Protein AF-A0A0A2VBX6-F1 (afdb_monomer_lite)

Structure (mmCIF, N/CA/C/O backbone):
data_AF-A0A0A2VBX6-F1
#
_entry.id   AF-A0A0A2VBX6-F1
#
loop_
_atom_site.group_PDB
_atom_site.id
_atom_site.type_symbol
_atom_site.label_atom_id
_atom_site.label_alt_id
_atom_site.label_comp_id
_atom_site.label_asym_id
_atom_site.label_entity_id
_atom_site.label_seq_id
_atom_site.pdbx_PDB_ins_code
_atom_site.Cartn_x
_atom_site.Cartn_y
_atom_site.Cartn_z
_atom_site.occupancy
_atom_site.B_iso_or_equiv
_atom_site.auth_seq_id
_atom_site.auth_comp_id
_atom_site.auth_asym_id
_atom_site.auth_atom_id
_atom_site.pdbx_PDB_model_num
ATOM 1 N N . MET A 1 1 ? 95.222 69.960 -65.213 1.00 36.56 1 MET A N 1
ATOM 2 C CA . MET A 1 1 ? 95.159 71.390 -65.579 1.00 36.56 1 MET A CA 1
ATOM 3 C C . MET A 1 1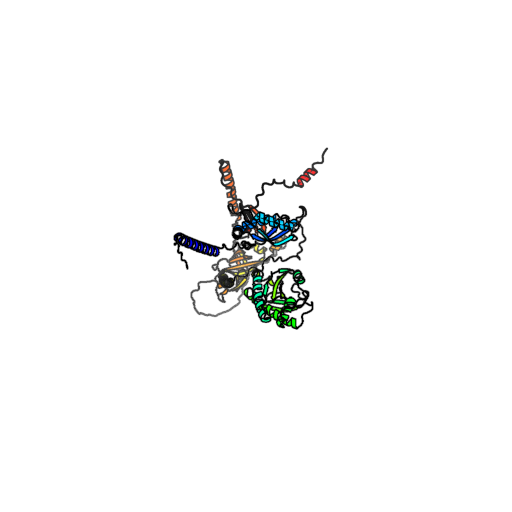 ? 93.753 71.886 -65.294 1.00 36.56 1 MET A C 1
ATOM 5 O O . MET A 1 1 ? 92.819 71.138 -65.545 1.00 36.56 1 MET A O 1
ATOM 9 N N . THR A 1 2 ? 93.686 73.096 -64.735 1.00 38.47 2 THR A N 1
ATOM 10 C CA . THR A 1 2 ? 92.521 73.951 -64.429 1.00 38.47 2 THR A CA 1
ATOM 11 C C . THR A 1 2 ? 91.563 73.517 -63.317 1.00 38.47 2 THR A C 1
ATOM 13 O O . THR A 1 2 ? 90.565 72.836 -63.533 1.00 38.47 2 THR A O 1
ATOM 16 N N . ASP A 1 3 ? 91.903 74.015 -62.125 1.00 34.31 3 ASP A N 1
ATOM 17 C CA . ASP A 1 3 ? 91.024 74.710 -61.177 1.00 34.31 3 ASP A CA 1
ATOM 18 C C . ASP A 1 3 ? 89.678 75.196 -61.732 1.00 34.31 3 ASP A C 1
ATOM 20 O O . ASP A 1 3 ? 89.619 75.847 -62.775 1.00 34.31 3 ASP A O 1
ATOM 24 N N . THR A 1 4 ? 88.623 75.051 -60.927 1.00 39.81 4 THR A N 1
ATOM 25 C CA . THR A 1 4 ? 87.960 76.229 -60.335 1.00 39.81 4 THR A CA 1
ATOM 26 C C . THR A 1 4 ? 87.017 75.821 -59.205 1.00 39.81 4 THR A C 1
ATOM 28 O O . THR A 1 4 ? 86.004 75.149 -59.390 1.00 39.81 4 THR A O 1
ATOM 31 N N . ALA A 1 5 ? 87.366 76.268 -58.002 1.00 40.53 5 ALA A N 1
ATOM 32 C CA . ALA A 1 5 ? 86.498 76.315 -56.841 1.00 40.53 5 ALA A CA 1
ATOM 33 C C . ALA A 1 5 ? 85.525 77.497 -56.958 1.00 40.53 5 ALA A C 1
ATOM 35 O O . ALA A 1 5 ? 85.975 78.623 -57.142 1.00 40.53 5 ALA A O 1
ATOM 36 N N . ILE A 1 6 ? 84.220 77.273 -56.751 1.00 41.22 6 ILE A N 1
ATOM 37 C CA . ILE A 1 6 ? 83.260 78.329 -56.382 1.00 41.22 6 ILE A CA 1
ATOM 38 C C . ILE A 1 6 ? 82.313 77.808 -55.284 1.00 41.22 6 ILE A C 1
ATOM 40 O O . ILE A 1 6 ? 81.374 77.049 -55.501 1.00 41.22 6 ILE A O 1
ATOM 44 N N . THR A 1 7 ? 82.686 78.186 -54.062 1.00 37.09 7 THR A N 1
ATOM 45 C CA . THR A 1 7 ? 81.867 78.681 -52.942 1.00 37.09 7 THR A CA 1
ATOM 46 C C . THR A 1 7 ? 80.501 78.048 -52.610 1.00 37.09 7 THR A C 1
ATOM 48 O O . THR A 1 7 ? 79.431 78.340 -53.135 1.00 37.09 7 THR A O 1
ATOM 51 N N . LYS A 1 8 ? 80.570 77.291 -51.513 1.00 47.84 8 LYS A N 1
ATOM 52 C CA . LYS A 1 8 ? 79.593 77.078 -50.433 1.00 47.84 8 LYS A CA 1
ATOM 53 C C . LYS A 1 8 ? 78.546 78.204 -50.270 1.00 47.84 8 LYS A C 1
ATOM 55 O O . LYS A 1 8 ? 78.811 79.229 -49.648 1.00 47.84 8 LYS A O 1
ATOM 60 N N . GLY A 1 9 ? 77.316 77.938 -50.713 1.00 41.00 9 GLY A N 1
ATOM 61 C CA . GLY A 1 9 ? 76.113 78.719 -50.405 1.00 41.00 9 GLY A CA 1
ATOM 62 C C . GLY A 1 9 ? 75.233 78.017 -49.367 1.00 41.00 9 GLY A C 1
ATOM 63 O O . GLY A 1 9 ? 74.693 76.936 -49.593 1.00 41.00 9 GLY A O 1
ATOM 64 N N . ARG A 1 10 ? 75.108 78.640 -48.198 1.00 54.03 10 ARG A N 1
ATOM 65 C CA . ARG A 1 10 ? 74.406 78.204 -46.983 1.00 54.03 10 ARG A CA 1
ATOM 66 C C . ARG A 1 10 ? 72.918 77.880 -47.222 1.00 54.03 10 ARG A C 1
ATOM 68 O O . ARG A 1 10 ? 72.060 78.703 -46.939 1.00 54.03 10 ARG A O 1
ATOM 75 N N . LYS A 1 11 ? 72.596 76.658 -47.663 1.00 49.12 11 LYS A N 1
ATOM 76 C CA . LYS A 1 11 ? 71.231 76.092 -47.555 1.00 49.12 11 LYS A CA 1
ATOM 77 C C . LYS A 1 11 ? 71.104 74.952 -46.540 1.00 49.12 11 LYS A C 1
ATOM 79 O O . LYS A 1 11 ? 69.993 74.570 -46.221 1.00 49.12 11 LYS A O 1
ATOM 84 N N . ARG A 1 12 ? 72.186 74.454 -45.926 1.00 51.78 12 ARG A N 1
ATOM 85 C CA . ARG A 1 12 ? 72.110 73.327 -44.963 1.00 51.78 12 ARG A CA 1
ATOM 86 C C . ARG A 1 12 ? 71.502 73.669 -43.587 1.00 51.78 12 ARG A C 1
ATOM 88 O O . ARG A 1 12 ? 71.189 72.752 -42.844 1.00 51.78 12 ARG A O 1
ATOM 95 N N . ALA A 1 13 ? 71.265 74.945 -43.267 1.00 57.31 13 ALA A N 1
ATOM 96 C CA . ALA A 1 13 ? 70.672 75.353 -41.983 1.00 57.31 13 ALA A CA 1
ATOM 97 C C . ALA A 1 13 ? 69.133 75.251 -41.930 1.00 57.31 13 ALA A C 1
ATOM 99 O O . ALA A 1 13 ? 68.568 75.296 -40.846 1.00 57.31 13 ALA A O 1
ATOM 100 N N . ILE A 1 14 ? 68.461 75.082 -43.077 1.00 59.62 14 ILE A N 1
ATOM 101 C CA . ILE A 1 14 ? 67.011 74.819 -43.130 1.00 59.62 14 ILE A CA 1
ATOM 102 C C . ILE A 1 14 ? 66.753 73.314 -43.298 1.00 59.62 14 ILE A C 1
ATOM 104 O O . ILE A 1 14 ? 65.796 72.781 -42.750 1.00 59.62 14 ILE A O 1
ATOM 108 N N . TRP A 1 15 ? 67.654 72.588 -43.966 1.00 56.50 15 TRP A N 1
ATOM 109 C CA . TRP A 1 15 ? 67.498 71.144 -44.156 1.00 56.50 15 TRP A CA 1
ATOM 110 C C . TRP A 1 15 ? 67.698 70.333 -42.878 1.00 56.50 15 TRP A C 1
ATOM 112 O O . TRP A 1 15 ? 67.055 69.309 -42.753 1.00 56.50 15 TRP A O 1
ATOM 122 N N . VAL A 1 16 ? 68.515 70.763 -41.912 1.00 66.69 16 VAL A N 1
ATOM 123 C CA . VAL A 1 16 ? 68.658 70.032 -40.637 1.00 66.69 16 VAL A CA 1
ATOM 124 C C . VAL A 1 16 ? 67.393 70.111 -39.772 1.00 66.69 16 VAL A C 1
ATOM 126 O O . VAL A 1 16 ? 66.918 69.049 -39.383 1.00 66.69 16 VAL A O 1
ATOM 129 N N . PRO A 1 17 ? 66.771 71.282 -39.514 1.00 66.44 17 PRO A N 1
ATOM 130 C CA . PRO A 1 17 ? 65.492 71.310 -38.813 1.00 66.44 17 PRO A CA 1
ATOM 131 C C . PRO A 1 17 ? 64.378 70.674 -39.644 1.00 66.44 17 PRO A C 1
ATOM 133 O O . PRO A 1 17 ? 63.572 69.968 -39.067 1.00 66.44 17 PRO A O 1
ATOM 136 N N . ILE A 1 18 ? 64.357 70.810 -40.978 1.00 73.06 18 ILE A N 1
ATOM 137 C CA . ILE A 1 18 ? 63.377 70.104 -41.824 1.00 73.06 18 ILE A CA 1
ATOM 138 C C . ILE A 1 18 ? 63.573 68.587 -41.767 1.00 73.06 18 ILE A C 1
ATOM 140 O O . ILE A 1 18 ? 62.592 67.866 -41.694 1.00 73.06 18 ILE A O 1
ATOM 144 N N . LEU A 1 19 ? 64.804 68.078 -41.756 1.00 72.25 19 LEU A N 1
ATOM 145 C CA . LEU A 1 19 ? 65.080 66.643 -41.698 1.00 72.25 19 LEU A CA 1
ATOM 146 C C . LEU A 1 19 ? 64.826 66.095 -40.291 1.00 72.25 19 LEU A C 1
ATOM 148 O O . LEU A 1 19 ? 64.317 64.991 -40.186 1.00 72.25 19 LEU A O 1
ATOM 152 N N . VAL A 1 20 ? 65.053 66.888 -39.236 1.00 75.69 20 VAL A N 1
ATOM 153 C CA . VAL A 1 20 ? 64.621 66.586 -37.858 1.00 75.69 20 VAL A CA 1
ATOM 154 C C . VAL A 1 20 ? 63.097 66.626 -37.720 1.00 75.69 20 VAL A C 1
ATOM 156 O O . VAL A 1 20 ? 62.537 65.814 -36.999 1.00 75.69 20 VAL A O 1
ATOM 159 N N . LEU A 1 21 ? 62.405 67.519 -38.429 1.00 75.38 21 LEU A N 1
ATOM 160 C CA . LEU A 1 21 ? 60.942 67.613 -38.438 1.00 75.38 21 LEU A CA 1
ATOM 161 C C . LEU A 1 21 ? 60.325 66.502 -39.300 1.00 75.38 21 LEU A C 1
ATOM 163 O O . LEU A 1 21 ? 59.281 65.978 -38.944 1.00 75.38 21 LEU A O 1
ATOM 167 N N . ILE A 1 22 ? 61.005 66.064 -40.364 1.00 76.69 22 ILE A N 1
ATOM 168 C CA . ILE A 1 22 ? 60.645 64.888 -41.166 1.00 76.69 22 ILE A CA 1
ATOM 169 C C . ILE A 1 22 ? 60.934 63.599 -40.392 1.00 76.69 22 ILE A C 1
ATOM 171 O O . ILE A 1 22 ? 60.120 62.689 -40.461 1.00 76.69 22 ILE A O 1
ATOM 175 N N . THR A 1 23 ? 62.019 63.500 -39.617 1.00 73.31 23 THR A N 1
ATOM 176 C CA . THR A 1 23 ? 62.264 62.330 -38.757 1.00 73.31 23 THR A CA 1
ATOM 177 C C . THR A 1 23 ? 61.371 62.329 -37.521 1.00 73.31 23 THR A C 1
ATOM 179 O O . THR A 1 23 ? 60.907 61.264 -37.141 1.00 73.31 23 THR A O 1
ATOM 182 N N . LEU A 1 24 ? 61.018 63.483 -36.943 1.00 75.50 24 LEU A N 1
ATOM 183 C CA . LEU A 1 24 ? 59.970 63.585 -35.918 1.00 75.50 24 LEU A CA 1
ATOM 184 C C . LEU A 1 24 ? 58.591 63.269 -36.491 1.00 75.50 24 LEU A C 1
ATOM 186 O O . LEU A 1 24 ? 57.828 62.576 -35.834 1.00 75.50 24 LEU A O 1
ATOM 190 N N . ALA A 1 25 ? 58.277 63.698 -37.714 1.00 73.69 25 ALA A N 1
ATOM 191 C CA . ALA A 1 25 ? 57.046 63.321 -38.399 1.00 73.69 25 ALA A CA 1
ATOM 192 C C . ALA A 1 25 ? 57.046 61.834 -38.778 1.00 73.69 25 ALA A C 1
ATOM 194 O O . ALA A 1 25 ? 56.003 61.199 -38.683 1.00 73.69 25 ALA A O 1
ATOM 195 N N . ALA A 1 26 ? 58.193 61.246 -39.131 1.00 73.44 26 ALA A N 1
ATOM 196 C CA . ALA A 1 26 ? 58.349 59.817 -39.404 1.00 73.44 26 ALA A CA 1
ATOM 197 C C . ALA A 1 26 ? 58.255 58.974 -38.121 1.00 73.44 26 ALA A C 1
ATOM 199 O O . ALA A 1 26 ? 57.607 57.937 -38.120 1.00 73.44 26 ALA A O 1
ATOM 200 N N . CYS A 1 27 ? 58.816 59.436 -37.001 1.00 73.19 27 CYS A N 1
ATOM 201 C CA . CYS A 1 27 ? 58.682 58.791 -35.692 1.00 73.19 27 CYS A CA 1
ATOM 202 C C . CYS A 1 27 ? 57.290 59.005 -35.083 1.00 73.19 27 CYS A C 1
ATOM 204 O O . CYS A 1 27 ? 56.778 58.109 -34.422 1.00 73.19 27 CYS A O 1
ATOM 206 N N . ALA A 1 28 ? 56.639 60.143 -35.335 1.00 70.94 28 ALA A N 1
ATOM 207 C CA . ALA A 1 28 ? 55.257 60.396 -34.939 1.00 70.94 28 ALA A CA 1
ATOM 208 C C . ALA A 1 28 ? 54.272 59.609 -35.808 1.00 70.94 28 ALA A C 1
ATOM 210 O O . ALA A 1 28 ? 53.286 59.120 -35.281 1.00 70.94 28 ALA A O 1
ATOM 211 N N . THR A 1 29 ? 54.538 59.412 -37.103 1.00 69.62 29 THR A N 1
ATOM 212 C CA . THR A 1 29 ? 53.727 58.534 -37.966 1.00 69.62 29 THR A CA 1
ATOM 213 C C . THR A 1 29 ? 53.999 57.061 -37.692 1.00 69.62 29 THR A C 1
ATOM 215 O O . THR A 1 29 ? 53.044 56.297 -37.661 1.00 69.62 29 THR A O 1
ATOM 218 N N . ALA A 1 30 ? 55.235 56.656 -37.384 1.00 71.19 30 ALA A N 1
ATOM 219 C CA . ALA A 1 30 ? 55.550 55.303 -36.926 1.00 71.19 30 ALA A CA 1
ATOM 220 C C . ALA A 1 30 ? 54.943 55.024 -35.540 1.00 71.19 30 ALA A C 1
ATOM 222 O O . ALA A 1 30 ? 54.295 53.998 -35.361 1.00 71.19 30 ALA A O 1
ATOM 223 N N . GLY A 1 31 ? 55.048 55.960 -34.593 1.00 71.44 31 GLY A N 1
ATOM 224 C CA . GLY A 1 31 ? 54.448 55.881 -33.259 1.00 71.44 31 GLY A CA 1
ATOM 225 C C . GLY A 1 31 ? 52.921 55.946 -33.281 1.00 71.44 31 GLY A C 1
ATOM 226 O O . GLY A 1 31 ? 52.276 55.148 -32.612 1.00 71.44 31 GLY A O 1
ATOM 227 N N . TYR A 1 32 ? 52.327 56.806 -34.115 1.00 72.31 32 TYR A N 1
ATOM 228 C CA . TYR A 1 32 ? 50.883 56.837 -34.367 1.00 72.31 32 TYR A CA 1
ATOM 229 C C . TYR A 1 32 ? 50.425 55.578 -35.100 1.00 72.31 32 TYR A C 1
ATOM 231 O O . TYR A 1 32 ? 49.365 55.062 -34.782 1.00 72.31 32 TYR A O 1
ATOM 239 N N . SER A 1 33 ? 51.219 55.025 -36.023 1.00 69.62 33 SER A N 1
ATOM 240 C CA . SER A 1 33 ? 50.897 53.757 -36.683 1.00 69.62 33 SER A CA 1
ATOM 241 C C . SER A 1 33 ? 50.992 52.575 -35.724 1.00 69.62 33 SER A C 1
ATOM 243 O O . SER A 1 33 ? 50.101 51.746 -35.759 1.00 69.62 33 SER A O 1
ATOM 245 N N . TYR A 1 34 ? 51.974 52.532 -34.816 1.00 71.56 34 TYR A N 1
ATOM 246 C CA . TYR A 1 34 ? 52.143 51.479 -33.810 1.00 71.56 34 TYR A CA 1
ATOM 247 C C . TYR A 1 34 ? 51.090 51.578 -32.699 1.00 71.56 34 TYR A C 1
ATOM 249 O O . TYR A 1 34 ? 50.498 50.573 -32.316 1.00 71.56 34 TYR A O 1
ATOM 257 N N . TRP A 1 35 ? 50.770 52.793 -32.250 1.00 70.56 35 TRP A N 1
ATOM 258 C CA . TRP A 1 35 ? 49.667 53.060 -31.326 1.00 70.56 35 TRP A CA 1
ATOM 259 C C . TRP A 1 35 ? 48.306 52.770 -31.969 1.00 70.56 35 TRP A C 1
ATOM 261 O O . TRP A 1 35 ? 47.448 52.192 -31.319 1.00 70.56 35 TRP A O 1
ATOM 271 N N . ARG A 1 36 ? 48.124 53.057 -33.267 1.00 68.44 36 ARG A N 1
ATOM 272 C CA . ARG A 1 36 ? 46.939 52.668 -34.054 1.00 68.44 36 ARG A CA 1
ATOM 273 C C . ARG A 1 36 ? 46.925 51.179 -34.421 1.00 68.44 36 ARG A C 1
ATOM 275 O O . ARG A 1 36 ? 45.859 50.648 -34.698 1.00 68.44 36 ARG A O 1
ATOM 282 N N . MET A 1 37 ? 48.067 50.491 -34.397 1.00 64.62 37 MET A N 1
ATOM 283 C CA . MET A 1 37 ? 48.141 49.034 -34.554 1.00 64.62 37 MET A CA 1
ATOM 284 C C . MET A 1 37 ? 47.802 48.330 -33.236 1.00 64.62 37 MET A C 1
ATOM 286 O O . MET A 1 37 ? 47.086 47.338 -33.263 1.00 64.62 37 MET A O 1
ATOM 290 N N . GLN A 1 38 ? 48.218 48.881 -32.088 1.00 58.94 38 GLN A N 1
ATOM 291 C CA . GLN A 1 38 ? 47.767 48.444 -30.756 1.00 58.94 38 GLN A CA 1
ATOM 292 C C . GLN A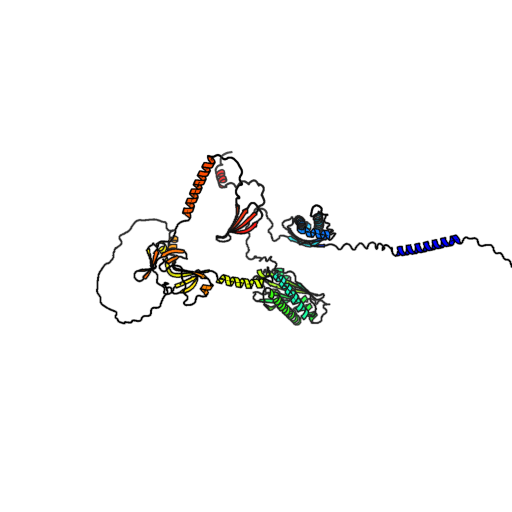 1 38 ? 46.329 48.881 -30.438 1.00 58.94 38 GLN A C 1
ATOM 294 O O . GLN A 1 38 ? 45.649 48.222 -29.660 1.00 58.94 38 GLN A O 1
ATOM 299 N N . GLN A 1 39 ? 45.850 49.948 -31.080 1.00 53.47 39 GLN A N 1
ATOM 300 C CA . GLN A 1 39 ? 44.446 50.345 -31.150 1.00 53.47 39 GLN A CA 1
ATOM 301 C C . GLN A 1 39 ? 43.864 50.025 -32.520 1.00 53.47 39 GLN A C 1
ATOM 303 O O . GLN A 1 39 ? 43.137 50.831 -33.109 1.00 53.47 39 GLN A O 1
ATOM 308 N N . THR A 1 40 ? 44.114 48.808 -33.012 1.00 45.81 40 THR A N 1
ATOM 309 C CA . THR A 1 40 ? 43.004 48.208 -33.733 1.00 45.81 40 THR A CA 1
ATOM 310 C C . THR A 1 40 ? 41.877 48.183 -32.700 1.00 45.81 40 THR A C 1
ATOM 312 O O . THR A 1 40 ? 42.043 47.541 -31.657 1.00 45.81 40 THR A O 1
ATOM 315 N N . PRO A 1 41 ? 40.725 48.853 -32.922 1.00 43.38 41 PRO A N 1
ATOM 316 C CA . PRO A 1 41 ? 39.521 48.244 -32.401 1.00 43.38 41 PRO A CA 1
ATOM 317 C C . PRO A 1 41 ? 39.651 46.803 -32.872 1.00 43.38 41 PRO A C 1
ATOM 319 O O . PRO A 1 41 ? 40.002 46.583 -34.043 1.00 43.38 41 PRO A O 1
ATOM 322 N N . ALA A 1 42 ? 39.459 45.831 -31.975 1.00 35.88 42 ALA A N 1
ATOM 323 C CA . ALA A 1 42 ? 39.074 44.514 -32.441 1.00 35.88 42 ALA A CA 1
ATOM 324 C C . ALA A 1 42 ? 38.171 44.799 -33.631 1.00 35.88 42 ALA A C 1
ATOM 326 O O . ALA A 1 42 ? 37.257 45.633 -33.501 1.00 35.88 42 ALA A O 1
ATOM 327 N N . THR A 1 43 ? 38.496 44.240 -34.805 1.00 38.72 43 THR A N 1
ATOM 328 C CA . THR A 1 43 ? 37.522 44.149 -35.881 1.00 38.72 43 THR A CA 1
ATOM 329 C C . THR A 1 43 ? 36.206 43.970 -35.146 1.00 38.72 43 THR A C 1
ATOM 331 O O . THR A 1 43 ? 36.152 43.184 -34.184 1.00 38.72 43 THR A O 1
ATOM 334 N N . ALA A 1 44 ? 35.158 44.698 -35.506 1.00 41.00 44 ALA A N 1
ATOM 335 C CA . ALA A 1 44 ? 33.892 44.033 -35.354 1.00 41.00 44 ALA A CA 1
ATOM 336 C C . ALA A 1 44 ? 34.085 42.732 -36.170 1.00 41.00 44 ALA A C 1
ATOM 338 O O . ALA A 1 44 ? 33.793 42.699 -37.356 1.00 41.00 44 ALA A O 1
ATOM 339 N N . GLN A 1 45 ? 34.659 41.664 -35.558 1.00 40.69 45 GLN A N 1
ATOM 340 C CA . GLN A 1 45 ? 34.044 40.360 -35.459 1.00 40.69 45 GLN A CA 1
ATOM 341 C C . GLN A 1 45 ? 32.608 40.770 -35.503 1.00 40.69 45 GLN A C 1
ATOM 343 O O . GLN A 1 45 ? 32.201 41.445 -34.559 1.00 40.69 45 GLN A O 1
ATOM 348 N N . ALA A 1 46 ? 31.991 40.669 -36.682 1.00 43.59 46 ALA A N 1
ATOM 349 C CA . ALA A 1 46 ? 30.628 41.104 -36.890 1.00 43.59 46 ALA A CA 1
ATOM 350 C C . ALA A 1 46 ? 29.905 40.503 -35.707 1.00 43.59 46 ALA A C 1
ATOM 352 O O . ALA A 1 46 ? 29.870 39.277 -35.713 1.00 43.59 46 ALA A O 1
ATOM 353 N N . LYS A 1 47 ? 29.624 41.320 -34.660 1.00 42.66 47 LYS A N 1
ATOM 354 C CA . LYS A 1 47 ? 29.679 40.889 -33.242 1.00 42.66 47 LYS A CA 1
ATOM 355 C C . LYS A 1 47 ? 29.041 39.539 -33.248 1.00 42.66 47 LYS A C 1
ATOM 357 O O . LYS A 1 47 ? 27.855 39.569 -33.550 1.00 42.66 47 LYS A O 1
ATOM 362 N N . ALA A 1 48 ? 29.833 38.446 -33.186 1.00 48.62 48 ALA A N 1
ATOM 363 C CA . ALA A 1 48 ? 29.351 37.130 -33.634 1.00 48.62 48 ALA A CA 1
ATOM 364 C C . ALA A 1 48 ? 28.008 36.994 -32.948 1.00 48.62 48 ALA A C 1
ATOM 366 O O . ALA A 1 48 ? 28.070 37.097 -31.718 1.00 48.62 48 ALA A O 1
ATOM 367 N N . PRO A 1 49 ? 26.876 37.063 -33.700 1.00 51.88 49 PRO A N 1
ATOM 368 C CA . PRO A 1 49 ? 25.620 37.645 -33.213 1.00 51.88 49 PRO A CA 1
ATOM 369 C C . PRO A 1 49 ? 25.460 37.124 -31.816 1.00 51.88 49 PRO A C 1
ATOM 371 O O . PRO A 1 49 ? 25.453 35.894 -31.726 1.00 51.88 49 PRO A O 1
ATOM 374 N N . GLU A 1 50 ? 25.577 38.020 -30.803 1.00 53.53 50 GLU A N 1
ATOM 375 C CA . GLU A 1 50 ? 25.822 37.622 -29.401 1.00 53.53 50 GLU A CA 1
ATOM 376 C C . GLU A 1 50 ? 25.093 36.315 -29.200 1.00 53.53 50 GLU A C 1
ATOM 378 O O . GLU A 1 50 ? 23.888 36.341 -29.487 1.00 53.53 50 GLU A O 1
ATOM 383 N N . PRO A 1 51 ? 25.800 35.196 -28.900 1.00 56.25 51 PRO A N 1
ATOM 384 C CA . PRO A 1 51 ? 25.207 33.869 -28.989 1.00 56.25 51 PRO A CA 1
ATOM 385 C C . PRO A 1 51 ? 23.842 33.990 -28.338 1.00 56.25 51 PRO A C 1
ATOM 387 O O . PRO A 1 51 ? 23.809 34.462 -27.194 1.00 56.25 51 PRO A O 1
ATOM 390 N N . PRO A 1 52 ? 22.752 33.780 -29.112 1.00 61.69 52 PRO A N 1
ATOM 391 C CA . PRO A 1 52 ? 21.448 34.328 -28.775 1.00 61.69 52 PRO A CA 1
ATOM 392 C C . PRO A 1 52 ? 21.197 34.005 -27.312 1.00 61.69 52 PRO A C 1
ATOM 394 O O . PRO A 1 52 ? 21.417 32.842 -26.950 1.00 61.69 52 PRO A O 1
ATOM 397 N N . PRO A 1 53 ? 20.873 35.017 -26.476 1.00 65.38 53 PRO A N 1
ATOM 398 C CA . PRO A 1 53 ? 20.861 34.862 -25.030 1.00 65.38 53 PRO A CA 1
ATOM 399 C C . PRO A 1 53 ? 20.155 33.557 -24.703 1.00 65.38 53 PRO A C 1
ATOM 401 O O . PRO A 1 53 ? 19.078 33.290 -25.254 1.00 65.38 53 PRO A O 1
ATOM 404 N N . ALA A 1 54 ? 20.837 32.712 -23.920 1.00 67.81 54 ALA A N 1
ATOM 405 C CA . ALA A 1 54 ? 20.401 31.345 -23.689 1.00 67.81 54 ALA A CA 1
ATOM 406 C C . ALA A 1 54 ? 18.907 31.365 -23.336 1.00 67.81 54 ALA A C 1
ATOM 408 O O . ALA A 1 54 ? 18.496 32.174 -22.499 1.00 67.81 54 ALA A O 1
ATOM 409 N N . PRO A 1 55 ? 18.077 30.564 -24.025 1.00 76.25 55 PRO A N 1
ATOM 410 C CA . PRO A 1 55 ? 16.638 30.664 -23.878 1.00 76.25 55 PRO A CA 1
ATOM 411 C C . PRO A 1 55 ? 16.257 30.428 -22.418 1.00 76.25 55 PRO A C 1
ATOM 413 O O . PRO A 1 55 ? 16.539 29.372 -21.854 1.00 76.25 55 PRO A O 1
ATOM 416 N N . VAL A 1 56 ? 15.623 31.428 -21.809 1.00 89.88 56 VAL A N 1
ATOM 417 C CA . VAL A 1 56 ? 15.159 31.336 -20.428 1.00 89.88 56 VAL A CA 1
ATOM 418 C C . VAL A 1 56 ? 13.864 30.541 -20.432 1.00 89.88 56 VAL A C 1
ATOM 420 O O . VAL A 1 56 ? 12.858 30.993 -20.977 1.00 89.88 56 VAL A O 1
ATOM 423 N N . PHE A 1 57 ? 13.891 29.344 -19.853 1.00 92.50 57 PHE A N 1
ATOM 424 C CA . PHE A 1 57 ? 12.717 28.487 -19.744 1.00 92.50 57 PHE A CA 1
ATOM 425 C C . PHE A 1 57 ? 12.115 28.555 -18.345 1.00 92.50 57 PHE A C 1
ATOM 427 O O . PHE A 1 57 ? 12.817 28.477 -17.336 1.00 92.50 57 PHE A O 1
ATOM 434 N N . PHE A 1 58 ? 10.793 28.659 -18.296 1.00 95.06 58 PHE A N 1
ATOM 435 C CA . PHE A 1 58 ? 10.014 28.657 -17.070 1.00 95.06 58 PHE A CA 1
ATOM 436 C C . PHE A 1 58 ? 8.927 27.592 -17.158 1.00 95.06 58 PHE A C 1
ATOM 438 O O . PHE A 1 58 ? 7.924 27.770 -17.850 1.00 95.06 58 PHE A O 1
ATOM 445 N N . ALA A 1 59 ? 9.163 26.460 -16.499 1.00 92.94 59 ALA A N 1
ATOM 446 C CA . ALA A 1 59 ? 8.194 25.378 -16.420 1.00 92.94 59 ALA A CA 1
ATOM 447 C C . ALA A 1 59 ? 7.096 25.737 -15.414 1.00 92.94 59 ALA A C 1
ATOM 449 O O . ALA A 1 59 ? 7.393 26.135 -14.288 1.00 92.94 59 ALA A O 1
ATOM 450 N N . LEU A 1 60 ? 5.842 25.592 -15.831 1.00 92.69 60 LEU A N 1
ATOM 451 C CA . LEU A 1 60 ? 4.680 25.717 -14.961 1.00 92.69 60 LEU A CA 1
ATOM 452 C C . LEU A 1 60 ? 4.206 24.331 -14.525 1.00 92.69 60 LEU A C 1
ATOM 454 O O . LEU A 1 60 ? 4.348 23.351 -15.263 1.00 92.69 60 LEU A O 1
ATOM 458 N N . ASP A 1 61 ? 3.575 24.271 -13.355 1.00 88.12 61 ASP A N 1
ATOM 459 C CA . ASP A 1 61 ? 2.840 23.082 -12.934 1.00 88.12 61 ASP A CA 1
ATOM 460 C C . ASP A 1 61 ? 1.777 22.703 -13.970 1.00 88.12 61 ASP A C 1
ATOM 462 O O . ASP A 1 61 ? 1.204 23.552 -14.656 1.00 88.12 61 ASP A O 1
ATOM 466 N N . THR A 1 62 ? 1.472 21.410 -14.053 1.00 87.88 62 THR A N 1
ATOM 467 C CA . THR A 1 62 ? 0.419 20.922 -14.948 1.00 87.88 62 THR A CA 1
ATOM 468 C C . THR A 1 62 ? -0.955 21.385 -14.464 1.00 87.88 62 THR A C 1
ATOM 470 O O . THR A 1 62 ? -1.286 21.300 -13.280 1.00 87.88 62 THR A O 1
ATOM 473 N N . PHE A 1 63 ? -1.777 21.844 -15.400 1.00 91.38 63 PHE A N 1
ATOM 474 C CA . PHE A 1 63 ? -3.149 22.264 -15.166 1.00 91.38 63 PHE A CA 1
ATOM 475 C C . PHE A 1 63 ? -4.109 21.131 -15.522 1.00 91.38 63 PHE A C 1
ATOM 477 O O . PHE A 1 63 ? -3.918 20.434 -16.516 1.00 91.38 63 PHE A O 1
ATOM 484 N N . THR A 1 64 ? -5.155 20.969 -14.715 1.00 87.44 64 THR A N 1
ATOM 485 C CA . THR A 1 64 ? -6.317 20.126 -15.021 1.00 87.44 64 THR A CA 1
ATOM 486 C C . THR A 1 64 ? -7.537 21.030 -14.998 1.00 87.44 64 THR A C 1
ATOM 488 O O . THR A 1 64 ? -7.837 21.607 -13.952 1.00 87.44 64 THR A O 1
ATOM 491 N N . VAL A 1 65 ? -8.180 21.229 -16.148 1.00 88.31 65 VAL A N 1
ATOM 492 C CA . VAL A 1 65 ? -9.243 22.232 -16.306 1.00 88.31 65 VAL A CA 1
ATOM 493 C C . VAL A 1 65 ? -10.380 21.663 -17.141 1.00 88.31 65 VAL A C 1
ATOM 495 O O . VAL A 1 65 ? -10.135 21.030 -18.166 1.00 88.31 65 VAL A O 1
ATOM 498 N N . ASN A 1 66 ? -11.615 21.920 -16.717 1.00 86.00 66 ASN A N 1
ATOM 499 C CA . ASN A 1 66 ? -12.794 21.644 -17.532 1.00 86.00 66 ASN A CA 1
ATOM 500 C C . ASN A 1 66 ? -12.880 22.688 -18.645 1.00 86.00 66 ASN A C 1
ATOM 502 O O . ASN A 1 66 ? -12.774 23.890 -18.381 1.00 86.00 66 ASN A O 1
ATOM 506 N N . LEU A 1 67 ? -13.043 22.221 -19.876 1.00 85.81 67 LEU A N 1
ATOM 507 C CA . LEU A 1 67 ? -13.193 23.090 -21.035 1.00 85.81 67 LEU A CA 1
ATOM 508 C C . LEU A 1 67 ? -14.594 23.715 -21.076 1.00 85.81 67 LEU A C 1
ATOM 510 O O . LEU A 1 67 ? -15.473 23.348 -20.294 1.00 85.81 67 LEU A O 1
ATOM 514 N N . GLY A 1 68 ? -14.789 24.706 -21.952 1.00 72.38 68 GLY A N 1
ATOM 515 C CA . GLY A 1 68 ? -16.060 25.436 -22.048 1.00 72.38 68 GLY A CA 1
ATOM 516 C C . GLY A 1 68 ? -17.240 24.523 -22.410 1.00 72.38 68 GLY A C 1
ATOM 517 O O . GLY A 1 68 ? -18.381 24.797 -22.042 1.00 72.38 68 GLY A O 1
ATOM 518 N N . ASP A 1 69 ? -16.948 23.411 -23.082 1.00 66.44 69 ASP A N 1
ATOM 519 C CA . ASP A 1 69 ? -17.781 22.228 -23.207 1.00 66.44 69 ASP A CA 1
ATOM 520 C C . ASP A 1 69 ? -17.575 21.310 -21.985 1.00 66.44 69 ASP A C 1
ATOM 522 O O . ASP A 1 69 ? -16.570 20.611 -21.875 1.00 66.44 69 ASP A O 1
ATOM 526 N N . ALA A 1 70 ? -18.543 21.305 -21.059 1.00 59.56 70 ALA A N 1
ATOM 527 C CA . ALA A 1 70 ? -18.479 20.625 -19.751 1.00 59.56 70 ALA A CA 1
ATOM 528 C C . ALA A 1 70 ? -18.145 19.112 -19.791 1.00 59.56 70 ALA A C 1
ATOM 530 O O . ALA A 1 70 ? -17.837 18.511 -18.761 1.00 59.56 70 ALA A O 1
ATOM 531 N N . ASP A 1 71 ? -18.169 18.504 -20.975 1.00 68.25 71 ASP A N 1
ATOM 532 C CA . ASP A 1 71 ? -17.951 17.078 -21.206 1.00 68.25 71 ASP A CA 1
ATOM 533 C C . ASP A 1 71 ? -16.465 16.704 -21.389 1.00 68.25 71 ASP A C 1
ATOM 535 O O . ASP A 1 71 ? -16.151 15.523 -21.571 1.00 68.25 71 ASP A O 1
ATOM 539 N N . ARG A 1 72 ? -15.522 17.662 -21.378 1.00 79.69 72 ARG A N 1
ATOM 540 C CA . ARG A 1 72 ? -14.093 17.383 -21.616 1.00 79.69 72 ARG A CA 1
ATOM 541 C C . ARG A 1 72 ? -13.156 18.074 -20.627 1.00 79.69 72 ARG A C 1
ATOM 543 O O . ARG A 1 72 ? -13.291 19.253 -20.306 1.00 79.69 72 ARG A O 1
ATOM 550 N N . VAL A 1 73 ? -12.145 17.323 -20.189 1.00 87.19 73 VAL A N 1
ATOM 551 C CA . VAL A 1 73 ? -11.082 17.790 -19.290 1.00 87.19 73 VAL A CA 1
ATOM 552 C C . VAL A 1 73 ? -9.779 17.909 -20.064 1.00 87.19 73 VAL A C 1
ATOM 554 O O . VAL A 1 73 ? -9.335 16.963 -20.721 1.00 87.19 73 VAL A O 1
ATOM 557 N N . LEU A 1 74 ? -9.142 19.069 -19.949 1.00 90.19 74 LEU A N 1
ATOM 558 C CA . LEU A 1 74 ? -7.815 19.334 -20.478 1.00 90.19 74 LEU A CA 1
ATOM 559 C C . LEU A 1 74 ? -6.767 19.171 -19.376 1.00 90.19 74 LEU A C 1
ATOM 561 O O . LEU A 1 74 ? -6.760 19.915 -18.393 1.00 90.19 74 LEU A O 1
ATOM 565 N N . TYR A 1 75 ? -5.843 18.238 -19.588 1.00 89.00 75 TYR A N 1
ATOM 566 C CA . TYR A 1 75 ? -4.591 18.139 -18.847 1.00 89.00 75 TYR A CA 1
ATOM 567 C C . TYR A 1 75 ? -3.484 18.776 -19.679 1.00 89.00 75 TYR A C 1
ATOM 569 O O . TYR A 1 75 ? -3.124 18.259 -20.740 1.00 89.00 75 TYR A O 1
ATOM 577 N N . ILE A 1 76 ? -2.953 19.903 -19.212 1.00 93.25 76 ILE A N 1
ATOM 578 C CA . ILE A 1 76 ? -1.998 20.703 -19.974 1.00 93.25 76 ILE A CA 1
ATOM 579 C C . ILE A 1 76 ? -0.797 21.111 -19.120 1.00 93.25 76 ILE A C 1
ATOM 581 O O . ILE A 1 76 ? -0.933 21.758 -18.085 1.00 93.25 76 ILE A O 1
ATOM 585 N N . GLY A 1 77 ? 0.393 20.713 -19.561 1.00 92.00 77 GLY A N 1
ATOM 586 C CA . GLY A 1 77 ? 1.684 21.131 -19.024 1.00 92.00 77 GLY A CA 1
ATOM 587 C C . GLY A 1 77 ? 2.346 22.097 -19.998 1.00 92.00 77 GLY A C 1
ATOM 588 O O . GLY A 1 77 ? 2.372 21.836 -21.205 1.00 92.00 77 GLY A O 1
ATOM 589 N N . VAL A 1 78 ? 2.852 23.220 -19.488 1.00 94.75 78 VAL A N 1
ATOM 590 C CA . VAL A 1 78 ? 3.398 24.304 -20.311 1.00 94.75 78 VAL A CA 1
ATOM 591 C C . VAL A 1 78 ? 4.737 24.783 -19.760 1.00 94.75 78 VAL A C 1
ATOM 593 O O . VAL A 1 78 ? 4.860 25.077 -18.574 1.00 94.75 78 VAL A O 1
ATOM 596 N N . THR A 1 79 ? 5.714 24.944 -20.648 1.00 95.12 79 THR A N 1
ATOM 597 C CA . THR A 1 79 ? 6.973 25.639 -20.376 1.00 95.12 79 THR A CA 1
ATOM 598 C C . THR A 1 79 ? 7.034 26.912 -21.210 1.00 95.12 79 THR A C 1
ATOM 600 O O . THR A 1 79 ? 6.985 26.868 -22.438 1.00 95.12 79 THR A O 1
ATOM 603 N N . LEU A 1 80 ? 7.150 28.061 -20.549 1.00 96.50 80 LEU A N 1
ATOM 604 C CA . LEU A 1 80 ? 7.275 29.360 -21.204 1.00 96.50 80 LEU A CA 1
ATOM 605 C C . LEU A 1 80 ? 8.734 29.620 -21.573 1.00 96.50 80 LEU A C 1
ATOM 607 O O . LEU A 1 80 ? 9.629 29.438 -20.749 1.00 96.50 80 LEU A O 1
ATOM 611 N N . ARG A 1 81 ? 8.975 30.104 -22.789 1.00 94.19 81 ARG A N 1
ATOM 612 C CA . ARG A 1 81 ? 10.255 30.688 -23.188 1.00 94.19 81 ARG A CA 1
ATOM 613 C C . ARG A 1 81 ? 10.173 32.197 -23.007 1.00 94.19 81 ARG A C 1
ATOM 615 O O . ARG A 1 81 ? 9.359 32.859 -23.646 1.00 94.19 81 ARG A O 1
ATOM 622 N N . LEU A 1 82 ? 11.021 32.738 -22.150 1.00 94.00 82 LEU A N 1
ATOM 623 C CA . LEU A 1 82 ? 11.009 34.134 -21.733 1.00 94.00 82 LEU A CA 1
ATOM 624 C C . LEU A 1 82 ? 12.169 34.903 -22.366 1.00 94.00 82 LEU A C 1
ATOM 626 O O . LEU A 1 82 ? 13.156 34.318 -22.817 1.00 94.00 82 LEU A O 1
ATOM 630 N N . LYS A 1 83 ? 12.029 36.229 -22.421 1.00 88.50 83 LYS A N 1
ATOM 631 C CA . LYS A 1 83 ? 13.056 37.127 -22.966 1.00 88.50 83 LYS A CA 1
ATOM 632 C C . LYS A 1 83 ? 14.313 37.201 -22.092 1.00 88.50 83 LYS A C 1
ATOM 634 O O . LYS A 1 83 ? 15.415 37.280 -22.626 1.00 88.50 83 LYS A O 1
ATOM 639 N N . ASP A 1 84 ? 14.142 37.204 -20.773 1.00 89.06 84 ASP A N 1
ATOM 640 C CA . ASP A 1 84 ? 15.204 37.446 -19.796 1.00 89.06 84 ASP A CA 1
ATOM 641 C C . ASP A 1 84 ? 14.861 36.846 -18.421 1.00 89.06 84 ASP A C 1
ATOM 643 O O . ASP A 1 84 ? 13.700 36.560 -18.113 1.00 89.06 84 ASP A O 1
ATOM 647 N N . GLU A 1 85 ? 15.885 36.670 -17.582 1.00 88.56 85 GLU A N 1
ATOM 648 C CA . GLU A 1 85 ? 15.747 36.090 -16.238 1.00 88.56 85 GLU A CA 1
ATOM 649 C C . GLU A 1 85 ? 14.923 36.988 -15.297 1.00 88.56 85 GLU A C 1
ATOM 651 O O . GLU A 1 85 ? 14.223 36.487 -14.422 1.00 88.56 85 GLU A O 1
ATOM 656 N N . ALA A 1 86 ? 14.910 38.310 -15.512 1.00 89.75 86 ALA A N 1
ATOM 657 C CA . ALA A 1 86 ? 14.103 39.226 -14.702 1.00 89.75 86 ALA A CA 1
ATOM 658 C C . ALA A 1 86 ? 12.595 39.001 -14.919 1.00 89.75 86 ALA A C 1
ATOM 660 O O . ALA A 1 86 ? 11.801 39.083 -13.983 1.00 89.75 86 ALA A O 1
ATOM 661 N N . THR A 1 87 ? 12.189 38.674 -16.147 1.00 90.75 87 THR A N 1
ATOM 662 C CA . THR A 1 87 ? 10.818 38.269 -16.479 1.00 90.75 87 THR A CA 1
ATOM 663 C C . THR A 1 87 ? 10.462 36.936 -15.819 1.00 90.75 87 THR A C 1
ATOM 665 O O . THR A 1 87 ? 9.369 36.802 -15.269 1.00 90.75 87 THR A O 1
ATOM 668 N N . ARG A 1 88 ? 11.391 35.969 -15.800 1.00 92.94 88 ARG A N 1
ATOM 669 C CA . ARG A 1 88 ? 11.209 34.686 -15.099 1.00 92.94 88 ARG A CA 1
ATOM 670 C C . ARG A 1 88 ? 10.999 34.886 -13.605 1.00 92.94 88 ARG A C 1
ATOM 672 O O . ARG A 1 88 ? 10.063 34.324 -13.045 1.00 92.94 88 ARG A O 1
ATOM 679 N N . GLN A 1 89 ? 11.842 35.702 -12.980 1.00 90.94 89 GLN A N 1
ATOM 680 C CA . GLN A 1 89 ? 11.754 35.985 -11.556 1.00 90.94 89 GLN A CA 1
ATOM 681 C C . GLN A 1 89 ? 10.414 36.644 -11.201 1.00 90.94 89 GLN A C 1
ATOM 683 O O . GLN A 1 89 ? 9.741 36.181 -10.286 1.00 90.94 89 GLN A O 1
ATOM 688 N N . ARG A 1 90 ? 9.950 37.629 -11.987 1.00 91.38 90 ARG A N 1
ATOM 689 C CA . ARG A 1 90 ? 8.621 38.238 -11.782 1.00 91.38 90 ARG A CA 1
ATOM 690 C C . ARG A 1 90 ? 7.479 37.231 -11.919 1.00 91.38 90 ARG A C 1
ATOM 692 O O . ARG A 1 90 ? 6.583 37.215 -11.083 1.00 91.38 90 ARG A O 1
ATOM 699 N N . LEU A 1 91 ? 7.491 36.386 -12.952 1.00 92.25 91 LEU A N 1
ATOM 700 C CA . LEU A 1 91 ? 6.463 35.348 -13.108 1.00 92.25 91 LEU A CA 1
ATOM 701 C C . LEU A 1 91 ? 6.490 34.342 -11.947 1.00 92.25 91 LEU A C 1
ATOM 703 O O . LEU A 1 91 ? 5.431 33.876 -11.537 1.00 92.25 91 LEU A O 1
ATOM 707 N N . SER A 1 92 ? 7.676 34.049 -11.401 1.00 93.06 92 SER A N 1
ATOM 708 C CA . SER A 1 92 ? 7.857 33.194 -10.224 1.00 93.06 92 SER A CA 1
ATOM 709 C C . SER A 1 92 ? 7.306 33.826 -8.941 1.00 93.06 92 SER A C 1
ATOM 711 O O . SER A 1 92 ? 6.656 33.145 -8.153 1.00 93.06 92 SER A O 1
ATOM 713 N N . GLU A 1 93 ? 7.555 35.117 -8.718 1.00 92.56 93 GLU A N 1
ATOM 714 C CA . GLU A 1 93 ? 7.092 35.848 -7.528 1.00 92.56 93 GLU A CA 1
ATOM 715 C C . GLU A 1 93 ? 5.564 36.016 -7.511 1.00 92.56 93 GLU A C 1
ATOM 717 O O . GLU A 1 93 ? 4.940 35.956 -6.455 1.00 92.56 93 GLU A O 1
ATOM 722 N N . PHE A 1 94 ? 4.946 36.150 -8.687 1.00 92.94 94 PHE A N 1
ATOM 723 C CA . PHE A 1 94 ? 3.502 36.354 -8.854 1.00 92.94 94 PHE A CA 1
ATOM 724 C C . PHE A 1 94 ? 2.797 35.129 -9.462 1.00 92.94 94 PHE A C 1
ATOM 726 O O . PHE A 1 94 ? 1.791 35.248 -10.170 1.00 92.94 94 PHE A O 1
ATOM 733 N N . LEU A 1 95 ? 3.300 33.929 -9.156 1.00 93.94 95 LEU A N 1
ATOM 734 C CA . LEU A 1 95 ? 2.749 32.655 -9.629 1.00 93.94 95 LEU A CA 1
ATOM 735 C C . LEU A 1 95 ? 1.232 32.495 -9.423 1.00 93.94 95 LEU A C 1
ATOM 737 O O . LEU A 1 95 ? 0.580 32.025 -10.357 1.00 93.94 95 LEU A O 1
ATOM 741 N N . PRO A 1 96 ? 0.626 32.878 -8.277 1.00 93.06 96 PRO A N 1
ATOM 742 C CA . PRO A 1 96 ? -0.821 32.752 -8.090 1.00 93.06 96 PRO A CA 1
ATOM 743 C C . PRO A 1 96 ? -1.638 33.514 -9.141 1.00 93.06 96 PRO A C 1
ATOM 745 O O . PRO A 1 96 ? -2.645 33.007 -9.638 1.00 93.06 96 PRO A O 1
ATOM 748 N N . GLU A 1 97 ? -1.183 34.704 -9.536 1.00 92.38 97 GLU A N 1
ATOM 749 C CA . GLU A 1 97 ? -1.861 35.520 -10.541 1.00 92.38 97 GLU A CA 1
ATOM 750 C C . GLU A 1 97 ? -1.660 34.958 -11.951 1.00 92.38 97 GLU A C 1
ATOM 752 O O . GLU A 1 97 ? -2.622 34.821 -12.709 1.00 92.38 97 GLU A O 1
ATOM 757 N N . VAL A 1 98 ? -0.430 34.545 -12.277 1.00 94.12 98 VAL A N 1
ATOM 758 C CA . VAL A 1 98 ? -0.103 33.848 -13.532 1.00 94.12 98 VAL A CA 1
ATOM 759 C C . VAL A 1 98 ? -0.973 32.596 -13.688 1.00 94.12 98 VAL A C 1
ATOM 761 O O . VAL A 1 98 ? -1.585 32.387 -14.736 1.00 94.12 98 VAL A O 1
ATOM 764 N N . ARG A 1 99 ? -1.094 31.793 -12.623 1.00 94.00 99 ARG A N 1
ATOM 765 C CA . ARG A 1 99 ? -1.908 30.572 -12.594 1.00 94.00 99 ARG A CA 1
ATOM 766 C C . ARG A 1 99 ? -3.392 30.881 -12.787 1.00 94.00 99 ARG A C 1
ATOM 768 O O . ARG A 1 99 ? -4.041 30.203 -13.577 1.00 94.00 99 ARG A O 1
ATOM 775 N N . SER A 1 100 ? -3.918 31.910 -12.123 1.00 94.44 100 SER A N 1
ATOM 776 C CA . SER A 1 100 ? -5.318 32.337 -12.262 1.00 94.44 100 SER A CA 1
ATOM 777 C C . SER A 1 100 ? -5.654 32.778 -13.694 1.00 94.44 100 SER A C 1
ATOM 779 O O . SER A 1 100 ? -6.626 32.299 -14.282 1.00 94.44 100 SER A O 1
ATOM 781 N N . ARG A 1 101 ? -4.804 33.616 -14.309 1.00 95.44 101 ARG A N 1
ATOM 782 C CA . ARG A 1 101 ? -4.992 34.077 -15.695 1.00 95.44 101 ARG A CA 1
ATOM 783 C C . ARG A 1 101 ? -4.992 32.913 -16.694 1.00 95.44 101 ARG A C 1
ATOM 785 O O . ARG A 1 101 ? -5.837 32.875 -17.588 1.00 95.44 101 ARG A O 1
ATOM 792 N N . LEU A 1 102 ? -4.089 31.945 -16.523 1.00 95.69 102 LEU A N 1
ATOM 793 C CA . LEU A 1 102 ? -4.020 30.758 -17.382 1.00 95.69 102 LEU A CA 1
ATOM 794 C C . LEU A 1 102 ? -5.191 29.792 -17.164 1.00 95.69 102 LEU A C 1
ATOM 796 O O . LEU A 1 102 ? -5.741 29.293 -18.140 1.00 95.69 102 LEU A O 1
ATOM 800 N N . LEU A 1 103 ? -5.630 29.577 -15.920 1.00 93.75 103 LEU A N 1
ATOM 801 C CA . LEU A 1 103 ? -6.813 28.760 -15.617 1.00 93.75 103 LEU A CA 1
ATOM 802 C C . LEU A 1 103 ? -8.072 29.308 -16.299 1.00 93.75 103 LEU A C 1
ATOM 804 O O . LEU A 1 103 ? -8.810 28.553 -16.933 1.00 93.75 103 LEU A O 1
ATOM 808 N N . LEU A 1 104 ? -8.288 30.624 -16.221 1.00 93.12 104 LEU A N 1
ATOM 809 C CA . LEU A 1 104 ? -9.412 31.290 -16.883 1.00 93.12 104 LEU A CA 1
ATOM 810 C C . LEU A 1 104 ? -9.320 31.205 -18.410 1.00 93.12 104 LEU A C 1
ATOM 812 O O . LEU A 1 104 ? -10.345 31.045 -19.073 1.00 93.12 104 LEU A O 1
ATOM 816 N N . LEU A 1 105 ? -8.112 31.294 -18.974 1.00 95.12 105 LEU A N 1
ATOM 817 C CA . LEU A 1 105 ? -7.897 31.110 -20.407 1.00 95.12 105 LEU A CA 1
ATOM 818 C C . LEU A 1 105 ? -8.247 29.682 -20.845 1.00 95.12 105 LEU A C 1
ATOM 820 O O . LEU A 1 105 ? -8.970 29.518 -21.828 1.00 95.12 105 LEU A O 1
ATOM 824 N N . PHE A 1 106 ? -7.739 28.669 -20.135 1.00 94.38 106 PHE A N 1
ATOM 825 C CA . PHE A 1 106 ? -7.933 27.256 -20.473 1.00 94.38 106 PHE A CA 1
ATOM 826 C C . PHE A 1 106 ? -9.391 26.825 -20.341 1.00 94.38 106 PHE A C 1
ATOM 828 O O . PHE A 1 106 ? -9.897 26.142 -21.225 1.00 94.38 106 PHE A O 1
ATOM 835 N N . SER A 1 107 ? -10.091 27.297 -19.307 1.00 91.19 107 SER A N 1
ATOM 836 C CA . SER A 1 107 ? -11.507 26.977 -19.091 1.00 91.19 107 SER A CA 1
ATOM 837 C C . SER A 1 107 ? -12.429 27.514 -20.191 1.00 91.19 107 SER A C 1
ATOM 839 O O . SER A 1 107 ? -13.528 27.008 -20.379 1.00 91.19 107 SER A O 1
ATOM 841 N N . ARG A 1 108 ? -11.986 28.521 -20.954 1.00 90.94 108 ARG A N 1
ATOM 842 C CA . ARG A 1 108 ? -12.749 29.108 -22.067 1.00 90.94 108 ARG A CA 1
ATOM 843 C C . ARG A 1 108 ? -12.440 28.480 -23.428 1.00 90.94 108 ARG A C 1
ATOM 845 O O . ARG A 1 108 ? -12.988 28.938 -24.427 1.00 90.94 108 ARG A O 1
ATOM 852 N N . GLN A 1 109 ? -11.537 27.501 -23.496 1.00 92.12 109 GLN A N 1
ATOM 853 C CA . GLN A 1 109 ? -11.179 26.863 -24.763 1.00 92.12 109 GLN A CA 1
ATOM 854 C C . GLN A 1 109 ? -12.212 25.813 -25.180 1.00 92.12 109 GLN A C 1
ATOM 856 O O . GLN A 1 109 ? -12.865 25.207 -24.334 1.00 92.12 109 GLN A O 1
ATOM 861 N N . ASP A 1 110 ? -12.310 25.591 -26.492 1.00 89.12 110 ASP A N 1
ATOM 862 C CA . ASP A 1 110 ? -13.151 24.564 -27.109 1.00 89.12 110 ASP A CA 1
ATOM 863 C C . ASP A 1 110 ? -12.317 23.321 -27.444 1.00 89.12 110 ASP A C 1
ATOM 865 O O . ASP A 1 110 ? -11.280 23.409 -28.115 1.00 89.12 110 ASP A O 1
ATOM 869 N N . ALA A 1 111 ? -12.772 22.149 -27.003 1.00 88.06 111 ALA A N 1
ATOM 870 C CA . ALA A 1 111 ? -12.025 20.911 -27.180 1.00 88.06 111 ALA A CA 1
ATOM 871 C C . ALA A 1 111 ? -11.805 20.511 -28.647 1.00 88.06 111 ALA A C 1
ATOM 873 O O . ALA A 1 111 ? -10.758 19.950 -28.981 1.00 88.06 111 ALA A O 1
ATOM 874 N N . ASN A 1 112 ? -12.770 20.779 -29.531 1.00 87.12 112 ASN A N 1
ATOM 875 C CA . ASN A 1 112 ? -12.673 20.403 -30.943 1.00 87.12 112 ASN A CA 1
ATOM 876 C C . ASN A 1 112 ? -11.644 21.270 -31.667 1.00 87.12 112 ASN A C 1
ATOM 878 O O . ASN A 1 112 ? -10.895 20.775 -32.508 1.00 87.12 112 ASN A O 1
ATOM 882 N N . GLN A 1 113 ? -11.550 22.548 -31.297 1.00 89.12 113 GLN A N 1
ATOM 883 C CA . GLN A 1 113 ? -10.483 23.417 -31.778 1.00 89.12 113 GLN A CA 1
ATOM 884 C C . GLN A 1 113 ? -9.125 22.947 -31.250 1.00 89.12 113 GLN A C 1
ATOM 886 O O . GLN A 1 113 ? -8.198 22.774 -32.043 1.00 89.12 113 GLN A O 1
ATOM 891 N N . LEU A 1 114 ? -9.016 22.661 -29.949 1.00 90.38 114 LEU A N 1
ATOM 892 C CA . LEU A 1 114 ? -7.773 22.208 -29.310 1.00 90.38 114 LEU A CA 1
ATOM 893 C C . LEU A 1 114 ? -7.253 20.852 -29.814 1.00 90.38 114 LEU A C 1
ATOM 895 O O . LEU A 1 114 ? -6.055 20.581 -29.716 1.00 90.38 114 LEU A O 1
ATOM 899 N N . ALA A 1 115 ? -8.121 20.009 -30.375 1.00 87.19 115 ALA A N 1
ATOM 900 C CA . ALA A 1 115 ? -7.716 18.754 -31.005 1.00 87.19 115 ALA A CA 1
ATOM 901 C C . ALA A 1 115 ? -6.886 18.972 -32.286 1.00 87.19 115 ALA A C 1
ATOM 903 O O . ALA A 1 115 ? -6.092 18.109 -32.659 1.00 87.19 115 ALA A O 1
ATOM 904 N N . THR A 1 116 ? -7.033 20.127 -32.942 1.00 90.94 116 THR A N 1
ATOM 905 C CA . THR A 1 116 ? -6.316 20.465 -34.180 1.00 90.94 116 THR A CA 1
ATOM 906 C C . THR A 1 116 ? -4.999 21.186 -33.904 1.00 90.94 116 THR A C 1
ATOM 908 O O . THR A 1 116 ? -4.888 21.974 -32.963 1.00 90.94 116 THR A O 1
ATOM 911 N N . ASP A 1 117 ? -4.004 20.999 -34.773 1.00 89.38 117 ASP A N 1
ATOM 912 C CA . ASP A 1 117 ? -2.723 21.709 -34.656 1.00 89.38 117 ASP A CA 1
ATOM 913 C C . ASP A 1 117 ? -2.892 23.230 -34.780 1.00 89.38 117 ASP A C 1
ATOM 915 O O . ASP A 1 117 ? -2.252 23.992 -34.055 1.00 89.38 117 ASP A O 1
ATOM 919 N N . ALA A 1 118 ? -3.829 23.683 -35.621 1.00 92.25 118 ALA A N 1
ATOM 920 C CA . ALA A 1 118 ? -4.180 25.095 -35.745 1.00 92.25 118 ALA A CA 1
ATOM 921 C C . ALA A 1 118 ? -4.761 25.673 -34.441 1.00 92.25 118 ALA A C 1
ATOM 923 O O . ALA A 1 118 ? -4.453 26.806 -34.073 1.00 92.25 118 ALA A O 1
ATOM 924 N N . GLY A 1 119 ? -5.584 24.910 -33.715 1.00 91.44 119 GLY A N 1
ATOM 925 C CA . GLY A 1 119 ? -6.114 25.335 -32.418 1.00 91.44 119 GLY A CA 1
ATOM 926 C C . GLY A 1 119 ? -5.056 25.355 -31.318 1.00 91.44 119 GLY A C 1
ATOM 927 O O . GLY A 1 119 ? -5.028 26.294 -30.527 1.00 91.44 119 GLY A O 1
ATOM 928 N N . LYS A 1 120 ? -4.121 24.397 -31.315 1.00 92.31 120 LYS A N 1
ATOM 929 C CA . LYS A 1 120 ? -2.959 24.423 -30.409 1.00 92.31 120 LYS A CA 1
ATOM 930 C C . LYS A 1 120 ? -2.078 25.650 -30.661 1.00 92.31 120 LYS A C 1
ATOM 932 O O . LYS A 1 120 ? -1.689 26.325 -29.716 1.00 92.31 120 LYS A O 1
ATOM 937 N N . GLN A 1 121 ? -1.828 26.010 -31.922 1.00 93.81 121 GLN A N 1
ATOM 938 C CA . GLN A 1 121 ? -1.094 27.239 -32.256 1.00 93.81 121 GLN A CA 1
ATOM 939 C C . GLN A 1 121 ? -1.838 28.507 -31.808 1.00 93.81 121 GLN A C 1
ATOM 941 O O . GLN A 1 121 ? -1.227 29.412 -31.242 1.00 93.81 121 GLN A O 1
ATOM 946 N N . LYS A 1 122 ? -3.165 28.567 -31.981 1.00 94.75 122 LYS A N 1
ATOM 947 C CA . LYS A 1 122 ? -3.979 29.675 -31.446 1.00 94.75 122 LYS A CA 1
ATOM 948 C C . LYS A 1 122 ? -3.901 29.768 -29.922 1.00 94.75 122 LYS A C 1
ATOM 950 O O . LYS A 1 122 ? -3.834 30.872 -29.389 1.00 94.75 122 LYS A O 1
ATOM 955 N N . LEU A 1 123 ? -3.879 28.632 -29.226 1.00 95.12 123 LEU A N 1
ATOM 956 C CA . LEU A 1 123 ? -3.737 28.597 -27.774 1.00 95.12 123 LEU A CA 1
ATOM 957 C C . LEU A 1 123 ? -2.365 29.122 -27.323 1.00 95.12 123 LEU A C 1
ATOM 959 O O . LEU A 1 123 ? -2.308 29.868 -26.348 1.00 95.12 123 LEU A O 1
ATOM 963 N N . VAL A 1 124 ? -1.279 28.805 -28.036 1.00 96.19 124 VAL A N 1
ATOM 964 C CA . VAL A 1 124 ? 0.053 29.394 -27.782 1.00 96.19 124 VAL A CA 1
ATOM 965 C C . VAL A 1 124 ? -0.001 30.925 -27.834 1.00 96.19 124 VAL A C 1
ATOM 967 O O . VAL A 1 124 ? 0.456 31.590 -26.903 1.00 96.19 124 VAL A O 1
ATOM 970 N N . GLU A 1 125 ? -0.616 31.495 -28.869 1.00 96.50 125 GLU A N 1
ATOM 971 C CA . GLU A 1 125 ? -0.754 32.951 -29.006 1.00 96.50 125 GLU A CA 1
ATOM 972 C C . GLU A 1 125 ? -1.675 33.560 -27.937 1.00 96.50 125 GLU A C 1
ATOM 974 O O . GLU A 1 125 ? -1.403 34.641 -27.401 1.00 96.50 125 GLU A O 1
ATOM 979 N N . ALA A 1 126 ? -2.729 32.843 -27.545 1.00 95.94 126 ALA A N 1
ATOM 980 C CA . ALA A 1 126 ? -3.613 33.266 -26.467 1.00 95.94 126 ALA A CA 1
ATOM 981 C C . ALA A 1 126 ? -2.904 33.268 -25.100 1.00 95.94 126 ALA A C 1
ATOM 983 O O . ALA A 1 126 ? -3.108 34.192 -24.310 1.00 95.94 126 ALA A O 1
ATOM 984 N N . ILE A 1 127 ? -2.025 32.294 -24.831 1.00 96.25 127 ILE A N 1
ATOM 985 C CA . ILE A 1 127 ? -1.188 32.246 -23.621 1.00 96.25 127 ILE A CA 1
ATOM 986 C C . ILE A 1 127 ? -0.233 33.445 -23.588 1.00 96.25 127 ILE A C 1
ATOM 988 O O . ILE A 1 127 ? -0.181 34.149 -22.578 1.00 96.25 127 ILE A O 1
ATOM 992 N N . LYS A 1 128 ? 0.469 33.729 -24.696 1.00 96.06 128 LYS A N 1
ATOM 993 C CA . LYS A 1 128 ? 1.360 34.900 -24.810 1.00 96.06 128 LYS A CA 1
ATOM 994 C C . LYS A 1 128 ? 0.607 36.198 -24.524 1.00 96.06 128 LYS A C 1
ATOM 996 O O . LYS A 1 128 ? 1.040 36.997 -23.699 1.00 96.06 128 LYS A O 1
ATOM 1001 N N . THR A 1 129 ? -0.559 36.367 -25.144 1.00 95.44 129 THR A N 1
ATOM 1002 C CA . THR A 1 129 ? -1.400 37.561 -24.979 1.00 95.44 129 THR A CA 1
ATOM 1003 C C . THR A 1 129 ? -1.923 37.705 -23.550 1.00 95.44 129 THR A C 1
ATOM 1005 O O . THR A 1 129 ? -1.941 38.804 -23.007 1.00 95.44 129 THR A O 1
ATOM 1008 N N . THR A 1 130 ? -2.313 36.601 -22.912 1.00 95.69 130 THR A N 1
ATOM 1009 C CA . THR A 1 130 ? -2.867 36.595 -21.548 1.00 95.69 130 THR A CA 1
ATOM 1010 C C . THR A 1 130 ? -1.820 36.963 -20.491 1.00 95.69 130 THR A C 1
ATOM 1012 O O . THR A 1 130 ? -2.141 37.590 -19.478 1.00 95.69 130 THR A O 1
ATOM 1015 N N . LEU A 1 131 ? -0.559 36.594 -20.726 1.00 94.81 131 LEU A N 1
ATOM 1016 C CA . LEU A 1 131 ? 0.548 36.862 -19.807 1.00 94.81 131 LEU A CA 1
ATOM 1017 C C . LEU A 1 131 ? 1.280 38.181 -20.085 1.00 94.81 131 LEU A C 1
ATOM 1019 O O . LEU A 1 131 ? 2.016 38.639 -19.216 1.00 94.81 131 LEU A O 1
ATOM 1023 N N . ALA A 1 132 ? 1.075 38.805 -21.248 1.00 93.44 132 ALA A N 1
ATOM 1024 C CA . ALA A 1 132 ? 1.744 40.051 -21.620 1.00 93.44 132 ALA A CA 1
ATOM 1025 C C . ALA A 1 132 ? 1.454 41.254 -20.690 1.00 93.44 132 ALA A C 1
ATOM 1027 O O . ALA A 1 132 ? 2.394 41.993 -20.374 1.00 93.44 132 ALA A O 1
ATOM 1028 N N . PRO A 1 133 ? 0.211 41.493 -20.216 1.00 92.88 133 PRO A N 1
ATOM 1029 C CA . PRO A 1 133 ? -0.077 42.616 -19.330 1.00 92.88 133 PRO A CA 1
ATOM 1030 C C . PRO A 1 133 ? 0.660 42.490 -17.989 1.00 92.88 133 PRO A C 1
ATOM 1032 O O . PRO A 1 133 ? 0.773 41.378 -17.464 1.00 92.88 133 PRO A O 1
ATOM 1035 N N . PRO A 1 134 ? 1.102 43.610 -17.388 1.00 90.00 134 PRO A N 1
ATOM 1036 C CA . PRO A 1 134 ? 1.807 43.580 -16.112 1.00 90.00 134 PRO A CA 1
ATOM 1037 C C . PRO A 1 134 ? 0.953 42.936 -15.011 1.00 90.00 134 PRO A C 1
ATOM 1039 O O . PRO A 1 134 ? -0.279 43.008 -15.031 1.00 90.00 134 PRO A O 1
ATOM 1042 N N . LEU A 1 135 ? 1.622 42.271 -14.069 1.00 88.38 135 LEU A N 1
ATOM 1043 C CA . LEU A 1 135 ? 0.982 41.592 -12.932 1.00 88.38 135 LEU A CA 1
ATOM 1044 C C . LEU A 1 135 ? 0.602 42.612 -11.848 1.00 88.38 135 LEU A C 1
ATOM 1046 O O . LEU A 1 135 ? -0.441 42.520 -11.222 1.00 88.38 135 LEU A O 1
ATOM 1050 N N . VAL A 1 136 ? 1.392 43.682 -11.715 1.00 84.62 136 VAL A N 1
ATOM 1051 C CA . VAL A 1 136 ? 1.110 44.801 -10.807 1.00 84.62 136 VAL A CA 1
ATOM 1052 C C . VAL A 1 136 ? 1.177 46.123 -11.568 1.00 84.62 136 VAL A C 1
ATOM 1054 O O . VAL A 1 136 ? 2.011 46.301 -12.460 1.00 84.62 136 VAL A O 1
ATOM 1057 N N . ALA A 1 137 ? 0.313 47.074 -11.210 1.00 79.19 137 ALA A N 1
ATOM 1058 C CA . ALA A 1 137 ? 0.331 48.421 -11.772 1.00 79.19 137 ALA A CA 1
ATOM 1059 C C . ALA A 1 137 ? 1.725 49.069 -11.624 1.00 79.19 137 ALA A C 1
ATOM 1061 O O . ALA A 1 137 ? 2.299 49.087 -10.538 1.00 79.19 137 ALA A O 1
ATOM 1062 N N . GLY A 1 138 ? 2.276 49.590 -12.726 1.00 79.88 138 GLY A N 1
ATOM 1063 C CA . GLY A 1 138 ? 3.605 50.219 -12.766 1.00 79.88 138 GLY A CA 1
ATOM 1064 C C . GLY A 1 138 ? 4.767 49.294 -13.158 1.00 79.88 138 GLY A C 1
ATOM 1065 O O . GLY A 1 138 ? 5.870 49.789 -13.380 1.00 79.88 138 GLY A O 1
ATOM 1066 N N . GLN A 1 139 ? 4.548 47.981 -13.295 1.00 83.88 139 GLN A N 1
ATOM 1067 C CA . GLN A 1 139 ? 5.562 47.055 -13.816 1.00 83.88 139 GLN A CA 1
ATOM 1068 C C . GLN A 1 139 ? 5.620 47.047 -15.357 1.00 83.88 139 GLN A C 1
ATOM 1070 O O . GLN A 1 139 ? 4.617 47.335 -16.017 1.00 83.88 139 GLN A O 1
ATOM 1075 N N . PRO A 1 140 ? 6.772 46.683 -15.958 1.00 85.00 140 PRO A N 1
ATOM 1076 C CA . PRO A 1 140 ? 6.859 46.447 -17.397 1.00 85.00 140 PRO A CA 1
ATOM 1077 C C . PRO A 1 140 ? 6.024 45.228 -17.822 1.00 85.00 140 PRO A C 1
ATOM 1079 O O . PRO A 1 140 ? 5.815 44.295 -17.044 1.00 85.00 140 PRO A O 1
ATOM 1082 N N . GLN A 1 141 ? 5.577 45.226 -19.081 1.00 86.62 141 GLN A N 1
ATOM 1083 C CA . GLN A 1 141 ? 4.901 44.078 -19.694 1.00 86.62 141 GLN A CA 1
ATOM 1084 C C . GLN A 1 141 ? 5.813 42.847 -19.723 1.00 86.62 141 GLN A C 1
ATOM 1086 O O . GLN A 1 141 ? 7.029 42.964 -19.909 1.00 86.62 141 GLN A O 1
ATOM 1091 N N . GLN A 1 142 ? 5.222 41.663 -19.565 1.00 87.50 142 GLN A N 1
ATOM 1092 C CA . GLN A 1 142 ? 5.972 40.415 -19.652 1.00 87.50 142 GLN A CA 1
ATOM 1093 C C . GLN A 1 142 ? 6.117 40.010 -21.118 1.00 87.50 142 GLN A C 1
ATOM 1095 O O . GLN A 1 142 ? 5.160 40.058 -21.889 1.00 87.50 142 GLN A O 1
ATOM 1100 N N . VAL A 1 143 ? 7.316 39.585 -21.510 1.00 88.56 143 VAL A N 1
ATOM 1101 C CA . VAL A 1 143 ? 7.580 39.134 -22.880 1.00 88.56 143 VAL A CA 1
ATOM 1102 C C . VAL A 1 143 ? 7.788 37.625 -22.876 1.00 88.56 143 VAL A C 1
ATOM 1104 O O . VAL A 1 143 ? 8.853 37.128 -22.502 1.00 88.56 143 VAL A O 1
ATOM 1107 N N . VAL A 1 144 ? 6.746 36.906 -23.298 1.00 91.75 144 VAL A N 1
ATOM 1108 C CA . VAL A 1 144 ? 6.780 35.461 -23.549 1.00 91.75 144 VAL A CA 1
ATOM 1109 C C . VAL A 1 144 ? 7.083 35.246 -25.030 1.00 91.75 144 VAL A C 1
ATOM 1111 O O . VAL A 1 144 ? 6.239 35.487 -25.890 1.00 91.75 144 VAL A O 1
ATOM 1114 N N . SER A 1 145 ? 8.305 34.815 -25.325 1.00 89.44 145 SER A N 1
ATOM 1115 C CA . SER A 1 145 ? 8.791 34.593 -26.689 1.00 89.44 145 SER A CA 1
ATOM 1116 C C . SER A 1 145 ? 8.153 33.358 -27.322 1.00 89.44 145 SER A C 1
ATOM 1118 O O . SER A 1 145 ? 7.831 33.366 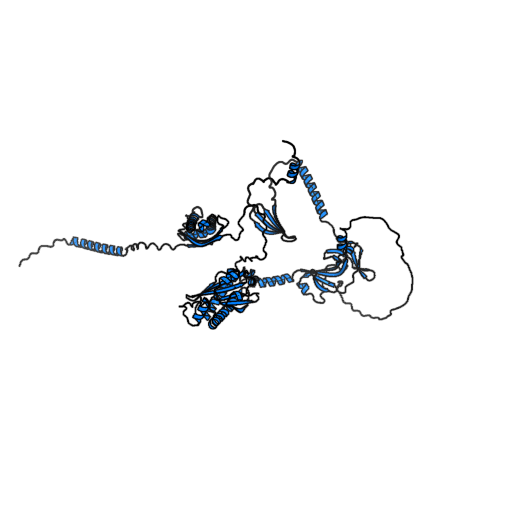-28.508 1.00 89.44 145 SER A O 1
ATOM 1120 N N . ASP A 1 146 ? 7.965 32.293 -26.537 1.00 92.88 146 ASP A N 1
ATOM 1121 C CA . ASP A 1 146 ? 7.354 31.054 -27.015 1.00 92.88 146 ASP A CA 1
ATOM 1122 C C . ASP A 1 146 ? 6.711 30.235 -25.891 1.00 92.88 146 ASP A C 1
ATOM 1124 O O . ASP A 1 146 ? 6.957 30.483 -24.709 1.00 92.88 146 ASP A O 1
ATOM 1128 N N . VAL A 1 147 ? 5.890 29.255 -26.263 1.00 94.81 147 VAL A N 1
ATOM 1129 C CA . VAL A 1 147 ? 5.169 28.375 -25.340 1.00 94.81 147 VAL A CA 1
ATOM 1130 C C . VAL A 1 147 ? 5.323 26.929 -25.801 1.00 94.81 147 VAL A C 1
ATOM 1132 O O . VAL A 1 147 ? 4.907 26.570 -26.898 1.00 94.81 147 VAL A O 1
ATOM 1135 N N . LEU A 1 148 ? 5.904 26.089 -24.947 1.00 93.88 148 LEU A N 1
ATOM 1136 C CA . LEU A 1 148 ? 6.156 24.676 -25.219 1.00 93.88 148 LEU A CA 1
ATOM 1137 C C . LEU A 1 148 ? 5.179 23.811 -24.424 1.00 93.88 148 LEU A C 1
ATOM 1139 O O . LEU A 1 148 ? 5.080 23.958 -23.207 1.00 93.88 148 LEU A O 1
ATOM 1143 N N . TYR A 1 149 ? 4.496 22.876 -25.083 1.00 92.75 149 TYR A N 1
ATOM 1144 C CA . TYR A 1 149 ? 3.679 21.882 -24.388 1.00 92.75 149 TYR A CA 1
ATOM 1145 C C . TYR A 1 149 ? 4.554 20.741 -23.871 1.00 92.75 149 TYR A C 1
ATOM 1147 O O . TYR A 1 149 ? 5.233 20.072 -24.645 1.00 92.75 149 TYR A O 1
ATOM 1155 N N . THR A 1 150 ? 4.517 20.506 -22.563 1.00 85.00 150 THR A N 1
ATOM 1156 C CA . THR A 1 150 ? 5.168 19.360 -21.908 1.00 85.00 150 THR A CA 1
ATOM 1157 C C . THR A 1 150 ? 4.185 18.224 -21.631 1.00 85.00 150 THR A C 1
ATOM 1159 O O . THR A 1 150 ? 4.591 17.071 -21.526 1.00 85.00 150 THR A O 1
ATOM 1162 N N . ALA A 1 151 ? 2.887 18.534 -21.575 1.00 81.06 151 ALA A N 1
ATOM 1163 C CA . ALA A 1 151 ? 1.792 17.572 -21.569 1.00 81.06 151 ALA A CA 1
ATOM 1164 C C . ALA A 1 151 ? 0.565 18.198 -22.247 1.00 81.06 151 ALA A C 1
ATOM 1166 O O . ALA A 1 151 ? 0.287 19.379 -22.047 1.00 81.06 151 ALA A O 1
ATOM 1167 N N . PHE A 1 152 ? -0.169 17.427 -23.048 1.00 89.50 152 PHE A N 1
ATOM 1168 C CA . PHE A 1 152 ? -1.411 17.890 -23.670 1.00 89.50 152 PHE A CA 1
ATOM 1169 C C . PHE A 1 152 ? -2.348 16.705 -23.901 1.00 89.50 152 PHE A C 1
ATOM 1171 O O . PHE A 1 152 ? -2.216 15.977 -24.885 1.00 89.50 152 PHE A O 1
ATOM 1178 N N . ILE A 1 153 ? -3.269 16.479 -22.967 1.00 84.50 153 ILE A N 1
ATOM 1179 C CA . ILE A 1 153 ? -4.209 15.358 -23.002 1.00 84.50 153 ILE A CA 1
ATOM 1180 C C . ILE A 1 153 ? -5.623 15.914 -22.872 1.00 84.50 153 ILE A C 1
ATOM 1182 O O . ILE A 1 153 ? -5.974 16.524 -21.864 1.00 84.50 153 ILE A O 1
ATOM 1186 N N . LEU A 1 154 ? -6.436 15.668 -23.892 1.00 84.19 154 LEU A N 1
ATOM 1187 C CA . LEU A 1 154 ? -7.879 15.881 -23.867 1.00 84.19 154 LEU A CA 1
ATOM 1188 C C . LEU A 1 154 ? -8.535 14.564 -23.455 1.00 84.19 154 LEU A C 1
ATOM 1190 O O . LEU A 1 154 ? -8.376 13.560 -24.150 1.00 84.19 154 LEU A O 1
ATOM 1194 N N . ARG A 1 155 ? -9.241 14.552 -22.323 1.00 78.69 155 ARG A N 1
ATOM 1195 C CA . ARG A 1 155 ? -10.061 13.411 -21.904 1.00 78.69 155 ARG A CA 1
ATOM 1196 C C . ARG A 1 155 ? -11.533 13.751 -22.058 1.00 78.69 155 ARG A C 1
ATOM 1198 O O . ARG A 1 155 ? -11.975 14.809 -21.622 1.00 78.69 155 ARG A O 1
ATOM 1205 N N . GLU A 1 156 ? -12.280 12.834 -22.653 1.00 63.38 156 GLU A N 1
ATOM 1206 C CA . GLU A 1 156 ? -13.737 12.842 -22.578 1.00 63.38 156 GLU A CA 1
ATOM 1207 C C . GLU A 1 156 ? -14.147 12.386 -21.177 1.00 63.38 156 GLU A C 1
ATOM 1209 O O . GLU A 1 156 ? -13.653 11.360 -20.697 1.00 63.38 156 GLU A O 1
ATOM 1214 N N . ASN A 1 157 ? -15.033 13.139 -20.521 1.00 56.25 157 ASN A N 1
ATOM 1215 C CA . ASN A 1 157 ? -15.699 12.724 -19.290 1.00 56.25 157 ASN A CA 1
ATOM 1216 C C . ASN A 1 157 ? -16.684 11.592 -19.620 1.00 56.25 157 ASN A C 1
ATOM 1218 O O . ASN A 1 157 ? -17.894 11.758 -19.573 1.00 56.25 157 ASN A O 1
ATOM 1222 N N . ASN A 1 158 ? -16.164 10.416 -19.970 1.00 47.53 158 ASN A N 1
ATOM 1223 C CA . ASN A 1 158 ? -16.968 9.205 -20.147 1.00 47.53 158 ASN A CA 1
ATOM 1224 C C . ASN A 1 158 ? -17.322 8.540 -18.801 1.00 47.53 158 ASN A C 1
ATOM 1226 O O . ASN A 1 158 ? -18.040 7.543 -18.788 1.00 47.53 158 ASN A O 1
ATOM 1230 N N . ASP A 1 159 ? -16.857 9.110 -17.683 1.00 46.62 159 ASP A N 1
ATOM 1231 C CA . ASP A 1 159 ? -17.123 8.641 -16.318 1.00 46.62 159 ASP A CA 1
ATOM 1232 C C . ASP A 1 159 ? -18.145 9.512 -15.552 1.00 46.62 159 ASP A C 1
ATOM 1234 O O . ASP A 1 159 ? -18.448 9.217 -14.396 1.00 46.62 159 ASP A O 1
ATOM 1238 N N . GLU A 1 160 ? -18.746 10.525 -16.189 1.00 37.72 160 GLU A N 1
ATOM 1239 C CA . GLU A 1 160 ? -19.948 11.196 -15.675 1.00 37.72 160 GLU A CA 1
ATOM 1240 C C . GLU A 1 160 ? -21.105 11.035 -16.672 1.00 37.72 160 GLU A C 1
ATOM 1242 O O . GLU A 1 160 ? -20.919 11.148 -17.886 1.00 37.72 160 GLU A O 1
ATOM 1247 N N . PRO A 1 161 ? -22.323 10.709 -16.209 1.00 35.28 161 PRO A N 1
ATOM 1248 C CA . PRO A 1 161 ? -23.442 10.531 -17.113 1.00 35.28 161 PRO A CA 1
ATOM 1249 C C . PRO A 1 161 ? -23.810 11.884 -17.726 1.00 35.28 161 PRO A C 1
ATOM 1251 O O . PRO A 1 161 ? -24.109 12.820 -16.990 1.00 35.28 161 PRO A O 1
ATOM 1254 N N . LYS A 1 162 ? -23.828 11.957 -19.068 1.00 36.62 162 LYS A N 1
ATOM 1255 C CA . LYS A 1 162 ? -24.348 13.098 -19.841 1.00 36.62 162 LYS A CA 1
ATOM 1256 C C . LYS A 1 162 ? -25.572 13.690 -19.148 1.00 36.62 162 LYS A C 1
ATOM 1258 O O . LYS A 1 162 ? -26.555 12.969 -18.954 1.00 36.62 162 LYS A O 1
ATOM 1263 N N . ALA A 1 163 ? -25.532 14.983 -18.833 1.00 38.06 163 ALA A N 1
ATOM 1264 C CA . ALA A 1 163 ? -26.711 15.714 -18.394 1.00 38.06 163 ALA A CA 1
ATOM 1265 C C . ALA A 1 163 ? -27.803 15.553 -19.467 1.00 38.06 163 ALA A C 1
ATOM 1267 O O . ALA A 1 163 ? -27.705 16.092 -20.570 1.00 38.06 163 ALA A O 1
ATOM 1268 N N . ARG A 1 164 ? -28.813 14.728 -19.175 1.00 42.12 164 ARG A N 1
ATOM 1269 C CA . ARG A 1 164 ? -29.993 14.549 -20.022 1.00 42.12 164 ARG A CA 1
ATOM 1270 C C . ARG A 1 164 ? -31.128 15.419 -19.510 1.00 42.12 164 ARG A C 1
ATOM 1272 O O . ARG A 1 164 ? -31.191 15.759 -18.333 1.00 42.12 164 ARG A O 1
ATOM 1279 N N . ALA A 1 165 ? -31.969 15.797 -20.467 1.00 42.44 165 ALA A N 1
ATOM 1280 C CA . ALA A 1 165 ? -33.047 16.762 -20.348 1.00 42.44 165 ALA A CA 1
ATOM 1281 C C . ALA A 1 165 ? -33.911 16.559 -19.086 1.00 42.44 165 ALA A C 1
ATOM 1283 O O . ALA A 1 165 ? -34.142 15.421 -18.674 1.00 42.44 165 ALA A O 1
ATOM 1284 N N . PRO A 1 166 ? -34.415 17.649 -18.483 1.00 36.59 166 PRO A N 1
ATOM 1285 C CA . PRO A 1 166 ? -35.182 17.576 -17.246 1.00 36.59 166 PRO A CA 1
ATOM 1286 C C . PRO A 1 166 ? -36.493 16.809 -17.482 1.00 36.59 166 PRO A C 1
ATOM 1288 O O . PRO A 1 166 ? -37.363 17.295 -18.202 1.00 36.59 166 PRO A O 1
ATOM 1291 N N . GLY A 1 167 ? -36.636 15.615 -16.888 1.00 46.31 167 GLY A N 1
ATOM 1292 C CA . GLY A 1 167 ? -37.909 14.880 -16.914 1.00 46.31 167 GLY A CA 1
ATOM 1293 C C . GLY A 1 167 ? -37.910 13.385 -16.566 1.00 46.31 167 GLY A C 1
ATOM 1294 O O . GLY A 1 167 ? -38.980 12.877 -16.247 1.00 46.31 167 GLY A O 1
ATOM 1295 N N . GLU A 1 168 ? -36.785 12.662 -16.587 1.00 36.09 168 GLU A N 1
ATOM 1296 C CA . GLU A 1 168 ? -36.785 11.219 -16.270 1.00 36.09 168 GLU A CA 1
ATOM 1297 C C . GLU A 1 168 ? -36.391 10.945 -14.812 1.00 36.09 168 GLU A C 1
ATOM 1299 O O . GLU A 1 168 ? -35.329 11.349 -14.343 1.00 36.09 168 GLU A O 1
ATOM 1304 N N . SER A 1 169 ? -37.277 10.259 -14.086 1.00 39.78 169 SER A N 1
ATOM 1305 C CA . SER A 1 169 ? -37.091 9.829 -12.699 1.00 39.78 169 SER A CA 1
ATOM 1306 C C . SER A 1 169 ? -35.924 8.845 -12.559 1.00 39.78 169 SER A C 1
ATOM 1308 O O . SER A 1 169 ? -35.900 7.798 -13.208 1.00 39.78 169 SER A O 1
ATOM 1310 N N . ASP A 1 170 ? -34.995 9.191 -11.673 1.00 42.62 170 ASP A N 1
ATOM 1311 C CA . ASP A 1 170 ? -33.706 8.545 -11.430 1.00 42.62 170 ASP A CA 1
ATOM 1312 C C . ASP A 1 170 ? -33.844 7.234 -10.632 1.00 42.62 170 ASP A C 1
ATOM 1314 O O . ASP A 1 170 ? -33.867 7.229 -9.402 1.00 42.62 170 ASP A O 1
ATOM 1318 N N . ILE A 1 171 ? -33.946 6.099 -11.329 1.00 46.50 171 ILE A N 1
ATOM 1319 C CA . ILE A 1 171 ? -33.716 4.779 -10.726 1.00 46.50 171 ILE A CA 1
ATOM 1320 C C . ILE A 1 171 ? -32.708 4.034 -11.595 1.00 46.50 171 ILE A C 1
ATOM 1322 O O . ILE A 1 171 ? -33.033 3.543 -12.677 1.00 46.50 171 ILE A O 1
ATOM 1326 N N . ARG A 1 172 ? -31.470 3.929 -11.102 1.00 46.09 172 ARG A N 1
ATOM 1327 C CA . ARG A 1 172 ? -30.451 3.051 -11.684 1.00 46.09 172 ARG A CA 1
ATOM 1328 C C . ARG A 1 172 ? -30.421 1.717 -10.942 1.00 46.09 172 ARG A C 1
ATOM 1330 O O . ARG A 1 172 ? -30.359 1.724 -9.712 1.00 46.09 172 ARG A O 1
ATOM 1337 N N . PRO A 1 173 ? -30.386 0.577 -11.653 1.00 47.88 173 PRO A N 1
ATOM 1338 C CA . PRO A 1 173 ? -30.018 -0.693 -11.046 1.00 47.88 173 PRO A CA 1
ATOM 1339 C C . PRO A 1 173 ? -28.583 -0.583 -10.515 1.00 47.88 173 PRO A C 1
ATOM 1341 O O . PRO A 1 173 ? -27.640 -0.405 -11.285 1.00 47.88 173 PRO A O 1
ATOM 1344 N N . TYR A 1 174 ? -28.421 -0.633 -9.195 1.00 51.44 174 TYR A N 1
ATOM 1345 C CA . TYR A 1 174 ? -27.114 -0.735 -8.555 1.00 51.44 174 TYR A CA 1
ATOM 1346 C C . TYR A 1 174 ? -26.598 -2.163 -8.752 1.00 51.44 174 TYR A C 1
ATOM 1348 O O . TYR A 1 174 ? -27.213 -3.103 -8.252 1.00 51.44 174 TYR A O 1
ATOM 1356 N N . ASP A 1 175 ? -25.500 -2.328 -9.496 1.00 50.53 175 ASP A N 1
ATOM 1357 C CA . ASP A 1 175 ? -24.813 -3.615 -9.622 1.00 50.53 175 ASP A CA 1
ATOM 1358 C C . ASP A 1 175 ? -23.697 -3.709 -8.564 1.00 50.53 175 ASP A C 1
ATOM 1360 O O . ASP A 1 175 ? -22.623 -3.117 -8.748 1.00 50.53 175 ASP A O 1
ATOM 1364 N N . PRO A 1 176 ? -23.909 -4.445 -7.455 1.00 52.06 176 PRO A N 1
ATOM 1365 C CA . PRO A 1 176 ? -22.923 -4.578 -6.385 1.00 52.06 176 PRO A CA 1
ATOM 1366 C C . PRO A 1 176 ? -21.614 -5.249 -6.834 1.00 52.06 176 PRO A C 1
ATOM 1368 O O . PRO A 1 176 ? -20.612 -5.128 -6.130 1.00 52.06 176 PRO A O 1
ATOM 1371 N N . ASN A 1 177 ? -21.568 -5.898 -8.007 1.00 47.53 177 ASN A N 1
ATOM 1372 C CA . ASN A 1 177 ? -20.344 -6.516 -8.530 1.00 47.53 177 ASN A CA 1
ATOM 1373 C C . ASN A 1 177 ? -19.340 -5.512 -9.116 1.00 47.53 177 ASN A C 1
ATOM 1375 O O . ASN A 1 177 ? -18.201 -5.876 -9.405 1.00 47.53 177 ASN A O 1
ATOM 1379 N N . THR A 1 178 ? -19.731 -4.249 -9.303 1.00 47.53 178 THR A N 1
ATOM 1380 C CA . THR A 1 178 ? -18.897 -3.227 -9.958 1.00 47.53 178 THR A CA 1
ATOM 1381 C C . THR A 1 178 ? -18.211 -2.271 -8.988 1.00 47.53 178 THR A C 1
ATOM 1383 O O . THR A 1 178 ? -17.809 -1.181 -9.398 1.00 47.53 178 THR A O 1
ATOM 1386 N N . GLN A 1 179 ? -18.008 -2.663 -7.723 1.00 47.44 179 GLN A N 1
ATOM 1387 C CA . GLN A 1 179 ? -17.167 -1.902 -6.794 1.00 47.44 179 GLN A CA 1
ATOM 1388 C C . GLN A 1 179 ? -15.716 -1.848 -7.302 1.00 47.44 179 GLN A C 1
ATOM 1390 O O . GLN A 1 179 ? -14.833 -2.574 -6.847 1.00 47.44 179 GLN A O 1
ATOM 1395 N N . ARG A 1 180 ? -15.439 -0.941 -8.244 1.00 50.69 180 ARG A N 1
ATOM 1396 C CA . ARG A 1 180 ? -14.097 -0.448 -8.516 1.00 50.69 180 ARG A CA 1
ATOM 1397 C C . ARG A 1 180 ? -13.644 0.182 -7.206 1.00 50.69 180 ARG A C 1
ATOM 1399 O O . ARG A 1 180 ? -14.082 1.274 -6.857 1.00 50.69 180 ARG A O 1
ATOM 1406 N N . ARG A 1 181 ? -12.804 -0.523 -6.447 1.00 55.00 181 ARG A N 1
ATOM 1407 C CA . ARG A 1 181 ? -12.062 0.064 -5.330 1.00 55.00 181 ARG A CA 1
ATOM 1408 C C . ARG A 1 181 ? -11.134 1.117 -5.933 1.00 55.00 181 ARG A C 1
ATOM 1410 O O . ARG A 1 181 ? -10.043 0.807 -6.398 1.00 55.00 181 ARG A O 1
ATOM 1417 N N . VAL A 1 182 ? -11.621 2.350 -6.034 1.00 52.88 182 VAL A N 1
ATOM 1418 C CA . VAL A 1 182 ? -10.876 3.478 -6.592 1.00 52.88 182 VAL A CA 1
ATOM 1419 C C . VAL A 1 182 ? -9.846 3.910 -5.551 1.00 52.88 182 VAL A C 1
ATOM 1421 O O . VAL A 1 182 ? -10.104 4.754 -4.699 1.00 52.88 182 VAL A O 1
ATOM 1424 N N . VAL A 1 183 ? -8.668 3.293 -5.599 1.00 54.72 183 VAL A N 1
ATOM 1425 C CA . VAL A 1 183 ? -7.509 3.715 -4.811 1.00 54.72 183 VAL A CA 1
ATOM 1426 C C . VAL A 1 183 ? -6.905 4.922 -5.525 1.00 54.72 183 VAL A C 1
ATOM 1428 O O . VAL A 1 183 ? -6.166 4.780 -6.494 1.00 54.72 183 VAL A O 1
ATOM 1431 N N . ARG A 1 184 ? -7.295 6.126 -5.100 1.00 59.44 184 ARG A N 1
ATOM 1432 C CA . ARG A 1 184 ? -6.786 7.407 -5.634 1.00 59.44 184 ARG A CA 1
ATOM 1433 C C . ARG A 1 184 ? -5.585 7.956 -4.862 1.00 59.44 184 ARG A C 1
ATOM 1435 O O . ARG A 1 184 ? -5.074 9.015 -5.209 1.00 59.44 184 ARG A O 1
ATOM 1442 N N . GLU A 1 185 ? -5.154 7.273 -3.809 1.00 67.69 185 GLU A N 1
ATOM 1443 C CA . GLU A 1 185 ? -4.100 7.759 -2.921 1.00 67.69 185 GLU A CA 1
ATOM 1444 C C . GLU A 1 185 ? -2.711 7.373 -3.431 1.00 67.69 185 GLU A C 1
ATOM 1446 O O . GLU A 1 185 ? -2.478 6.252 -3.889 1.00 67.69 185 GLU A O 1
ATOM 1451 N N . ARG A 1 186 ? -1.774 8.321 -3.339 1.00 81.50 186 ARG A N 1
ATOM 1452 C CA . ARG A 1 186 ? -0.368 8.111 -3.682 1.00 81.50 186 ARG A CA 1
ATOM 1453 C C . ARG A 1 186 ? 0.299 7.265 -2.598 1.00 81.50 186 ARG A C 1
ATOM 1455 O O . ARG A 1 186 ? 0.291 7.635 -1.428 1.00 81.50 186 ARG A O 1
ATOM 1462 N N . LEU A 1 187 ? 0.910 6.152 -2.993 1.00 87.69 187 LEU A N 1
ATOM 1463 C CA . LEU A 1 187 ? 1.605 5.234 -2.086 1.00 87.69 187 LEU A CA 1
ATOM 1464 C C . LEU A 1 187 ? 3.053 5.696 -1.862 1.00 87.69 187 LEU A C 1
ATOM 1466 O O . LEU A 1 187 ? 3.996 5.085 -2.367 1.00 87.69 187 LEU A O 1
ATOM 1470 N N . GLN A 1 188 ? 3.234 6.797 -1.129 1.00 88.62 188 GLN A N 1
ATOM 1471 C CA . GLN A 1 188 ? 4.543 7.433 -0.944 1.00 88.62 188 GLN A CA 1
ATOM 1472 C C . GLN A 1 188 ? 5.580 6.489 -0.319 1.00 88.62 188 GLN A C 1
ATOM 1474 O O . GLN A 1 188 ? 6.726 6.452 -0.767 1.00 88.62 188 GLN A O 1
ATOM 1479 N N . ALA A 1 189 ? 5.205 5.695 0.687 1.00 90.56 189 ALA A N 1
ATOM 1480 C CA . ALA A 1 189 ? 6.150 4.762 1.296 1.00 90.56 189 ALA A CA 1
ATOM 1481 C C . ALA A 1 189 ? 6.579 3.674 0.301 1.00 90.56 189 ALA A C 1
ATOM 1483 O O . ALA A 1 189 ? 7.740 3.274 0.295 1.00 90.56 189 ALA A O 1
ATOM 1484 N N . LEU A 1 190 ? 5.670 3.234 -0.578 1.00 92.44 190 LEU A N 1
ATOM 1485 C CA . LEU A 1 190 ? 5.981 2.247 -1.610 1.00 92.44 190 LEU A CA 1
ATOM 1486 C C . LEU A 1 190 ? 6.948 2.812 -2.661 1.00 92.44 190 LEU A C 1
ATOM 1488 O O . LEU A 1 190 ? 7.843 2.096 -3.099 1.00 92.44 190 LEU A O 1
ATOM 1492 N N . GLU A 1 191 ? 6.830 4.093 -3.022 1.00 92.56 191 GLU A N 1
ATOM 1493 C CA . GLU A 1 191 ? 7.823 4.781 -3.863 1.00 92.56 191 GLU A CA 1
ATOM 1494 C C . GLU A 1 191 ? 9.209 4.772 -3.195 1.00 92.56 191 GLU A C 1
ATOM 1496 O O . GLU A 1 191 ? 10.196 4.382 -3.819 1.00 92.56 191 GLU A O 1
ATOM 1501 N N . ILE A 1 192 ? 9.281 5.104 -1.900 1.00 92.31 192 ILE A N 1
ATOM 1502 C CA . ILE A 1 192 ? 10.534 5.089 -1.125 1.00 92.31 192 ILE A CA 1
ATOM 1503 C C . ILE A 1 192 ? 11.133 3.676 -1.053 1.00 92.31 192 ILE A C 1
ATOM 1505 O O . ILE A 1 192 ? 12.350 3.516 -1.178 1.00 92.31 192 ILE A O 1
ATOM 1509 N N . ILE A 1 193 ? 10.301 2.648 -0.856 1.00 94.62 193 ILE A N 1
ATOM 1510 C CA . ILE A 1 193 ? 10.729 1.240 -0.852 1.00 94.62 193 ILE A CA 1
ATOM 1511 C C . ILE A 1 193 ? 11.304 0.868 -2.216 1.00 94.62 193 ILE A C 1
ATOM 1513 O O . ILE A 1 193 ? 12.401 0.318 -2.282 1.00 94.62 193 ILE A O 1
ATOM 1517 N N . ASN A 1 194 ? 10.608 1.203 -3.302 1.00 95.94 194 ASN A N 1
ATOM 1518 C CA . ASN A 1 194 ? 11.048 0.877 -4.656 1.00 95.94 194 ASN A CA 1
ATOM 1519 C C . ASN A 1 194 ? 12.368 1.583 -5.017 1.00 95.94 194 ASN A C 1
ATOM 1521 O O . ASN A 1 194 ? 13.224 0.970 -5.649 1.00 95.94 194 ASN A O 1
ATOM 1525 N N . GLU A 1 195 ? 12.593 2.811 -4.540 1.00 94.94 195 GLU A N 1
ATOM 1526 C CA . GLU A 1 195 ? 13.871 3.530 -4.686 1.00 94.94 195 GLU A CA 1
ATOM 1527 C C . GLU A 1 195 ? 15.012 2.982 -3.810 1.00 94.94 195 GLU A C 1
ATOM 1529 O O . GLU A 1 195 ? 16.201 3.121 -4.114 1.00 94.94 195 GLU A O 1
ATOM 1534 N N . ARG A 1 196 ? 14.699 2.362 -2.669 1.00 95.50 196 ARG A N 1
ATOM 1535 C CA . ARG A 1 196 ? 15.703 1.619 -1.883 1.00 95.50 196 ARG A CA 1
ATOM 1536 C C . ARG A 1 196 ? 16.060 0.312 -2.580 1.00 95.50 196 ARG A C 1
ATOM 1538 O O . ARG A 1 196 ? 17.245 0.019 -2.745 1.00 95.50 196 ARG A O 1
ATOM 1545 N N . PHE A 1 197 ? 15.042 -0.413 -3.032 1.00 97.56 197 PHE A N 1
ATOM 1546 C CA . PHE A 1 197 ? 15.190 -1.645 -3.789 1.00 97.56 197 PHE A CA 1
ATOM 1547 C C . PHE A 1 197 ? 16.019 -1.427 -5.057 1.00 97.56 197 PHE A C 1
ATOM 1549 O O . PHE A 1 197 ? 16.969 -2.171 -5.273 1.00 97.56 197 PHE A O 1
ATOM 1556 N N . SER A 1 198 ? 15.731 -0.393 -5.858 1.00 97.44 198 SER A N 1
ATOM 1557 C CA . SER A 1 198 ? 16.458 -0.107 -7.105 1.00 97.44 198 SER A CA 1
ATOM 1558 C C . SER A 1 198 ? 17.962 0.042 -6.864 1.00 97.44 198 SER A C 1
ATOM 1560 O O . SER A 1 198 ? 18.771 -0.572 -7.559 1.00 97.44 198 SER A O 1
ATOM 1562 N N . ARG A 1 199 ? 18.351 0.779 -5.817 1.00 95.69 199 ARG A N 1
ATOM 1563 C CA . ARG A 1 199 ? 19.755 0.980 -5.432 1.00 95.69 199 ARG A CA 1
ATOM 1564 C C . ARG A 1 199 ? 20.429 -0.313 -4.986 1.00 95.69 199 ARG A C 1
ATOM 1566 O O . ARG A 1 199 ? 21.555 -0.580 -5.403 1.00 95.69 199 ARG A O 1
ATOM 1573 N N . GLN A 1 200 ? 19.765 -1.114 -4.155 1.00 95.56 200 GLN A N 1
ATOM 1574 C CA . GLN A 1 200 ? 20.306 -2.394 -3.682 1.00 95.56 200 GLN A CA 1
ATOM 1575 C C . GLN A 1 200 ? 20.418 -3.409 -4.822 1.00 95.56 200 GLN A C 1
ATOM 1577 O O . GLN A 1 200 ? 21.474 -4.012 -5.018 1.00 95.56 200 GLN A O 1
ATOM 1582 N N . PHE A 1 201 ? 19.376 -3.514 -5.643 1.00 96.75 201 PHE A N 1
ATOM 1583 C CA . PHE A 1 201 ? 19.344 -4.401 -6.794 1.00 96.75 201 PHE A CA 1
ATOM 1584 C C . PHE A 1 201 ? 20.394 -4.012 -7.840 1.00 96.75 201 PHE A C 1
ATOM 1586 O O . PHE A 1 201 ? 21.065 -4.887 -8.383 1.00 96.75 201 PHE A O 1
ATOM 1593 N N . ARG A 1 202 ? 20.640 -2.710 -8.049 1.00 96.06 202 ARG A N 1
ATOM 1594 C CA . ARG A 1 202 ? 21.732 -2.209 -8.900 1.00 96.06 202 ARG A CA 1
ATOM 1595 C C . ARG A 1 202 ? 23.099 -2.697 -8.428 1.00 96.06 202 ARG A C 1
ATOM 1597 O O . ARG A 1 202 ? 23.894 -3.162 -9.243 1.00 96.06 202 ARG A O 1
ATOM 1604 N N . MET A 1 203 ? 23.370 -2.626 -7.124 1.00 94.81 203 MET A N 1
ATOM 1605 C CA . MET A 1 203 ? 24.619 -3.141 -6.548 1.00 94.81 203 MET A CA 1
ATOM 1606 C C . MET A 1 203 ? 24.718 -4.666 -6.687 1.00 94.81 203 MET A C 1
ATOM 1608 O O . MET A 1 203 ? 25.776 -5.187 -7.042 1.00 94.81 203 MET A O 1
ATOM 1612 N N . GLY A 1 204 ? 23.610 -5.382 -6.472 1.00 94.69 204 GLY A N 1
ATOM 1613 C CA . GLY A 1 204 ? 23.528 -6.828 -6.677 1.00 94.69 204 GLY A CA 1
ATOM 1614 C C . GLY A 1 204 ? 23.833 -7.236 -8.121 1.00 94.69 204 GLY A C 1
ATOM 1615 O O . GLY A 1 204 ? 24.683 -8.097 -8.358 1.00 94.69 204 GLY A O 1
ATOM 1616 N N . LEU A 1 205 ? 23.199 -6.580 -9.096 1.00 94.06 205 LEU A N 1
ATOM 1617 C CA . LEU A 1 205 ? 23.433 -6.830 -10.517 1.00 94.06 205 LEU A CA 1
ATOM 1618 C C . LEU A 1 205 ? 24.853 -6.461 -10.947 1.00 94.06 205 LEU A C 1
ATOM 1620 O O . LEU A 1 205 ? 25.454 -7.215 -11.704 1.00 94.06 205 LEU A O 1
ATOM 1624 N N . PHE A 1 206 ? 25.425 -5.366 -10.439 1.00 93.44 206 PHE A N 1
ATOM 1625 C CA . PHE A 1 206 ? 26.825 -5.025 -10.703 1.00 93.44 206 PHE A CA 1
ATOM 1626 C C . PHE A 1 206 ? 27.776 -6.138 -10.244 1.00 93.44 206 PHE A C 1
ATOM 1628 O O . PHE A 1 206 ? 28.661 -6.554 -10.994 1.00 93.44 206 PHE A O 1
ATOM 1635 N N . ASN A 1 207 ? 27.572 -6.669 -9.037 1.00 92.38 207 ASN A N 1
ATOM 1636 C CA . ASN A 1 207 ? 28.398 -7.752 -8.505 1.00 92.38 207 ASN A CA 1
ATOM 1637 C C . ASN A 1 207 ? 28.264 -9.047 -9.320 1.00 92.38 207 ASN A C 1
ATOM 1639 O O . ASN A 1 207 ? 29.250 -9.770 -9.479 1.00 92.38 207 ASN A O 1
ATOM 1643 N N . LEU A 1 208 ? 27.067 -9.321 -9.849 1.00 91.38 208 LEU A N 1
ATOM 1644 C CA . LEU A 1 208 ? 26.794 -10.489 -10.684 1.00 91.38 208 LEU A CA 1
ATOM 1645 C C . LEU A 1 208 ? 27.373 -10.347 -12.098 1.00 91.38 208 LEU A C 1
ATOM 1647 O O . LEU A 1 208 ? 28.078 -11.240 -12.557 1.00 91.38 208 LEU A O 1
ATOM 1651 N N . LEU A 1 209 ? 27.062 -9.245 -12.783 1.00 90.19 209 LEU A N 1
ATOM 1652 C CA . LEU A 1 209 ? 27.356 -9.035 -14.204 1.00 90.19 209 LEU A CA 1
ATOM 1653 C C . LEU A 1 209 ? 28.735 -8.414 -14.452 1.00 90.19 209 LEU A C 1
ATOM 1655 O O . LEU A 1 209 ? 29.193 -8.396 -15.587 1.00 90.19 209 LEU A O 1
ATOM 1659 N N . ARG A 1 210 ? 29.386 -7.870 -13.413 1.00 88.25 210 ARG A N 1
ATOM 1660 C CA . ARG A 1 210 ? 30.653 -7.114 -13.500 1.00 88.25 210 ARG A CA 1
ATOM 1661 C C . ARG A 1 210 ? 30.600 -5.910 -14.451 1.00 88.25 210 ARG A C 1
ATOM 1663 O O . ARG A 1 210 ? 31.635 -5.410 -14.883 1.00 88.25 210 ARG A O 1
ATOM 1670 N N . ARG A 1 211 ? 29.395 -5.406 -14.723 1.00 88.88 211 ARG A N 1
ATOM 1671 C CA . ARG A 1 211 ? 29.109 -4.223 -15.540 1.00 88.88 211 ARG A CA 1
ATOM 1672 C C . ARG A 1 211 ? 28.077 -3.371 -14.820 1.00 88.88 211 ARG A C 1
ATOM 1674 O O . ARG A 1 211 ? 27.139 -3.921 -14.253 1.00 88.88 211 ARG A O 1
ATOM 1681 N N . SER A 1 212 ? 28.265 -2.054 -14.815 1.00 88.69 212 SER A N 1
ATOM 1682 C CA . SER A 1 212 ? 27.390 -1.113 -14.106 1.00 88.69 212 SER A CA 1
ATOM 1683 C C . SER A 1 212 ? 26.017 -1.036 -14.779 1.00 88.69 212 SER A C 1
ATOM 1685 O O . SER A 1 212 ? 25.949 -0.513 -15.893 1.00 88.69 212 SER A O 1
ATOM 1687 N N . PRO A 1 213 ? 24.940 -1.529 -14.139 1.00 93.19 213 PRO A N 1
ATOM 1688 C CA . PRO A 1 213 ? 23.588 -1.281 -14.609 1.00 93.19 213 PRO A CA 1
ATOM 1689 C C . PRO A 1 213 ? 23.134 0.101 -14.141 1.00 93.19 213 PRO A C 1
ATOM 1691 O O . PRO A 1 213 ? 23.444 0.508 -13.016 1.00 93.19 213 PRO A O 1
ATOM 1694 N N . ASP A 1 214 ? 22.365 0.794 -14.970 1.00 95.06 214 ASP A N 1
ATOM 1695 C CA . ASP A 1 214 ? 21.508 1.880 -14.512 1.00 95.06 214 ASP A CA 1
ATOM 1696 C C . ASP A 1 214 ? 20.086 1.350 -14.318 1.00 95.06 214 ASP A C 1
ATOM 1698 O O . ASP A 1 214 ? 19.601 0.557 -15.125 1.00 95.06 214 ASP A O 1
ATOM 1702 N N . ILE A 1 215 ? 19.444 1.718 -13.211 1.00 96.88 215 ILE A N 1
ATOM 1703 C CA . ILE A 1 215 ? 18.098 1.246 -12.873 1.00 96.88 215 ILE A CA 1
ATOM 1704 C C . ILE A 1 215 ? 17.245 2.454 -12.533 1.00 96.88 215 ILE A C 1
ATOM 1706 O O . ILE A 1 215 ? 17.458 3.096 -11.506 1.00 96.88 215 ILE A O 1
ATOM 1710 N N . THR A 1 216 ? 16.251 2.715 -13.375 1.00 96.94 216 THR A N 1
ATOM 1711 C CA . THR A 1 216 ? 15.267 3.777 -13.168 1.00 96.94 216 THR A CA 1
ATOM 1712 C C . THR A 1 216 ? 13.949 3.174 -12.703 1.00 96.94 216 THR A C 1
ATOM 1714 O O . THR A 1 216 ? 13.420 2.250 -13.328 1.00 96.94 216 THR A O 1
ATOM 1717 N N . VAL A 1 217 ? 13.402 3.698 -11.605 1.00 97.25 217 VAL A N 1
ATOM 1718 C CA . VAL A 1 217 ? 12.082 3.306 -11.099 1.00 97.25 217 VAL A CA 1
ATOM 1719 C C . VAL A 1 217 ? 11.012 4.042 -11.899 1.00 97.25 217 VAL A C 1
ATOM 1721 O O . VAL A 1 217 ? 10.992 5.270 -11.957 1.00 97.25 217 VAL A O 1
ATOM 1724 N N . GLY A 1 218 ? 10.125 3.298 -12.548 1.00 94.50 218 GLY A N 1
ATOM 1725 C CA . GLY A 1 218 ? 8.979 3.861 -13.245 1.00 94.50 218 GLY A CA 1
ATOM 1726 C C . GLY A 1 218 ? 7.811 4.148 -12.301 1.00 94.50 218 GLY A C 1
ATOM 1727 O O . GLY A 1 218 ? 7.761 3.692 -11.158 1.00 94.50 218 GLY A O 1
ATOM 1728 N N . ALA A 1 219 ? 6.835 4.909 -12.796 1.00 92.88 219 ALA A N 1
ATOM 1729 C CA . ALA A 1 219 ? 5.658 5.268 -12.014 1.00 92.88 219 ALA A CA 1
ATOM 1730 C C . ALA A 1 219 ? 4.840 4.031 -11.610 1.00 92.88 219 ALA A C 1
ATOM 1732 O O . ALA A 1 219 ? 4.587 3.144 -12.432 1.00 92.88 219 ALA A O 1
ATOM 1733 N N . ILE A 1 220 ? 4.377 4.017 -10.359 1.00 93.38 220 ILE A N 1
ATOM 1734 C CA . ILE A 1 220 ? 3.490 2.979 -9.833 1.00 93.38 220 ILE A CA 1
ATOM 1735 C C . ILE A 1 220 ? 2.152 3.048 -10.577 1.00 93.38 220 ILE A C 1
ATOM 1737 O O . ILE A 1 220 ? 1.484 4.082 -10.588 1.00 93.38 220 ILE A O 1
ATOM 1741 N N . ARG A 1 221 ? 1.749 1.937 -11.195 1.00 92.56 221 ARG A N 1
ATOM 1742 C CA . ARG A 1 221 ? 0.490 1.809 -11.936 1.00 92.56 221 ARG A CA 1
ATOM 1743 C C . ARG A 1 221 ? -0.494 0.968 -11.141 1.00 92.56 221 ARG A C 1
ATOM 1745 O O . ARG A 1 221 ? -0.250 -0.212 -10.901 1.00 92.56 221 ARG A O 1
ATOM 1752 N N . ILE A 1 222 ? -1.614 1.575 -10.768 1.00 91.44 222 ILE A N 1
ATOM 1753 C CA . ILE A 1 222 ? -2.756 0.885 -10.169 1.00 91.44 222 ILE A CA 1
ATOM 1754 C C . ILE A 1 222 ? -3.728 0.578 -11.304 1.00 91.44 222 ILE A C 1
ATOM 1756 O O . ILE A 1 222 ? -4.330 1.491 -11.866 1.00 91.44 222 ILE A O 1
ATOM 1760 N N . GLN A 1 223 ? -3.836 -0.691 -11.679 1.00 91.50 223 GLN A N 1
ATOM 1761 C CA . GLN A 1 223 ? -4.617 -1.121 -12.840 1.00 91.50 223 GLN A CA 1
ATOM 1762 C C . GLN A 1 223 ? -5.266 -2.488 -12.583 1.00 91.50 223 GLN A C 1
ATOM 1764 O O . GLN A 1 223 ? -4.793 -3.232 -11.720 1.00 91.50 223 GLN A O 1
ATOM 1769 N N . PRO A 1 224 ? -6.333 -2.857 -13.310 1.00 91.81 224 PRO A N 1
ATOM 1770 C CA . PRO A 1 224 ? -6.855 -4.218 -13.287 1.00 91.81 224 PRO A CA 1
ATOM 1771 C C . PRO A 1 224 ? -5.798 -5.235 -13.731 1.00 91.81 224 PRO A C 1
ATOM 1773 O O . PRO A 1 224 ? -5.009 -4.984 -14.650 1.00 91.81 224 PRO A O 1
ATOM 1776 N N . TYR A 1 225 ? -5.808 -6.419 -13.125 1.00 92.44 225 TYR A N 1
ATOM 1777 C CA . TYR A 1 225 ? -4.842 -7.474 -13.422 1.00 92.44 225 TYR A CA 1
ATOM 1778 C C . TYR A 1 225 ? -4.821 -7.874 -14.906 1.00 92.44 225 TYR A C 1
ATOM 1780 O O . TYR A 1 225 ? -3.751 -8.082 -15.479 1.00 92.44 225 TYR A O 1
ATOM 1788 N N . HIS A 1 226 ? -5.979 -7.914 -15.573 1.00 90.31 226 HIS A N 1
ATOM 1789 C CA . HIS A 1 226 ? -6.045 -8.231 -17.001 1.00 90.31 226 HIS A CA 1
ATOM 1790 C C . HIS A 1 226 ? -5.284 -7.231 -17.889 1.00 90.31 226 HIS A C 1
ATOM 1792 O O . HIS A 1 226 ? -4.861 -7.583 -18.988 1.00 90.31 226 HIS A O 1
ATOM 1798 N N . GLU A 1 227 ? -5.152 -5.972 -17.463 1.00 91.81 227 GLU A N 1
ATOM 1799 C CA . GLU A 1 227 ? -4.481 -4.916 -18.224 1.00 91.81 227 GLU A CA 1
ATOM 1800 C C . GLU A 1 227 ? -2.971 -5.072 -18.091 1.00 91.81 227 GLU A C 1
ATOM 1802 O O . GLU A 1 227 ? -2.257 -5.077 -19.092 1.00 91.81 227 GLU A O 1
ATOM 1807 N N . PHE A 1 228 ? -2.505 -5.342 -16.869 1.00 93.00 228 PHE A N 1
ATOM 1808 C CA . PHE A 1 228 ? -1.132 -5.770 -16.625 1.00 93.00 228 PHE A CA 1
ATOM 1809 C C . PHE A 1 228 ? -0.771 -6.997 -17.473 1.00 93.00 228 PHE A C 1
ATOM 1811 O O . PHE A 1 228 ? 0.211 -6.969 -18.210 1.00 93.00 228 PHE A O 1
ATOM 1818 N N . ALA A 1 229 ? -1.605 -8.040 -17.434 1.00 91.75 229 ALA A N 1
ATOM 1819 C CA . ALA A 1 229 ? -1.367 -9.299 -18.133 1.00 91.75 229 ALA A CA 1
ATOM 1820 C C . ALA A 1 229 ? -1.229 -9.146 -19.658 1.00 91.75 229 ALA A C 1
ATOM 1822 O O . ALA A 1 229 ? -0.426 -9.848 -20.269 1.00 91.75 229 ALA A O 1
ATOM 1823 N N . ARG A 1 230 ? -1.999 -8.240 -20.277 1.00 89.81 230 ARG A N 1
ATOM 1824 C CA . ARG A 1 230 ? -1.969 -7.989 -21.732 1.00 89.81 230 ARG A CA 1
ATOM 1825 C C . ARG A 1 230 ? -0.744 -7.201 -22.189 1.00 89.81 230 ARG A C 1
ATOM 1827 O O . ARG A 1 230 ? -0.360 -7.327 -23.346 1.00 89.81 230 ARG A O 1
ATOM 1834 N N . ASN A 1 231 ? -0.154 -6.406 -21.300 1.00 89.75 231 ASN A N 1
ATOM 1835 C CA . ASN A 1 231 ? 1.004 -5.567 -21.608 1.00 89.75 231 ASN A CA 1
ATOM 1836 C C . ASN A 1 231 ? 2.342 -6.309 -21.457 1.00 89.75 231 ASN A C 1
ATOM 1838 O O . ASN A 1 231 ? 3.389 -5.751 -21.776 1.00 89.75 231 ASN A O 1
ATOM 1842 N N . LEU A 1 232 ? 2.326 -7.558 -20.980 1.00 89.44 232 LEU A N 1
ATOM 1843 C CA . LEU A 1 232 ? 3.528 -8.371 -20.839 1.00 89.44 232 LEU A CA 1
ATOM 1844 C C . LEU A 1 232 ? 3.913 -9.056 -22.161 1.00 89.44 232 LEU A C 1
ATOM 1846 O O . LEU A 1 232 ? 3.040 -9.579 -22.860 1.00 89.44 232 LEU A O 1
ATOM 1850 N N . PRO A 1 233 ? 5.216 -9.123 -22.496 1.00 85.00 233 PRO A N 1
ATOM 1851 C CA . PRO A 1 233 ? 5.677 -9.893 -23.642 1.00 85.00 233 PRO A CA 1
ATOM 1852 C C . PRO A 1 233 ? 5.405 -11.384 -23.415 1.00 85.00 233 PRO A C 1
ATOM 1854 O O . PRO A 1 233 ? 5.536 -11.892 -22.303 1.00 85.00 233 PRO A O 1
ATOM 1857 N N . VAL A 1 234 ? 5.040 -12.105 -24.474 1.00 82.88 234 VAL A N 1
ATOM 1858 C CA . VAL A 1 234 ? 4.792 -13.551 -24.409 1.00 82.88 234 VAL A CA 1
ATOM 1859 C C . VAL A 1 234 ? 5.807 -14.269 -25.303 1.00 82.88 234 VAL A C 1
ATOM 1861 O O . VAL A 1 234 ? 5.848 -13.965 -26.496 1.00 82.88 234 VAL A O 1
ATOM 1864 N N . PRO A 1 235 ? 6.595 -15.229 -24.776 1.00 83.81 235 PRO A N 1
ATOM 1865 C CA . PRO A 1 235 ? 6.705 -15.647 -23.372 1.00 83.81 235 PRO A CA 1
ATOM 1866 C C . PRO A 1 235 ? 7.528 -14.664 -22.512 1.00 83.81 235 PRO A C 1
ATOM 1868 O O . PRO A 1 235 ? 8.378 -13.933 -23.017 1.00 83.81 235 PRO A O 1
ATOM 1871 N N . THR A 1 236 ? 7.312 -14.676 -21.195 1.00 89.69 236 THR A N 1
ATOM 1872 C CA . THR A 1 236 ? 8.099 -13.908 -20.211 1.00 89.69 236 THR A CA 1
ATOM 1873 C C . THR A 1 236 ? 8.321 -14.746 -18.958 1.00 89.69 236 THR A C 1
ATOM 1875 O O . THR A 1 236 ? 7.558 -15.672 -18.695 1.00 89.69 236 THR A O 1
ATOM 1878 N N . ASN A 1 237 ? 9.374 -14.453 -18.195 1.00 93.12 237 ASN A N 1
ATOM 1879 C CA . ASN A 1 237 ? 9.651 -15.168 -16.961 1.00 93.12 237 ASN A CA 1
ATOM 1880 C C . ASN A 1 237 ? 8.893 -14.520 -15.793 1.00 93.12 237 ASN A C 1
ATOM 1882 O O . ASN A 1 237 ? 9.201 -13.397 -15.391 1.00 93.12 237 ASN A O 1
ATOM 1886 N N . LEU A 1 238 ? 7.913 -15.239 -15.250 1.00 95.00 238 LEU A N 1
ATOM 1887 C CA . LEU A 1 238 ? 7.047 -14.797 -14.159 1.00 95.00 238 LEU A CA 1
ATOM 1888 C C . LEU A 1 238 ? 7.413 -15.575 -12.900 1.00 95.00 238 LEU A C 1
ATOM 1890 O O . LEU A 1 238 ? 7.345 -16.797 -12.893 1.00 95.00 238 LEU A O 1
ATOM 1894 N N . ASN A 1 239 ? 7.781 -14.900 -11.819 1.00 96.75 239 ASN A N 1
ATOM 1895 C CA . ASN A 1 239 ? 8.136 -15.554 -10.561 1.00 96.75 239 ASN A CA 1
ATOM 1896 C C . ASN A 1 239 ? 7.115 -15.200 -9.495 1.00 96.75 239 ASN A C 1
ATOM 1898 O O . ASN A 1 239 ? 6.939 -14.028 -9.170 1.00 96.75 239 ASN A O 1
ATOM 1902 N N . LEU A 1 240 ? 6.456 -16.222 -8.959 1.00 97.12 240 LEU A N 1
ATOM 1903 C CA . LEU A 1 240 ? 5.492 -16.081 -7.882 1.00 97.12 240 LEU A CA 1
ATOM 1904 C C . LEU A 1 240 ? 6.248 -15.951 -6.564 1.00 97.12 240 LEU A C 1
ATOM 1906 O O . LEU A 1 240 ? 7.144 -16.752 -6.273 1.00 97.12 240 LEU A O 1
ATOM 1910 N N . ILE A 1 241 ? 5.866 -14.954 -5.774 1.00 97.12 241 ILE A N 1
ATOM 1911 C CA . ILE A 1 241 ? 6.488 -14.650 -4.487 1.00 97.12 241 ILE A CA 1
ATOM 1912 C C . ILE A 1 241 ? 5.440 -14.492 -3.387 1.00 97.12 241 ILE A C 1
ATOM 1914 O O . ILE A 1 241 ? 4.325 -14.033 -3.635 1.00 97.12 241 ILE A O 1
ATOM 1918 N N . HIS A 1 242 ? 5.806 -14.829 -2.158 1.00 96.56 242 HIS A N 1
ATOM 1919 C CA . HIS A 1 242 ? 5.043 -14.494 -0.959 1.00 96.56 242 HIS A CA 1
ATOM 1920 C C . HIS A 1 242 ? 5.807 -13.449 -0.151 1.00 96.56 242 HIS A C 1
ATOM 1922 O O . HIS A 1 242 ? 7.026 -13.535 -0.049 1.00 96.56 242 HIS A O 1
ATOM 1928 N N . LEU A 1 243 ? 5.100 -12.486 0.447 1.00 94.75 243 LEU A N 1
ATOM 1929 C CA . LEU A 1 243 ? 5.691 -11.564 1.418 1.00 94.75 243 LEU A CA 1
ATOM 1930 C C . LEU A 1 243 ? 5.110 -11.853 2.799 1.00 94.75 243 LEU A C 1
ATOM 1932 O O . LEU A 1 243 ? 4.023 -11.383 3.112 1.00 94.75 243 LEU A O 1
ATOM 1936 N N . LYS A 1 244 ? 5.796 -12.628 3.636 1.00 92.94 244 LYS A N 1
ATOM 1937 C CA . LYS A 1 244 ? 5.308 -12.952 4.984 1.00 92.94 244 LYS A CA 1
ATOM 1938 C C . LYS A 1 244 ? 5.466 -11.747 5.921 1.00 92.94 244 LYS A C 1
ATOM 1940 O O . LYS A 1 244 ? 6.516 -11.107 5.876 1.00 92.94 244 LYS A O 1
ATOM 1945 N N . PRO A 1 245 ? 4.476 -11.455 6.792 1.00 92.62 245 PRO A N 1
ATOM 1946 C CA . PRO A 1 245 ? 3.255 -12.227 7.077 1.00 92.62 245 PRO A CA 1
ATOM 1947 C C . PRO A 1 245 ? 2.025 -11.881 6.208 1.00 92.62 245 PRO A C 1
ATOM 1949 O O . PRO A 1 245 ? 0.924 -12.347 6.511 1.00 92.62 245 PRO A O 1
ATOM 1952 N N . LEU A 1 246 ? 2.164 -11.068 5.157 1.00 92.50 246 LEU A N 1
ATOM 1953 C CA . LEU A 1 246 ? 1.045 -10.706 4.283 1.00 92.50 246 LEU A CA 1
ATOM 1954 C C . LEU A 1 246 ? 0.515 -11.934 3.533 1.00 92.50 246 LEU A C 1
ATOM 1956 O O . LEU A 1 246 ? 1.259 -12.823 3.113 1.00 92.50 246 LEU A O 1
ATOM 1960 N N . ARG A 1 247 ? -0.808 -11.976 3.365 1.00 90.00 247 ARG A N 1
ATOM 1961 C CA . ARG A 1 247 ? -1.498 -13.053 2.652 1.00 90.00 247 ARG A CA 1
ATOM 1962 C C . ARG A 1 247 ? -1.656 -12.699 1.180 1.00 90.00 247 ARG A C 1
ATOM 1964 O O . ARG A 1 247 ? -2.025 -11.577 0.850 1.00 90.00 247 ARG A O 1
ATOM 1971 N N . GLY A 1 248 ? -1.446 -13.689 0.320 1.00 90.88 248 GLY A N 1
ATOM 1972 C CA . GLY A 1 248 ? -1.538 -13.549 -1.132 1.00 90.88 248 GLY A CA 1
ATOM 1973 C C . GLY A 1 248 ? -0.198 -13.787 -1.818 1.00 90.88 248 GLY A C 1
ATOM 1974 O O . GLY A 1 248 ? 0.815 -14.047 -1.166 1.00 90.88 248 GLY A O 1
ATOM 1975 N N . THR A 1 249 ? -0.213 -13.708 -3.144 1.00 95.31 249 THR A N 1
ATOM 1976 C CA . THR A 1 249 ? 0.948 -13.986 -3.992 1.00 95.31 249 THR A CA 1
ATOM 1977 C C . THR A 1 249 ? 1.228 -12.784 -4.884 1.00 95.31 249 THR A C 1
ATOM 1979 O O . THR A 1 249 ? 0.333 -12.278 -5.553 1.00 95.31 249 THR A O 1
ATOM 1982 N N . GLY A 1 250 ? 2.473 -12.317 -4.887 1.00 96.44 250 GLY A N 1
ATOM 1983 C CA . GLY A 1 250 ? 2.973 -11.289 -5.796 1.00 96.44 250 GLY A CA 1
ATOM 1984 C C . GLY A 1 250 ? 3.714 -11.890 -6.990 1.00 96.44 250 GLY A C 1
ATOM 1985 O O . GLY A 1 250 ? 3.980 -13.092 -7.038 1.00 96.44 250 GLY A O 1
ATOM 1986 N N . LEU A 1 251 ? 4.081 -11.037 -7.946 1.00 96.50 251 LEU A N 1
ATOM 1987 C CA . LEU A 1 251 ? 4.841 -11.406 -9.137 1.00 96.50 251 LEU A CA 1
ATOM 1988 C C . LEU A 1 251 ? 6.086 -10.544 -9.309 1.00 96.50 251 LEU A C 1
ATOM 1990 O O . LEU A 1 251 ? 6.006 -9.317 -9.329 1.00 96.50 251 LEU A O 1
ATOM 1994 N N . PHE A 1 252 ? 7.216 -11.208 -9.533 1.00 97.75 252 PHE A N 1
ATOM 1995 C CA . PHE A 1 252 ? 8.442 -10.631 -10.077 1.00 97.75 252 PHE A CA 1
ATOM 1996 C C . PHE A 1 252 ? 8.600 -11.077 -11.526 1.00 97.75 252 PHE A C 1
ATOM 1998 O O . PHE A 1 252 ? 8.733 -12.271 -11.804 1.00 97.75 252 PHE A O 1
ATOM 2005 N N . VAL A 1 253 ? 8.593 -10.126 -12.454 1.00 96.62 253 VAL A N 1
ATOM 2006 C CA . VAL A 1 253 ? 8.599 -10.407 -13.892 1.00 96.62 253 VAL A CA 1
ATOM 2007 C C . VAL A 1 253 ? 9.891 -9.917 -14.519 1.00 96.62 253 VAL A C 1
ATOM 2009 O O . VAL A 1 253 ? 10.170 -8.719 -14.507 1.00 96.62 253 VAL A O 1
ATOM 2012 N N . PHE A 1 254 ? 10.655 -10.834 -15.109 1.00 95.81 254 PHE A N 1
ATOM 2013 C CA . PHE A 1 254 ? 11.824 -10.498 -15.916 1.00 95.81 254 PHE A CA 1
ATOM 2014 C C . PHE A 1 254 ? 11.445 -10.518 -17.395 1.00 95.81 254 PHE A C 1
ATOM 2016 O O . PHE A 1 254 ? 11.045 -11.552 -17.947 1.00 95.81 254 PHE A O 1
ATOM 2023 N N . SER A 1 255 ? 11.592 -9.371 -18.059 1.00 92.88 255 SER A N 1
ATOM 2024 C CA . SER A 1 255 ? 11.465 -9.321 -19.516 1.00 92.88 255 SER A CA 1
ATOM 2025 C C . SER A 1 255 ? 12.539 -10.203 -20.175 1.00 92.88 255 SER A C 1
ATOM 2027 O O . SER A 1 255 ? 13.665 -10.281 -19.668 1.00 92.88 255 SER A O 1
ATOM 2029 N N . PRO A 1 256 ? 12.242 -10.842 -21.322 1.00 91.75 256 PRO A N 1
ATOM 2030 C CA . PRO A 1 256 ? 13.236 -11.632 -22.045 1.00 91.75 256 PRO A CA 1
ATOM 2031 C C . PRO A 1 256 ? 14.507 -10.838 -22.365 1.00 91.75 256 PRO A C 1
ATOM 2033 O O . PRO A 1 256 ? 15.605 -11.361 -22.201 1.00 91.75 256 PRO A O 1
ATOM 2036 N N . SER A 1 257 ? 14.371 -9.559 -22.735 1.00 91.06 257 SER A N 1
ATOM 2037 C CA . SER A 1 257 ? 15.502 -8.667 -23.008 1.00 91.06 257 SER A CA 1
ATOM 2038 C C . SER A 1 257 ? 16.470 -8.591 -21.828 1.00 91.06 257 SER A C 1
ATOM 2040 O O . SER A 1 257 ? 17.667 -8.786 -22.013 1.00 91.06 257 SER A O 1
ATOM 2042 N N . LEU A 1 258 ? 15.967 -8.396 -20.603 1.00 92.81 258 LEU A N 1
ATOM 2043 C CA . LEU A 1 258 ? 16.808 -8.333 -19.406 1.00 92.81 258 LEU A CA 1
ATOM 2044 C C . LEU A 1 258 ? 17.533 -9.661 -19.137 1.00 92.81 258 LEU A C 1
ATOM 2046 O O . LEU A 1 258 ? 18.714 -9.663 -18.790 1.00 92.81 258 LEU A O 1
ATOM 2050 N N . VAL A 1 259 ? 16.851 -10.791 -19.340 1.00 92.06 259 VAL A N 1
ATOM 2051 C CA . VAL A 1 259 ? 17.459 -12.121 -19.185 1.00 92.06 259 VAL A CA 1
ATOM 2052 C C . VAL A 1 259 ? 18.593 -12.322 -20.184 1.00 92.06 259 VAL A C 1
ATOM 2054 O O . VAL A 1 259 ? 19.686 -12.719 -19.784 1.00 92.06 259 VAL A O 1
ATOM 2057 N N . PHE A 1 260 ? 18.371 -12.023 -21.464 1.00 90.44 260 PHE A N 1
ATOM 2058 C CA . PHE A 1 260 ? 19.399 -12.197 -22.489 1.00 90.44 260 PHE A CA 1
ATOM 2059 C C . PHE A 1 260 ? 20.580 -11.244 -22.301 1.00 90.44 260 PHE A C 1
ATOM 2061 O O . PHE A 1 260 ? 21.716 -11.668 -22.486 1.00 90.44 260 PHE A O 1
ATOM 2068 N N . ILE A 1 261 ? 20.345 -10.007 -21.845 1.00 90.12 261 ILE A N 1
ATOM 2069 C CA . ILE A 1 261 ? 21.423 -9.087 -21.453 1.00 90.12 261 ILE A CA 1
ATOM 2070 C C . ILE A 1 261 ? 22.267 -9.704 -20.333 1.00 90.12 261 ILE A C 1
ATOM 2072 O O . ILE A 1 261 ? 23.497 -9.692 -20.402 1.00 90.12 261 ILE A O 1
ATOM 2076 N N . ALA A 1 262 ? 21.632 -10.260 -19.300 1.00 91.31 262 ALA A N 1
ATOM 2077 C CA . ALA A 1 262 ? 22.345 -10.877 -18.188 1.00 91.31 262 ALA A CA 1
ATOM 2078 C C . ALA A 1 262 ? 23.137 -12.120 -18.619 1.00 91.31 262 ALA A C 1
ATOM 2080 O O . ALA A 1 262 ? 24.273 -12.303 -18.184 1.00 91.31 262 ALA A O 1
ATOM 2081 N N . VAL A 1 263 ? 22.560 -12.955 -19.487 1.00 90.75 263 VAL A N 1
ATOM 2082 C CA . VAL A 1 263 ? 23.238 -14.124 -20.060 1.00 90.75 263 VAL A CA 1
ATOM 2083 C C . VAL A 1 263 ? 24.456 -13.676 -20.867 1.00 90.75 263 VAL A C 1
ATOM 2085 O O . VAL A 1 263 ? 25.558 -14.118 -20.562 1.00 90.75 263 VAL A O 1
ATOM 2088 N N . ASP A 1 264 ? 24.296 -12.755 -21.818 1.00 88.19 264 ASP A N 1
ATOM 2089 C CA . ASP A 1 264 ? 25.390 -12.278 -22.671 1.00 88.19 264 ASP A CA 1
ATOM 2090 C C . ASP A 1 264 ? 26.571 -11.751 -21.837 1.00 88.19 264 ASP A C 1
ATOM 2092 O O . ASP A 1 264 ? 27.698 -12.223 -21.986 1.00 88.19 264 ASP A O 1
ATOM 2096 N N . ASN A 1 265 ? 26.311 -10.885 -20.848 1.00 88.31 265 ASN A N 1
ATOM 2097 C CA . ASN A 1 265 ? 27.367 -10.350 -19.978 1.00 88.31 265 ASN A CA 1
ATOM 2098 C C . ASN A 1 265 ? 28.054 -11.439 -19.127 1.00 88.31 265 ASN A C 1
ATOM 2100 O O . ASN A 1 265 ? 29.265 -11.377 -18.916 1.00 88.31 265 ASN A O 1
ATOM 2104 N N . LEU A 1 266 ? 27.325 -12.458 -18.653 1.00 88.88 266 LEU A N 1
ATOM 2105 C CA . LEU A 1 266 ? 27.912 -13.554 -17.866 1.00 88.88 266 LEU A CA 1
ATOM 2106 C C . LEU A 1 266 ? 28.790 -14.499 -18.694 1.00 88.88 266 LEU A C 1
ATOM 2108 O O . LEU A 1 266 ? 29.695 -15.122 -18.138 1.00 88.88 266 LEU A O 1
ATOM 2112 N N . PHE A 1 267 ? 28.537 -14.608 -19.999 1.00 87.44 267 PHE A N 1
ATOM 2113 C CA . PHE A 1 267 ? 29.323 -15.430 -20.922 1.00 87.44 267 PHE A CA 1
ATOM 2114 C C . PHE A 1 267 ? 30.384 -14.627 -21.699 1.00 87.44 267 PHE A C 1
ATOM 2116 O O . PHE A 1 267 ? 31.030 -15.176 -22.590 1.00 87.44 267 PHE A O 1
ATOM 2123 N N . GLY A 1 268 ? 30.624 -13.364 -21.323 1.00 83.38 268 GLY A N 1
ATOM 2124 C CA . GLY A 1 268 ? 31.687 -12.523 -21.886 1.00 83.38 268 GLY A CA 1
ATOM 2125 C C . GLY A 1 268 ? 31.302 -11.763 -23.158 1.00 83.38 268 GLY A C 1
ATOM 2126 O O . GLY A 1 268 ? 32.183 -11.279 -23.867 1.00 83.38 268 GLY A O 1
ATOM 2127 N N . GLY A 1 269 ? 30.009 -11.658 -23.451 1.00 82.06 269 GLY A N 1
ATOM 2128 C CA . GLY A 1 269 ? 29.486 -10.830 -24.526 1.00 82.06 269 GLY A CA 1
ATOM 2129 C C . GLY A 1 269 ? 29.650 -9.337 -24.249 1.00 82.06 269 GLY A C 1
ATOM 2130 O O . GLY A 1 269 ? 29.615 -8.870 -23.108 1.00 82.06 269 GLY A O 1
ATOM 2131 N N . ASP A 1 270 ? 29.856 -8.571 -25.316 1.00 74.50 270 ASP A N 1
ATOM 2132 C CA . ASP A 1 270 ? 30.060 -7.123 -25.265 1.00 74.50 270 ASP A CA 1
ATOM 2133 C C . ASP A 1 270 ? 28.753 -6.326 -25.449 1.00 74.50 270 ASP A C 1
ATOM 2135 O O . ASP A 1 270 ? 28.755 -5.093 -25.360 1.00 74.50 270 ASP A O 1
ATOM 2139 N N . GLY A 1 271 ? 27.619 -7.011 -25.651 1.00 71.56 271 GLY A N 1
ATOM 2140 C CA . GLY A 1 271 ? 26.316 -6.404 -25.914 1.00 71.56 271 GLY A CA 1
ATOM 2141 C C . GLY A 1 271 ? 26.196 -5.728 -27.285 1.00 71.56 271 GLY A C 1
ATOM 2142 O O . GLY A 1 271 ? 25.256 -4.963 -27.507 1.00 71.56 271 GLY A O 1
ATOM 2143 N N . ARG A 1 272 ? 27.127 -5.971 -28.223 1.00 71.25 272 ARG A N 1
ATOM 2144 C CA . ARG A 1 272 ? 27.063 -5.381 -29.576 1.00 71.25 272 ARG A CA 1
ATOM 2145 C C . ARG A 1 272 ? 25.932 -5.947 -30.425 1.00 71.25 272 ARG A C 1
ATOM 2147 O O . ARG A 1 272 ? 25.433 -5.250 -31.306 1.00 71.25 272 ARG A O 1
ATOM 2154 N N . PHE A 1 273 ? 25.525 -7.184 -30.159 1.00 68.50 273 PHE A N 1
ATOM 2155 C CA . PHE A 1 273 ? 24.463 -7.858 -30.893 1.00 68.50 273 PHE A CA 1
ATOM 2156 C C . PHE A 1 273 ? 23.292 -8.134 -29.949 1.00 68.50 273 PHE A C 1
ATOM 2158 O O . PHE A 1 273 ? 23.382 -9.048 -29.128 1.00 68.50 273 PHE A O 1
ATOM 2165 N N . PRO A 1 274 ? 22.189 -7.368 -30.030 1.00 66.62 274 PRO A N 1
ATOM 2166 C CA . PRO A 1 274 ? 21.010 -7.676 -29.238 1.00 66.62 274 PRO A CA 1
ATOM 2167 C C . PRO A 1 274 ? 20.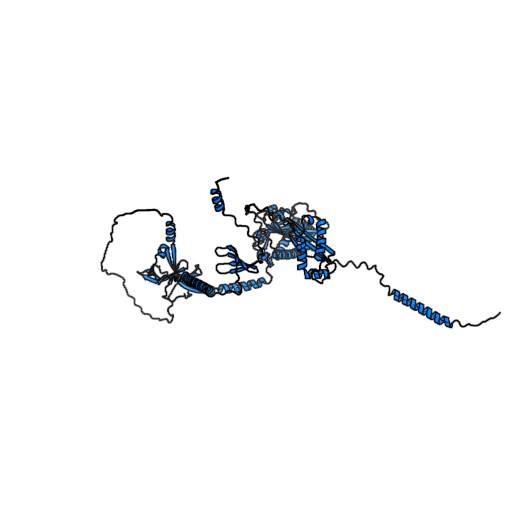509 -9.069 -29.629 1.00 66.62 274 PRO A C 1
ATOM 2169 O O . PRO A 1 274 ? 20.168 -9.319 -30.788 1.00 66.62 274 PRO A O 1
ATOM 2172 N N . THR A 1 275 ? 20.489 -9.987 -28.661 1.00 69.00 275 THR A N 1
ATOM 2173 C CA . THR A 1 275 ? 19.954 -11.334 -28.879 1.00 69.00 275 THR A CA 1
ATOM 2174 C C . THR A 1 275 ? 18.473 -11.202 -29.211 1.00 69.00 275 THR A C 1
ATOM 2176 O O . THR A 1 275 ? 17.701 -10.614 -28.450 1.00 69.00 275 THR A O 1
ATOM 2179 N N . LYS A 1 276 ? 18.072 -11.706 -30.379 1.00 68.00 276 LYS A N 1
ATOM 2180 C CA . LYS A 1 276 ? 16.681 -11.639 -30.826 1.00 68.00 276 LYS A CA 1
ATOM 2181 C C . LYS A 1 276 ? 15.832 -12.485 -29.876 1.00 68.00 276 LYS A C 1
ATOM 2183 O O . LYS A 1 276 ? 16.168 -13.633 -29.609 1.00 68.00 276 LYS A O 1
ATOM 2188 N N . VAL A 1 277 ? 14.738 -11.927 -29.361 1.00 71.69 277 VAL A N 1
ATOM 2189 C CA . VAL A 1 277 ? 13.805 -12.674 -28.509 1.00 71.69 277 VAL A CA 1
ATOM 2190 C C . VAL A 1 277 ? 13.063 -13.671 -29.401 1.00 71.69 277 VAL A C 1
ATOM 2192 O O . VAL A 1 277 ? 12.139 -13.304 -30.119 1.00 71.69 277 VAL A O 1
ATOM 2195 N N . GLU A 1 278 ? 13.505 -14.927 -29.408 1.00 66.19 278 GLU A N 1
ATOM 2196 C CA . GLU A 1 278 ? 13.045 -15.965 -30.350 1.00 66.19 278 GLU A CA 1
ATOM 2197 C C . GLU A 1 278 ? 11.644 -16.526 -30.050 1.00 66.19 278 GLU A C 1
ATOM 2199 O O . GLU A 1 278 ? 11.220 -17.493 -30.676 1.00 66.19 278 GLU A O 1
ATOM 2204 N N . GLY A 1 279 ? 10.909 -15.967 -29.083 1.00 73.81 279 GLY A N 1
ATOM 2205 C CA . GLY A 1 279 ? 9.581 -16.468 -28.706 1.00 73.81 279 GLY A CA 1
ATOM 2206 C C . GLY A 1 279 ? 9.576 -17.900 -28.146 1.00 73.81 279 GLY A C 1
ATOM 2207 O O . GLY A 1 279 ? 8.506 -18.476 -27.967 1.00 73.81 279 GLY A O 1
ATOM 2208 N N . ARG A 1 280 ? 10.756 -18.476 -27.875 1.00 83.69 280 ARG A N 1
ATOM 2209 C CA . ARG A 1 280 ? 10.942 -19.817 -27.307 1.00 83.69 280 ARG A CA 1
ATOM 2210 C C . ARG A 1 280 ? 11.041 -19.786 -25.785 1.00 83.69 280 ARG A C 1
ATOM 2212 O O . ARG A 1 280 ? 11.252 -18.738 -25.177 1.00 83.69 280 ARG A O 1
ATOM 2219 N N . GLU A 1 281 ? 10.926 -20.961 -25.181 1.00 83.62 281 GLU A N 1
ATOM 2220 C CA . GLU A 1 281 ? 11.161 -21.145 -23.751 1.00 83.62 281 GLU A CA 1
ATOM 2221 C C . GLU A 1 281 ? 12.636 -20.930 -23.381 1.00 83.62 281 GLU A C 1
ATOM 2223 O O . GLU A 1 281 ? 13.543 -21.125 -24.204 1.00 83.62 281 GLU A O 1
ATOM 2228 N N . PHE A 1 282 ? 12.869 -20.529 -22.126 1.00 88.62 282 PHE A N 1
ATOM 2229 C CA . PHE A 1 282 ? 14.217 -20.333 -21.609 1.00 88.62 282 PHE A CA 1
ATOM 2230 C C . PHE A 1 282 ? 14.937 -21.677 -21.453 1.00 88.62 282 PHE A C 1
ATOM 2232 O O . PHE A 1 282 ? 14.394 -22.638 -20.909 1.00 88.62 282 PHE A O 1
ATOM 2239 N N . THR A 1 283 ? 16.189 -21.743 -21.899 1.00 90.62 283 THR A N 1
ATOM 2240 C CA . THR A 1 283 ? 17.044 -22.916 -21.699 1.00 90.62 283 THR A CA 1
ATOM 2241 C C . THR A 1 283 ? 17.405 -23.090 -20.226 1.00 90.62 283 THR A C 1
ATOM 2243 O O . THR A 1 283 ? 17.366 -22.150 -19.435 1.00 90.62 283 THR A O 1
ATOM 2246 N N . HIS A 1 284 ? 17.880 -24.277 -19.840 1.00 90.38 284 HIS A N 1
ATOM 2247 C CA . HIS A 1 284 ? 18.381 -24.505 -18.479 1.00 90.38 284 HIS A CA 1
ATOM 2248 C C . HIS A 1 284 ? 19.514 -23.550 -18.070 1.00 90.38 284 HIS A C 1
ATOM 2250 O O . HIS A 1 284 ? 19.645 -23.220 -16.891 1.00 90.38 284 HIS A O 1
ATOM 2256 N N . THR A 1 285 ? 20.340 -23.103 -19.018 1.00 89.88 285 THR A N 1
ATOM 2257 C CA . THR A 1 285 ? 21.405 -22.129 -18.747 1.00 89.88 285 THR A CA 1
ATOM 2258 C C . THR A 1 285 ? 20.822 -20.745 -18.479 1.00 89.88 285 THR A C 1
ATOM 2260 O O . THR A 1 285 ? 21.184 -20.124 -17.480 1.00 89.88 285 THR A O 1
ATOM 2263 N N . GLU A 1 286 ? 19.868 -20.303 -19.303 1.00 91.75 286 GLU A N 1
ATOM 2264 C CA . GLU A 1 286 ? 19.121 -19.053 -19.102 1.00 91.75 286 GLU A CA 1
ATOM 2265 C C . GLU A 1 286 ? 18.369 -19.084 -17.757 1.00 91.75 286 GLU A C 1
ATOM 2267 O O . GLU A 1 286 ? 18.487 -18.156 -16.960 1.00 91.75 286 GLU A O 1
ATOM 2272 N N . GLN A 1 287 ? 17.719 -20.203 -17.418 1.00 92.12 287 GLN A N 1
ATOM 2273 C CA . GLN A 1 287 ? 17.026 -20.396 -16.141 1.00 92.12 287 GLN A CA 1
ATOM 2274 C C . GLN A 1 287 ? 17.966 -20.297 -14.927 1.00 92.12 287 GLN A C 1
ATOM 2276 O O . GLN A 1 287 ? 17.593 -19.748 -13.890 1.00 92.12 287 GLN A O 1
ATOM 2281 N N . ARG A 1 288 ? 19.210 -20.786 -15.030 1.00 92.31 288 ARG A N 1
ATOM 2282 C CA . ARG A 1 288 ? 20.210 -20.619 -13.956 1.00 92.31 288 ARG A CA 1
ATOM 2283 C C . ARG A 1 288 ? 20.581 -19.153 -13.747 1.00 92.31 288 ARG A C 1
ATOM 2285 O O . ARG A 1 288 ? 20.786 -18.751 -12.602 1.00 92.31 288 ARG A O 1
ATOM 2292 N N . VAL A 1 289 ? 20.673 -18.370 -14.821 1.00 93.50 289 VAL A N 1
ATOM 2293 C CA . VAL A 1 289 ? 20.925 -16.923 -14.741 1.00 93.50 289 VAL A CA 1
ATOM 2294 C C . VAL A 1 289 ? 19.730 -16.209 -14.113 1.00 93.50 289 VAL A C 1
ATOM 2296 O O . VAL A 1 289 ? 19.919 -15.443 -13.169 1.00 93.50 289 VAL A O 1
ATOM 2299 N N . ILE A 1 290 ? 18.510 -16.541 -14.548 1.00 94.44 290 ILE A N 1
ATOM 2300 C CA . ILE A 1 290 ? 17.259 -16.046 -13.956 1.00 94.44 290 ILE A CA 1
ATOM 2301 C C . ILE A 1 290 ? 17.242 -16.300 -12.449 1.00 94.44 290 ILE A C 1
ATOM 2303 O O . ILE A 1 290 ? 17.049 -15.365 -11.682 1.00 94.44 290 ILE A O 1
ATOM 2307 N N . ASN A 1 291 ? 17.526 -17.526 -12.000 1.00 94.75 291 ASN A N 1
ATOM 2308 C CA . ASN A 1 291 ? 17.500 -17.866 -10.574 1.00 94.75 291 ASN A CA 1
ATOM 2309 C C . ASN A 1 291 ? 18.524 -17.067 -9.749 1.00 94.75 291 ASN A C 1
ATOM 2311 O O . ASN A 1 291 ? 18.248 -16.709 -8.604 1.00 94.75 291 ASN A O 1
ATOM 2315 N N . ARG A 1 292 ? 19.699 -16.754 -10.314 1.00 95.19 292 ARG A N 1
ATOM 2316 C CA . ARG A 1 292 ? 20.699 -15.901 -9.648 1.00 95.19 292 ARG A CA 1
ATOM 2317 C C . ARG A 1 292 ? 20.216 -14.457 -9.524 1.00 95.19 292 ARG A C 1
ATOM 2319 O O . ARG A 1 292 ? 20.337 -13.881 -8.448 1.00 95.19 292 ARG A O 1
ATOM 2326 N N . MET A 1 293 ? 19.646 -13.894 -10.590 1.00 95.56 293 MET A N 1
ATOM 2327 C CA . MET A 1 293 ? 19.063 -12.547 -10.554 1.00 95.56 293 MET A CA 1
ATOM 2328 C C . MET A 1 293 ? 17.861 -12.471 -9.611 1.00 95.56 293 MET A C 1
ATOM 2330 O O . MET A 1 293 ? 17.741 -11.522 -8.845 1.00 95.56 293 MET A O 1
ATOM 2334 N N . LEU A 1 294 ? 17.002 -13.490 -9.630 1.00 96.81 294 LEU A N 1
ATOM 2335 C CA . LEU A 1 294 ? 15.838 -13.595 -8.764 1.00 96.81 294 LEU A CA 1
ATOM 2336 C C . LEU A 1 294 ? 16.249 -13.612 -7.293 1.00 96.81 294 LEU A C 1
ATOM 2338 O O . LEU A 1 294 ? 15.694 -12.850 -6.514 1.00 96.81 294 LEU A O 1
ATOM 2342 N N . LYS A 1 295 ? 17.254 -14.412 -6.916 1.00 96.38 295 LYS A N 1
ATOM 2343 C CA . LYS A 1 295 ? 17.760 -14.436 -5.538 1.00 96.38 295 LYS A CA 1
ATOM 2344 C C . LYS A 1 295 ? 18.219 -13.048 -5.071 1.00 96.38 295 LYS A C 1
ATOM 2346 O O . LYS A 1 295 ? 17.831 -12.616 -3.992 1.00 96.38 295 LYS A O 1
ATOM 2351 N N . LEU A 1 296 ? 18.962 -12.329 -5.916 1.00 96.50 296 LEU A N 1
ATOM 2352 C CA . LEU A 1 296 ? 19.382 -10.952 -5.630 1.00 96.50 296 LEU A CA 1
ATOM 2353 C C . LEU A 1 296 ? 18.189 -9.998 -5.492 1.00 96.50 296 LEU A C 1
ATOM 2355 O O . LEU A 1 296 ? 18.201 -9.130 -4.621 1.00 96.50 296 LEU A O 1
ATOM 2359 N N . ALA A 1 297 ? 17.165 -10.150 -6.336 1.00 97.31 297 ALA A N 1
ATOM 2360 C CA . ALA A 1 297 ? 15.952 -9.343 -6.265 1.00 97.31 297 ALA A CA 1
ATOM 2361 C C . ALA A 1 297 ? 15.165 -9.607 -4.971 1.00 97.31 297 ALA A C 1
ATOM 2363 O O . ALA A 1 297 ? 14.723 -8.657 -4.335 1.00 97.31 297 ALA A O 1
ATOM 2364 N N . LEU A 1 298 ? 15.022 -10.869 -4.552 1.00 96.94 298 LEU A N 1
ATOM 2365 C CA . LEU A 1 298 ? 14.327 -11.244 -3.313 1.00 96.94 298 LEU A CA 1
ATOM 2366 C C . LEU A 1 298 ? 15.018 -10.649 -2.080 1.00 96.94 298 LEU A C 1
ATOM 2368 O O . LEU A 1 298 ? 14.366 -9.987 -1.274 1.00 96.94 298 LEU A O 1
ATOM 2372 N N . GLU A 1 299 ? 16.340 -10.825 -1.977 1.00 96.19 299 GLU A N 1
ATOM 2373 C CA . GLU A 1 299 ? 17.154 -10.289 -0.876 1.00 96.19 299 GLU A CA 1
ATOM 2374 C C . GLU A 1 299 ? 17.077 -8.755 -0.830 1.00 96.19 299 GLU A C 1
ATOM 2376 O O . GLU A 1 299 ? 16.760 -8.177 0.209 1.00 96.19 299 GLU A O 1
ATOM 2381 N N . SER A 1 300 ? 17.261 -8.095 -1.980 1.00 96.75 300 SER A N 1
ATOM 2382 C CA . SER A 1 300 ? 17.176 -6.630 -2.080 1.00 96.75 300 SER A CA 1
ATOM 2383 C C . SER A 1 300 ? 15.777 -6.110 -1.739 1.00 96.75 300 SER A C 1
ATOM 2385 O O . SER A 1 300 ? 15.637 -5.056 -1.128 1.00 96.75 300 SER A O 1
ATOM 2387 N N . TYR A 1 301 ? 14.715 -6.819 -2.131 1.00 96.88 301 TYR A N 1
ATOM 2388 C CA . TYR A 1 301 ? 13.355 -6.362 -1.854 1.00 96.88 301 TYR A CA 1
ATOM 2389 C C . TYR A 1 301 ? 13.008 -6.528 -0.375 1.00 96.88 301 TYR A C 1
ATOM 2391 O O . TYR A 1 301 ? 12.502 -5.586 0.229 1.00 96.88 301 TYR A O 1
ATOM 2399 N N . SER A 1 302 ? 13.354 -7.666 0.237 1.00 95.81 302 SER A N 1
ATOM 2400 C CA . SER A 1 302 ? 13.192 -7.865 1.684 1.00 95.81 302 SER A CA 1
ATOM 2401 C C . SER A 1 302 ? 13.917 -6.773 2.479 1.00 95.81 302 SER A C 1
ATOM 2403 O O . SER A 1 302 ? 13.319 -6.146 3.356 1.00 95.81 302 SER A O 1
ATOM 2405 N N . ASP A 1 303 ? 15.165 -6.460 2.118 1.00 94.50 303 ASP A N 1
ATOM 2406 C CA . ASP A 1 303 ? 15.944 -5.406 2.770 1.00 94.50 303 ASP A CA 1
ATOM 2407 C C . ASP A 1 303 ? 15.328 -4.011 2.611 1.00 94.50 303 ASP A C 1
ATOM 2409 O O . ASP A 1 303 ? 15.318 -3.230 3.568 1.00 94.50 303 ASP A O 1
ATOM 2413 N N . ALA A 1 304 ? 14.779 -3.692 1.437 1.00 94.75 304 ALA A N 1
ATOM 2414 C CA . ALA A 1 304 ? 14.123 -2.412 1.186 1.00 94.75 304 ALA A CA 1
ATOM 2415 C C . ALA A 1 304 ? 12.876 -2.199 2.066 1.00 94.75 304 ALA A C 1
ATOM 2417 O O . ALA A 1 304 ? 12.627 -1.075 2.514 1.00 94.75 304 ALA A O 1
ATOM 2418 N N . TRP A 1 305 ? 12.129 -3.268 2.363 1.00 93.50 305 TRP A N 1
ATOM 2419 C CA . TRP A 1 305 ? 10.932 -3.228 3.209 1.00 93.50 305 TRP A CA 1
ATOM 2420 C C . TRP A 1 305 ? 11.233 -3.071 4.708 1.00 93.50 305 TRP A C 1
ATOM 2422 O O . TRP A 1 305 ? 10.437 -2.450 5.416 1.00 93.50 305 TRP A O 1
ATOM 2432 N N . LYS A 1 306 ? 12.394 -3.542 5.199 1.00 90.38 306 LYS A N 1
ATOM 2433 C CA . LYS A 1 306 ? 12.759 -3.574 6.639 1.00 90.38 306 LYS A CA 1
ATOM 2434 C C . LYS A 1 306 ? 12.552 -2.262 7.398 1.00 90.38 306 LYS A C 1
ATOM 2436 O O . LYS A 1 306 ? 12.262 -2.282 8.594 1.00 90.38 306 LYS A O 1
ATOM 2441 N N . ALA A 1 307 ? 12.732 -1.122 6.735 1.00 82.94 307 ALA A N 1
ATOM 2442 C CA . ALA A 1 307 ? 12.598 0.185 7.374 1.00 82.94 307 ALA A CA 1
ATOM 2443 C C . ALA A 1 307 ? 11.149 0.563 7.704 1.00 82.94 307 ALA A C 1
ATOM 2445 O O . ALA A 1 307 ? 10.925 1.318 8.645 1.00 82.94 307 ALA A O 1
ATOM 2446 N N . ILE A 1 308 ? 10.191 0.039 6.941 1.00 85.69 308 ILE A N 1
ATOM 2447 C CA . ILE A 1 308 ? 8.778 0.416 7.001 1.00 85.69 308 ILE A CA 1
ATOM 2448 C C . ILE A 1 308 ? 7.966 -0.710 7.642 1.00 85.69 308 ILE A C 1
ATOM 2450 O O . ILE A 1 308 ? 7.282 -0.490 8.638 1.00 85.69 308 ILE A O 1
ATOM 2454 N N . TYR A 1 309 ? 8.101 -1.932 7.130 1.00 89.31 309 TYR A N 1
ATOM 2455 C CA . TYR A 1 309 ? 7.477 -3.119 7.700 1.00 89.31 309 TYR A CA 1
ATOM 2456 C C . TYR A 1 309 ? 8.349 -4.340 7.368 1.00 89.31 309 TYR A C 1
ATOM 2458 O O . TYR A 1 309 ? 8.555 -4.618 6.187 1.00 89.31 309 TYR A O 1
ATOM 2466 N N . PRO A 1 310 ? 8.923 -5.046 8.362 1.00 90.31 310 PRO A N 1
ATOM 2467 C CA . PRO A 1 310 ? 9.827 -6.160 8.098 1.00 90.31 310 PRO A CA 1
ATOM 2468 C C . PRO A 1 310 ? 9.066 -7.312 7.433 1.00 90.31 310 PRO A C 1
ATOM 2470 O O . PRO A 1 310 ? 8.214 -7.942 8.057 1.00 90.31 310 PRO A O 1
ATOM 2473 N N . LEU A 1 311 ? 9.387 -7.570 6.164 1.00 92.25 311 LEU A N 1
ATOM 2474 C CA . LEU A 1 311 ? 8.797 -8.632 5.355 1.00 92.25 311 LEU A CA 1
ATOM 2475 C C . LEU A 1 311 ? 9.860 -9.635 4.930 1.00 92.25 311 LEU A C 1
ATOM 2477 O O . LEU A 1 311 ? 10.961 -9.255 4.518 1.00 92.25 311 LEU A O 1
ATOM 2481 N N . ASP A 1 312 ? 9.491 -10.910 4.972 1.00 93.19 312 ASP A N 1
ATOM 2482 C CA . ASP A 1 312 ? 10.276 -11.980 4.366 1.00 93.19 312 ASP A CA 1
ATOM 2483 C C . ASP A 1 312 ? 9.712 -12.308 2.982 1.00 93.19 312 ASP A C 1
ATOM 2485 O O . ASP A 1 312 ? 8.508 -12.542 2.842 1.00 93.19 312 ASP A O 1
ATOM 2489 N N . VAL A 1 313 ? 10.566 -12.273 1.959 1.00 96.19 313 VAL A N 1
ATOM 2490 C CA . VAL A 1 313 ? 10.165 -12.448 0.560 1.00 96.19 313 VAL A CA 1
ATOM 2491 C C . VAL A 1 313 ? 10.585 -13.838 0.102 1.00 96.19 313 VAL A C 1
ATOM 2493 O O . VAL A 1 313 ? 11.747 -14.089 -0.212 1.00 96.19 313 VAL A O 1
ATOM 2496 N N . GLU A 1 314 ? 9.618 -14.746 0.034 1.00 95.44 314 GLU A N 1
ATOM 2497 C CA . GLU A 1 314 ? 9.846 -16.141 -0.329 1.00 95.44 314 GLU A CA 1
ATOM 2498 C C . GLU A 1 314 ? 9.483 -16.408 -1.787 1.00 95.44 314 GLU A C 1
ATOM 2500 O O . GLU A 1 314 ? 8.423 -16.011 -2.276 1.00 95.44 314 GLU A O 1
ATOM 2505 N N . TYR A 1 315 ? 10.349 -17.146 -2.476 1.00 97.00 315 TYR A N 1
ATOM 2506 C CA . TYR A 1 315 ? 10.064 -17.667 -3.805 1.00 97.00 315 TYR A CA 1
ATOM 2507 C C . TYR A 1 315 ? 9.146 -18.888 -3.741 1.00 97.00 315 TYR A C 1
ATOM 2509 O O . TYR A 1 315 ? 9.387 -19.810 -2.963 1.00 97.00 315 TYR A O 1
ATOM 2517 N N . VAL A 1 316 ? 8.136 -18.919 -4.610 1.00 95.38 316 VAL A N 1
ATOM 2518 C CA . VAL A 1 316 ? 7.190 -20.036 -4.713 1.00 95.38 316 VAL A CA 1
ATOM 2519 C C . VAL A 1 316 ? 7.519 -20.911 -5.915 1.00 95.38 316 VAL A C 1
ATOM 2521 O O . VAL A 1 316 ? 7.847 -22.086 -5.764 1.00 95.38 316 VAL A O 1
ATOM 2524 N N . ARG A 1 317 ? 7.394 -20.351 -7.123 1.00 94.38 317 ARG A N 1
ATOM 2525 C CA . ARG A 1 317 ? 7.646 -21.040 -8.396 1.00 94.38 317 ARG A CA 1
ATOM 2526 C C . ARG A 1 317 ? 7.769 -20.052 -9.555 1.00 94.38 317 ARG A C 1
ATOM 2528 O O . ARG A 1 317 ? 7.478 -18.867 -9.397 1.00 94.38 317 ARG A O 1
ATOM 2535 N N . SER A 1 318 ? 8.187 -20.548 -10.719 1.00 92.88 318 SER A N 1
ATOM 2536 C CA . SER A 1 318 ? 8.293 -19.779 -11.963 1.00 92.88 318 SER A CA 1
ATOM 2537 C C . SER A 1 318 ? 7.279 -20.281 -12.989 1.00 92.88 318 SER A C 1
ATOM 2539 O O . SER A 1 318 ? 7.077 -21.485 -13.112 1.00 92.88 318 SER A O 1
ATOM 2541 N N . GLU A 1 319 ? 6.666 -19.355 -13.717 1.00 92.69 319 GLU A N 1
ATOM 2542 C CA . GLU A 1 319 ? 5.708 -19.587 -14.794 1.00 92.69 319 GLU A CA 1
ATOM 2543 C C . GLU A 1 319 ? 6.157 -18.839 -16.056 1.00 92.69 319 GLU A C 1
ATOM 2545 O O . GLU A 1 319 ? 6.811 -17.797 -15.986 1.00 92.69 319 GLU A O 1
ATOM 2550 N N . MET A 1 320 ? 5.766 -19.350 -17.223 1.00 87.06 320 MET A N 1
ATOM 2551 C CA . MET A 1 320 ? 6.094 -18.744 -18.526 1.00 87.06 320 MET A CA 1
ATOM 2552 C C . MET A 1 320 ? 4.907 -18.038 -19.188 1.00 87.06 320 MET A C 1
ATOM 2554 O O . MET A 1 320 ? 5.058 -17.318 -20.178 1.00 87.06 320 MET A O 1
ATOM 2558 N N . GLN A 1 321 ? 3.702 -18.268 -18.664 1.00 87.31 321 GLN A N 1
ATOM 2559 C CA . GLN A 1 321 ? 2.462 -17.717 -19.191 1.00 87.31 321 GLN A CA 1
ATOM 2560 C C . GLN A 1 321 ? 1.625 -17.152 -18.050 1.00 87.31 321 GLN A C 1
ATOM 2562 O O . GLN A 1 321 ? 1.409 -17.801 -17.028 1.00 87.31 321 GLN A O 1
ATOM 2567 N N . VAL A 1 322 ? 1.099 -15.947 -18.263 1.00 87.81 322 VAL A N 1
ATOM 2568 C CA . VAL A 1 322 ? 0.398 -15.180 -17.225 1.00 87.81 322 VAL A CA 1
ATOM 2569 C C . VAL A 1 322 ? -0.834 -15.921 -16.693 1.00 87.81 322 VAL A C 1
ATOM 2571 O O . VAL A 1 322 ? -1.091 -15.908 -15.490 1.00 87.81 322 VAL A O 1
ATOM 2574 N N . LYS A 1 323 ? -1.523 -16.675 -17.559 1.00 84.75 323 LYS A N 1
ATOM 2575 C CA . LYS A 1 323 ? -2.713 -17.475 -17.218 1.00 84.75 323 LYS A CA 1
ATOM 2576 C C . LYS A 1 323 ? -2.491 -18.580 -16.172 1.00 84.75 323 LYS A C 1
ATOM 2578 O O . LYS A 1 323 ? -3.474 -19.111 -15.679 1.00 84.75 323 LYS A O 1
ATOM 2583 N N . PHE A 1 324 ? -1.245 -18.943 -15.850 1.00 87.00 324 PHE A N 1
ATOM 2584 C CA . PHE A 1 324 ? -0.932 -19.956 -14.827 1.00 87.00 324 PHE A CA 1
ATOM 2585 C C . PHE A 1 324 ? -0.478 -19.362 -13.489 1.00 87.00 324 PHE A C 1
ATOM 2587 O O . PHE A 1 324 ? -0.226 -20.095 -12.532 1.00 87.00 324 PHE A O 1
ATOM 2594 N N . THR A 1 325 ? -0.390 -18.033 -13.399 1.00 86.62 325 THR A N 1
ATOM 2595 C CA . THR A 1 325 ? 0.080 -17.377 -12.175 1.00 86.62 325 THR A CA 1
ATOM 2596 C C . THR A 1 325 ? -0.997 -17.283 -11.094 1.00 86.62 325 THR A C 1
ATOM 2598 O O . THR A 1 325 ? -0.661 -17.421 -9.925 1.00 86.62 325 THR A O 1
ATOM 2601 N N . ASN A 1 326 ? -2.272 -17.094 -11.468 1.00 84.94 326 ASN A N 1
ATOM 2602 C CA . ASN A 1 326 ? -3.434 -17.048 -10.563 1.00 84.94 326 ASN A CA 1
ATOM 2603 C C . ASN A 1 326 ? -3.204 -16.231 -9.274 1.00 84.94 326 ASN A C 1
ATOM 2605 O O . ASN A 1 326 ? -3.608 -16.646 -8.191 1.00 84.94 326 ASN A O 1
ATOM 2609 N N . ILE A 1 327 ? -2.537 -15.075 -9.380 1.00 91.00 327 ILE A N 1
ATOM 2610 C CA . ILE A 1 327 ? -2.253 -14.215 -8.217 1.00 91.00 327 ILE A CA 1
ATOM 2611 C C . ILE A 1 327 ? -3.469 -13.424 -7.720 1.00 91.00 327 ILE A C 1
ATOM 2613 O O . ILE A 1 327 ? -3.449 -12.881 -6.617 1.00 91.00 327 ILE A O 1
ATOM 2617 N N . THR A 1 328 ? -4.525 -13.363 -8.528 1.00 89.88 328 THR A N 1
ATOM 2618 C CA . THR A 1 328 ? -5.816 -12.768 -8.187 1.00 89.88 328 THR A CA 1
ATOM 2619 C C . THR A 1 328 ? -6.938 -13.773 -8.434 1.00 89.88 328 THR A C 1
ATOM 2621 O O . THR A 1 328 ? -6.788 -14.703 -9.231 1.00 89.88 328 THR A O 1
ATOM 2624 N N . THR A 1 329 ? -8.070 -13.594 -7.752 1.00 84.06 329 THR A N 1
ATOM 2625 C CA . THR A 1 329 ? -9.241 -14.472 -7.906 1.00 84.06 329 THR A CA 1
ATOM 2626 C C . THR A 1 329 ? -10.050 -14.080 -9.142 1.00 84.06 329 THR A C 1
ATOM 2628 O O . THR A 1 329 ? -10.628 -14.939 -9.807 1.00 84.06 329 THR A O 1
ATOM 2631 N N . SER A 1 330 ? -10.071 -12.786 -9.475 1.00 85.88 330 SER A N 1
ATOM 2632 C CA . SER A 1 330 ? -10.744 -12.232 -10.646 1.00 85.88 330 SER A CA 1
ATOM 2633 C C . SER A 1 330 ? -9.761 -11.486 -11.561 1.00 85.88 330 SER A C 1
ATOM 2635 O O . SER A 1 330 ? -8.866 -10.787 -11.074 1.00 85.88 330 SER A O 1
ATOM 2637 N N . PRO A 1 331 ? -9.933 -11.543 -12.897 1.00 83.75 331 PRO A N 1
ATOM 2638 C CA . PRO A 1 331 ? -9.168 -10.716 -13.836 1.00 83.75 331 PRO A CA 1
ATOM 2639 C C . PRO A 1 331 ? -9.359 -9.203 -13.643 1.00 83.75 331 PRO A C 1
ATOM 2641 O O . PRO A 1 331 ? -8.520 -8.421 -14.090 1.00 83.75 331 PRO A O 1
ATOM 2644 N N . ASN A 1 332 ? -10.460 -8.801 -13.002 1.00 85.88 332 ASN A N 1
ATOM 2645 C CA . ASN A 1 332 ? -10.783 -7.404 -12.707 1.00 85.88 332 ASN A CA 1
ATOM 2646 C C . ASN A 1 332 ? -10.213 -6.929 -11.363 1.00 85.88 332 ASN A C 1
ATOM 2648 O O . ASN A 1 332 ? -10.354 -5.751 -11.034 1.00 85.88 332 ASN A O 1
ATOM 2652 N N . ASP A 1 333 ? -9.588 -7.820 -10.588 1.00 88.25 333 ASP A N 1
ATOM 2653 C CA . ASP A 1 333 ? -8.953 -7.439 -9.331 1.00 88.25 333 ASP A CA 1
ATOM 2654 C C . ASP A 1 333 ? -7.827 -6.439 -9.598 1.00 88.25 333 ASP A C 1
ATOM 2656 O O . ASP A 1 333 ? -7.076 -6.541 -10.574 1.00 88.25 333 ASP A O 1
ATOM 2660 N N . ILE A 1 334 ? -7.720 -5.451 -8.716 1.00 89.75 334 ILE A N 1
ATOM 2661 C CA . ILE A 1 334 ? -6.738 -4.380 -8.845 1.00 89.75 334 ILE A CA 1
ATOM 2662 C C . ILE A 1 334 ? -5.367 -4.872 -8.388 1.00 89.75 334 ILE A C 1
ATOM 2664 O O . ILE A 1 334 ? -5.218 -5.457 -7.310 1.00 89.75 334 ILE A O 1
ATOM 2668 N N . VAL A 1 335 ? -4.355 -4.570 -9.195 1.00 93.38 335 VAL A N 1
ATOM 2669 C CA . VAL A 1 335 ? -2.949 -4.809 -8.886 1.00 93.38 335 VAL A CA 1
ATOM 2670 C C . VAL A 1 335 ? -2.168 -3.504 -8.916 1.00 93.38 335 VAL A C 1
ATOM 2672 O O . VAL A 1 335 ? -2.484 -2.569 -9.655 1.00 93.38 335 VAL A O 1
ATOM 2675 N N . VAL A 1 336 ? -1.126 -3.459 -8.099 1.00 94.31 336 VAL A N 1
ATOM 2676 C CA . VAL A 1 336 ? -0.143 -2.386 -8.053 1.00 94.31 336 VAL A CA 1
ATOM 2677 C C . VAL A 1 336 ? 1.112 -2.883 -8.752 1.00 94.31 336 VAL A C 1
ATOM 2679 O O . VAL A 1 336 ? 1.778 -3.794 -8.261 1.00 94.31 336 VAL A O 1
ATOM 2682 N N . ASN A 1 337 ? 1.411 -2.308 -9.914 1.00 95.75 337 ASN A N 1
ATOM 2683 C CA . ASN A 1 337 ? 2.582 -2.649 -10.712 1.00 95.75 337 ASN A CA 1
ATOM 2684 C C . ASN A 1 337 ? 3.623 -1.528 -10.671 1.00 95.75 337 ASN A C 1
ATOM 2686 O O . ASN A 1 337 ? 3.321 -0.393 -11.041 1.00 95.75 337 ASN A O 1
ATOM 2690 N N . THR A 1 338 ? 4.858 -1.869 -10.318 1.00 97.38 338 THR A N 1
ATOM 2691 C CA . THR A 1 338 ? 6.018 -0.982 -10.423 1.00 97.38 338 THR A CA 1
ATOM 2692 C C . THR A 1 338 ? 6.962 -1.504 -11.509 1.00 97.38 338 THR A C 1
ATOM 2694 O O . THR A 1 338 ? 7.591 -2.549 -11.308 1.00 97.38 338 THR A O 1
ATOM 2697 N N . PRO A 1 339 ? 7.086 -0.800 -12.649 1.00 96.75 339 PRO A N 1
ATOM 2698 C CA . PRO A 1 339 ? 8.094 -1.101 -13.656 1.00 96.75 339 PRO A CA 1
ATOM 2699 C C . PRO A 1 339 ? 9.462 -0.536 -13.252 1.00 96.75 339 PRO A C 1
ATOM 2701 O O . PRO A 1 339 ? 9.564 0.584 -12.760 1.00 96.75 339 PRO A O 1
ATOM 2704 N N . PHE A 1 340 ? 10.521 -1.295 -13.503 1.00 97.81 340 PHE A N 1
ATOM 2705 C CA . PHE A 1 340 ? 11.918 -0.904 -13.343 1.00 97.81 340 PHE A CA 1
ATOM 2706 C C . PHE A 1 340 ? 12.610 -1.047 -14.695 1.00 97.81 340 PHE A C 1
ATOM 2708 O O . PHE A 1 340 ? 12.702 -2.149 -15.245 1.00 97.81 340 PHE A O 1
ATOM 2715 N N . HIS A 1 341 ? 13.098 0.068 -15.225 1.00 97.12 341 HIS A N 1
ATOM 2716 C CA . HIS A 1 341 ? 13.851 0.095 -16.472 1.00 97.12 341 HIS A CA 1
ATOM 2717 C C . HIS A 1 341 ? 15.328 -0.104 -16.149 1.00 97.12 341 HIS A C 1
ATOM 2719 O O . HIS A 1 341 ? 15.895 0.637 -15.347 1.00 97.12 341 HIS A O 1
ATOM 2725 N N . VAL A 1 342 ? 15.928 -1.134 -16.736 1.00 95.81 342 VAL A N 1
ATOM 2726 C CA . VAL A 1 342 ? 17.316 -1.531 -16.511 1.00 95.81 342 VAL A CA 1
ATOM 2727 C C . VAL A 1 342 ? 18.095 -1.313 -17.798 1.00 95.81 342 VAL A C 1
ATOM 2729 O O . VAL A 1 342 ? 17.798 -1.929 -18.822 1.00 95.81 342 VAL A O 1
ATOM 2732 N N . GLU A 1 343 ? 19.114 -0.468 -17.741 1.00 93.62 343 GLU A N 1
ATOM 2733 C CA . GLU A 1 343 ? 19.982 -0.158 -18.872 1.00 93.62 343 GLU A CA 1
ATOM 2734 C C . GLU A 1 343 ? 21.404 -0.636 -18.586 1.00 93.62 343 GLU A C 1
ATOM 2736 O O . GLU A 1 343 ? 21.988 -0.348 -17.540 1.00 93.62 343 GLU A O 1
ATOM 2741 N N . ILE A 1 344 ? 21.978 -1.405 -19.511 1.00 90.44 344 ILE A N 1
ATOM 2742 C CA . ILE A 1 344 ? 23.340 -1.930 -19.398 1.00 90.44 344 ILE A CA 1
ATOM 2743 C C . ILE A 1 344 ? 24.065 -1.628 -20.707 1.00 90.44 344 ILE A C 1
ATOM 2745 O O . ILE A 1 344 ? 23.955 -2.349 -21.700 1.00 90.44 344 ILE A O 1
ATOM 2749 N N . GLY A 1 345 ? 24.822 -0.531 -20.713 1.00 86.12 345 GLY A N 1
ATOM 2750 C CA . GLY A 1 345 ? 25.438 -0.012 -21.931 1.00 86.12 345 GLY A CA 1
ATOM 2751 C C . GLY A 1 345 ? 24.394 0.549 -22.892 1.00 86.12 345 GLY A C 1
ATOM 2752 O O . GLY A 1 345 ? 23.783 1.565 -22.606 1.00 86.12 345 GLY A O 1
ATOM 2753 N N . ASN A 1 346 ? 24.226 -0.095 -24.044 1.00 85.44 346 ASN A N 1
ATOM 2754 C CA . ASN A 1 346 ? 23.269 0.270 -25.094 1.00 85.44 346 ASN A CA 1
ATOM 2755 C C . ASN A 1 346 ? 22.020 -0.627 -25.111 1.00 85.44 346 ASN A C 1
ATOM 2757 O O . ASN A 1 346 ? 21.162 -0.457 -25.976 1.00 85.44 346 ASN A O 1
ATOM 2761 N N . LEU A 1 347 ? 21.949 -1.618 -24.221 1.00 89.50 347 LEU A N 1
ATOM 2762 C CA . LEU A 1 347 ? 20.842 -2.561 -24.154 1.00 89.50 347 LEU A CA 1
ATOM 2763 C C . LEU A 1 347 ? 19.909 -2.187 -23.008 1.00 89.50 347 LEU A C 1
ATOM 2765 O O . LEU A 1 347 ? 20.363 -1.858 -21.910 1.00 89.50 347 LEU A O 1
ATOM 2769 N N . THR A 1 348 ? 18.610 -2.288 -23.267 1.00 92.00 348 THR A N 1
ATOM 2770 C CA . THR A 1 348 ? 17.559 -1.975 -22.302 1.00 92.00 348 THR A CA 1
ATOM 2771 C C . THR A 1 348 ? 16.706 -3.208 -22.023 1.00 92.00 348 THR A C 1
ATOM 2773 O O . THR A 1 348 ? 16.413 -4.025 -22.901 1.00 92.00 348 THR A O 1
ATOM 2776 N N . GLY A 1 349 ? 16.327 -3.365 -20.763 1.00 92.25 349 GLY A N 1
ATOM 2777 C CA . GLY A 1 349 ? 15.450 -4.420 -20.289 1.00 92.25 349 GLY A CA 1
ATOM 2778 C C . GLY A 1 349 ? 14.517 -3.896 -19.209 1.00 92.25 349 GLY A C 1
ATOM 2779 O O . GLY A 1 349 ? 14.745 -2.848 -18.613 1.00 92.25 349 GLY A O 1
ATOM 2780 N N . GLU A 1 350 ? 13.452 -4.640 -18.951 1.00 94.25 350 GLU A N 1
ATOM 2781 C CA . GLU A 1 350 ? 12.479 -4.304 -17.915 1.00 94.25 350 GLU A CA 1
ATOM 2782 C C . GLU A 1 350 ? 12.371 -5.413 -16.872 1.00 94.25 350 GLU A C 1
ATOM 2784 O O . GLU A 1 350 ? 12.397 -6.611 -17.190 1.00 94.25 350 GLU A O 1
ATOM 2789 N N . PHE A 1 351 ? 12.205 -4.990 -15.626 1.00 96.88 351 PHE A N 1
ATOM 2790 C CA . PHE A 1 351 ? 11.825 -5.813 -14.491 1.00 96.88 351 PHE A CA 1
ATOM 2791 C C . PHE A 1 351 ? 10.556 -5.219 -13.878 1.00 96.88 351 PHE A C 1
ATOM 2793 O O . PHE A 1 351 ? 10.484 -4.013 -13.687 1.00 96.88 351 PHE A O 1
ATOM 2800 N N . ASN A 1 352 ? 9.541 -6.027 -13.585 1.00 97.19 352 ASN A N 1
ATOM 2801 C CA . ASN A 1 352 ? 8.300 -5.532 -12.986 1.00 97.19 352 ASN A CA 1
ATOM 2802 C C . ASN A 1 352 ? 8.026 -6.236 -11.660 1.00 97.19 352 ASN A C 1
ATOM 2804 O O . ASN A 1 352 ? 8.146 -7.459 -11.565 1.00 97.19 352 ASN A O 1
ATOM 2808 N N . ILE A 1 353 ? 7.595 -5.462 -10.666 1.00 97.62 353 ILE A N 1
ATOM 2809 C CA . ILE A 1 353 ? 7.024 -5.978 -9.422 1.00 97.62 353 ILE A CA 1
ATOM 2810 C C . ILE A 1 353 ? 5.523 -5.709 -9.455 1.00 97.62 353 ILE A C 1
ATOM 2812 O O . ILE A 1 353 ? 5.107 -4.555 -9.484 1.00 97.62 353 ILE A O 1
ATOM 2816 N N . CYS A 1 354 ? 4.714 -6.764 -9.421 1.00 96.56 354 CYS A N 1
ATOM 2817 C CA . CYS A 1 354 ? 3.258 -6.674 -9.432 1.00 96.56 354 CYS A CA 1
ATOM 2818 C C . CYS A 1 354 ? 2.677 -7.323 -8.172 1.00 96.56 354 CYS A C 1
ATOM 2820 O O . CYS A 1 354 ? 2.834 -8.524 -7.955 1.00 96.56 354 CYS A O 1
ATOM 2822 N N . LEU A 1 355 ? 1.979 -6.535 -7.356 1.00 96.25 355 LEU A N 1
ATOM 2823 C CA . LEU A 1 355 ? 1.363 -6.977 -6.105 1.00 96.25 355 LEU A CA 1
ATOM 2824 C C . LEU A 1 355 ? -0.161 -6.799 -6.173 1.00 96.25 355 LEU A C 1
ATOM 2826 O O . LEU A 1 355 ? -0.620 -5.705 -6.511 1.00 96.25 355 LEU A O 1
ATOM 2830 N N . PRO A 1 356 ? -0.972 -7.818 -5.834 1.00 95.00 356 PRO A N 1
ATOM 2831 C CA . PRO A 1 356 ? -2.405 -7.628 -5.631 1.00 95.00 356 PRO A CA 1
ATOM 2832 C C . PRO A 1 356 ? -2.687 -6.561 -4.576 1.00 95.00 356 PRO A C 1
ATOM 2834 O O . PRO A 1 356 ? -2.055 -6.544 -3.519 1.00 95.00 356 PRO A O 1
ATOM 2837 N N . PHE A 1 357 ? -3.667 -5.689 -4.822 1.00 90.69 357 PHE A N 1
ATOM 2838 C CA . PHE A 1 357 ? -3.996 -4.636 -3.860 1.00 90.69 357 PHE A CA 1
ATOM 2839 C C . PHE A 1 357 ? -4.463 -5.208 -2.510 1.00 90.69 357 PHE A C 1
ATOM 2841 O O . PHE A 1 357 ? -4.095 -4.685 -1.463 1.00 90.69 357 PHE A O 1
ATOM 2848 N N . SER A 1 358 ? -5.189 -6.331 -2.521 1.00 90.38 358 SER A N 1
ATOM 2849 C CA . SER A 1 358 ? -5.629 -7.048 -1.311 1.00 90.38 358 SER A CA 1
ATOM 2850 C C . SER A 1 358 ? -4.477 -7.477 -0.394 1.00 90.38 358 SER A C 1
ATOM 2852 O O . SER A 1 358 ? -4.667 -7.617 0.810 1.00 90.38 358 SER A O 1
ATOM 2854 N N . MET A 1 359 ? -3.276 -7.662 -0.948 1.00 92.12 359 MET A N 1
ATOM 2855 C CA . MET A 1 359 ? -2.087 -8.048 -0.193 1.00 92.12 359 MET A CA 1
ATOM 2856 C C . MET A 1 359 ? -1.510 -6.882 0.615 1.00 92.12 359 MET A C 1
ATOM 2858 O O . MET A 1 359 ? -1.043 -7.073 1.737 1.00 92.12 359 MET A O 1
ATOM 2862 N N . ILE A 1 360 ? -1.542 -5.676 0.045 1.00 89.88 360 ILE A N 1
ATOM 2863 C CA . ILE A 1 360 ? -1.001 -4.457 0.661 1.00 89.88 360 ILE A CA 1
ATOM 2864 C C . ILE A 1 360 ? -2.066 -3.639 1.402 1.00 89.88 360 ILE A C 1
ATOM 2866 O O . ILE A 1 360 ? -1.717 -2.724 2.141 1.00 89.88 360 ILE A O 1
ATOM 2870 N N . GLU A 1 361 ? -3.351 -3.971 1.237 1.00 88.12 361 GLU A N 1
ATOM 2871 C CA . GLU A 1 361 ? -4.485 -3.324 1.906 1.00 88.12 361 GLU A CA 1
ATOM 2872 C C . GLU A 1 361 ? -4.308 -3.216 3.434 1.00 88.12 361 GLU A C 1
ATOM 2874 O O . GLU A 1 361 ? -4.504 -2.114 3.951 1.00 88.12 361 GLU A O 1
ATOM 2879 N N . PRO A 1 362 ? -3.844 -4.257 4.165 1.00 88.19 362 PRO A N 1
ATOM 2880 C CA . PRO A 1 362 ? -3.596 -4.147 5.607 1.00 88.19 362 PRO A CA 1
ATOM 2881 C C . PRO A 1 362 ? -2.526 -3.114 5.985 1.00 88.19 362 PRO A C 1
ATOM 2883 O O . PRO A 1 362 ? -2.491 -2.656 7.121 1.00 88.19 362 PRO A O 1
ATOM 2886 N N . LEU A 1 363 ? -1.643 -2.755 5.049 1.00 88.62 363 LEU A N 1
ATOM 2887 C CA . LEU A 1 363 ? -0.573 -1.777 5.245 1.00 88.62 363 LEU A CA 1
ATOM 2888 C C . LEU A 1 363 ? -0.899 -0.416 4.616 1.00 88.62 363 LEU A C 1
ATOM 2890 O O . LEU A 1 363 ? -0.025 0.447 4.573 1.00 88.62 363 LEU A O 1
ATOM 2894 N N . ARG A 1 364 ? -2.127 -0.198 4.124 1.00 85.19 364 ARG A N 1
ATOM 2895 C CA . ARG A 1 364 ? -2.492 1.005 3.358 1.00 85.19 364 ARG A CA 1
ATOM 2896 C C . ARG A 1 364 ? -2.099 2.297 4.068 1.00 85.19 364 ARG A C 1
ATOM 2898 O O . ARG A 1 364 ? -1.431 3.124 3.460 1.00 85.19 364 ARG A O 1
ATOM 2905 N N . GLU A 1 365 ? -2.492 2.474 5.327 1.00 82.25 365 GLU A N 1
ATOM 2906 C CA . GLU A 1 365 ? -2.238 3.724 6.061 1.00 82.25 365 GLU A CA 1
ATOM 2907 C C . GLU A 1 365 ? -0.744 4.032 6.172 1.00 82.25 365 GLU A C 1
ATOM 2909 O O . GLU A 1 365 ? -0.316 5.153 5.912 1.00 82.25 365 GLU A O 1
ATOM 2914 N N . LEU A 1 366 ? 0.053 3.006 6.463 1.00 83.88 366 LEU A N 1
ATOM 2915 C CA . LEU A 1 366 ? 1.505 3.084 6.582 1.00 83.88 366 LEU A CA 1
ATOM 2916 C C . LEU A 1 366 ? 2.197 3.280 5.220 1.00 83.88 366 LEU A C 1
ATOM 2918 O O . LEU A 1 366 ? 3.275 3.869 5.153 1.00 83.88 366 LEU A O 1
ATOM 2922 N N . LEU A 1 367 ? 1.573 2.833 4.126 1.00 84.94 367 LEU A N 1
ATOM 2923 C CA . LEU A 1 367 ? 2.057 3.066 2.764 1.00 84.94 367 LEU A CA 1
ATOM 2924 C C . LEU A 1 367 ? 1.718 4.460 2.219 1.00 84.94 367 LEU A C 1
ATOM 2926 O O . LEU A 1 367 ? 2.464 4.982 1.386 1.00 84.94 367 LEU A O 1
ATOM 2930 N N . VAL A 1 368 ? 0.613 5.052 2.673 1.00 83.94 368 VAL A N 1
ATOM 2931 C CA . VAL A 1 368 ? 0.189 6.413 2.309 1.00 83.94 368 VAL A CA 1
ATOM 2932 C C . VAL A 1 368 ? 0.935 7.448 3.146 1.00 83.94 368 VAL A C 1
ATOM 2934 O O . VAL A 1 368 ? 1.500 8.385 2.590 1.00 83.94 368 VAL A O 1
ATOM 2937 N N . ASN A 1 369 ? 0.994 7.243 4.462 1.00 79.19 369 ASN A N 1
ATOM 2938 C CA . ASN A 1 369 ? 1.649 8.127 5.419 1.00 79.19 369 ASN A CA 1
ATOM 2939 C C . ASN A 1 369 ? 2.857 7.402 6.030 1.00 79.19 369 ASN A C 1
ATOM 2941 O O . ASN A 1 369 ? 2.727 6.797 7.099 1.00 79.19 369 ASN A O 1
ATOM 2945 N N . PRO A 1 370 ? 4.030 7.413 5.366 1.00 71.25 370 PRO A N 1
ATOM 2946 C CA . PRO A 1 370 ? 5.213 6.776 5.921 1.00 71.25 370 PRO A CA 1
ATOM 2947 C C . PRO A 1 370 ? 5.545 7.399 7.286 1.00 71.25 370 PRO A C 1
ATOM 2949 O O . PRO A 1 370 ? 5.617 8.629 7.382 1.00 71.25 370 PRO A O 1
ATOM 2952 N N . PRO A 1 371 ? 5.768 6.589 8.337 1.00 62.78 371 PRO A N 1
ATOM 2953 C CA . PRO A 1 371 ? 6.195 7.110 9.625 1.00 62.78 371 PRO A CA 1
ATOM 2954 C C . PRO A 1 371 ? 7.501 7.893 9.447 1.00 62.78 371 PRO A C 1
ATOM 2956 O O . PRO A 1 371 ? 8.481 7.373 8.908 1.00 62.78 371 PRO A O 1
ATOM 2959 N N . LEU A 1 372 ? 7.504 9.157 9.875 1.00 60.38 372 LEU A N 1
ATOM 2960 C CA . LEU A 1 372 ? 8.718 9.967 9.948 1.00 60.38 372 LEU A CA 1
ATOM 2961 C C . LEU A 1 372 ? 9.722 9.251 10.864 1.00 60.38 372 LEU A C 1
ATOM 2963 O O . LEU A 1 372 ? 9.322 8.672 11.868 1.00 60.38 372 LEU A O 1
ATOM 2967 N N . GLU A 1 373 ? 11.018 9.311 10.552 1.00 56.62 373 GLU A N 1
ATOM 2968 C CA . GLU A 1 373 ? 12.096 8.582 11.255 1.00 56.62 373 GLU A CA 1
ATOM 2969 C C . GLU A 1 373 ? 12.090 8.770 12.799 1.00 56.62 373 GLU A C 1
ATOM 2971 O O . GLU A 1 373 ? 12.613 7.931 13.530 1.00 56.62 373 GLU A O 1
ATOM 2976 N N . ASN A 1 374 ? 11.434 9.825 13.305 1.00 53.00 374 ASN A N 1
ATOM 2977 C CA . ASN A 1 374 ? 11.275 10.148 14.729 1.00 53.00 374 ASN A CA 1
ATOM 2978 C C . ASN A 1 374 ? 10.148 9.379 15.461 1.00 53.00 374 ASN A C 1
ATOM 2980 O O . ASN A 1 374 ? 10.106 9.397 16.691 1.00 53.00 374 ASN A O 1
ATOM 2984 N N . SER A 1 375 ? 9.251 8.677 14.760 1.00 55.28 375 SER A N 1
ATOM 2985 C CA . SER A 1 375 ? 8.065 8.052 15.376 1.00 55.28 375 SER A CA 1
ATOM 2986 C C . SER A 1 375 ? 8.377 6.831 16.251 1.00 55.28 375 SER A C 1
ATOM 2988 O O . SER A 1 375 ? 7.654 6.540 17.201 1.00 55.28 375 SER A O 1
ATOM 2990 N N . ARG A 1 376 ? 9.490 6.124 16.002 1.00 53.53 376 ARG A N 1
ATOM 2991 C CA . ARG A 1 376 ? 9.890 4.955 16.815 1.00 53.53 376 ARG A CA 1
ATOM 2992 C C . ARG A 1 376 ? 10.182 5.311 18.274 1.00 53.53 376 ARG A C 1
ATOM 2994 O O . ARG A 1 376 ? 10.043 4.457 19.147 1.00 53.53 376 ARG A O 1
ATOM 3001 N N . GLN A 1 377 ? 10.600 6.549 18.527 1.00 56.09 377 GLN A N 1
ATOM 3002 C CA . GLN A 1 377 ? 10.897 7.048 19.868 1.00 56.09 377 GLN A CA 1
ATOM 3003 C C . GLN A 1 377 ? 9.627 7.572 20.563 1.00 56.09 377 GLN A C 1
ATOM 3005 O O . GLN A 1 377 ? 9.465 7.397 21.773 1.00 56.09 377 GLN A O 1
ATOM 3010 N N . GLU A 1 378 ? 8.679 8.113 19.792 1.00 57.47 378 GLU A N 1
ATOM 3011 C CA . GLU A 1 378 ? 7.338 8.463 20.271 1.00 57.47 378 GLU A CA 1
ATOM 3012 C C . GLU A 1 378 ? 6.537 7.216 20.676 1.00 57.47 378 GLU A C 1
ATOM 3014 O O . GLU A 1 378 ? 5.952 7.214 21.753 1.00 57.47 378 GLU A O 1
ATOM 3019 N N . ASP A 1 379 ? 6.599 6.116 19.919 1.00 64.19 379 ASP A N 1
ATOM 3020 C CA . ASP A 1 379 ? 5.830 4.896 20.215 1.00 64.19 379 ASP A CA 1
ATOM 3021 C C . ASP A 1 379 ? 6.185 4.251 21.565 1.00 64.19 379 ASP A C 1
ATOM 3023 O O . ASP A 1 379 ? 5.304 3.741 22.260 1.00 64.19 379 ASP A O 1
ATOM 3027 N N . GLN A 1 380 ? 7.462 4.258 21.965 1.00 69.50 380 GLN A N 1
ATOM 3028 C CA . GLN A 1 380 ? 7.870 3.710 23.266 1.00 69.50 380 GLN A CA 1
ATOM 3029 C C . GLN A 1 380 ? 7.391 4.598 24.417 1.00 69.50 380 GLN A C 1
ATOM 3031 O O . GLN A 1 380 ? 6.785 4.101 25.364 1.00 69.50 380 GLN A O 1
ATOM 3036 N N . SER A 1 381 ? 7.578 5.915 24.298 1.00 72.25 381 SER A N 1
ATOM 3037 C CA . SER A 1 381 ? 7.123 6.861 25.323 1.00 72.25 381 SER A CA 1
ATOM 3038 C C . SER A 1 381 ? 5.593 6.929 25.427 1.00 72.25 381 SER A C 1
ATOM 3040 O O . SER A 1 381 ? 5.055 7.021 26.534 1.00 72.25 381 SER A O 1
ATOM 3042 N N . TRP A 1 382 ? 4.875 6.802 24.307 1.00 73.19 382 TRP A N 1
ATOM 3043 C CA . TRP A 1 382 ? 3.420 6.689 24.275 1.00 73.19 382 TRP A CA 1
ATOM 3044 C C . TRP A 1 382 ? 2.939 5.392 24.926 1.00 73.19 382 TRP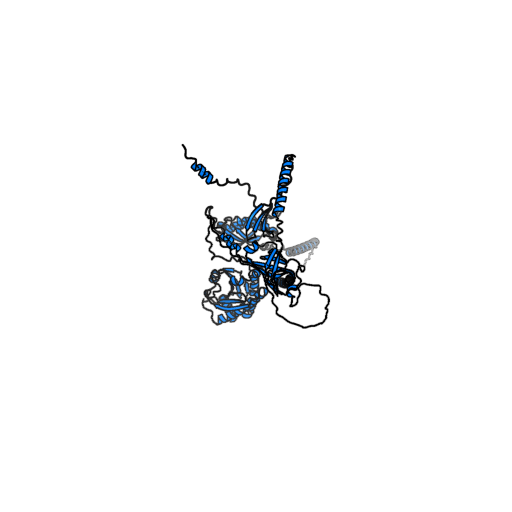 A C 1
ATOM 3046 O O . TRP A 1 382 ? 2.039 5.451 25.760 1.00 73.19 382 TRP A O 1
ATOM 3056 N N . ARG A 1 383 ? 3.554 4.237 24.628 1.00 77.44 383 ARG A N 1
ATOM 3057 C CA . ARG A 1 383 ? 3.208 2.958 25.278 1.00 77.44 383 ARG A CA 1
ATOM 3058 C C . ARG A 1 383 ? 3.444 2.996 26.781 1.00 77.44 383 ARG A C 1
ATOM 3060 O O . ARG A 1 383 ? 2.559 2.590 27.527 1.00 77.44 383 ARG A O 1
ATOM 3067 N N . ASP A 1 384 ? 4.581 3.522 27.227 1.00 80.81 384 ASP A N 1
ATOM 3068 C CA . ASP A 1 384 ? 4.881 3.660 28.656 1.00 80.81 384 ASP A CA 1
ATOM 3069 C C . ASP A 1 384 ? 3.877 4.590 29.345 1.00 80.81 384 ASP A C 1
ATOM 3071 O O . ASP A 1 384 ? 3.403 4.312 30.452 1.00 80.81 384 ASP A O 1
ATOM 3075 N N . THR A 1 385 ? 3.491 5.671 28.662 1.00 79.88 385 THR A N 1
ATOM 3076 C CA . THR A 1 385 ? 2.451 6.583 29.141 1.00 79.88 385 THR A CA 1
ATOM 3077 C C . THR A 1 385 ? 1.100 5.882 29.201 1.00 79.88 385 THR A C 1
ATOM 3079 O O . THR A 1 385 ? 0.426 5.976 30.219 1.00 79.88 385 THR A O 1
ATOM 3082 N N . LEU A 1 386 ? 0.713 5.132 28.170 1.00 81.00 386 LEU A N 1
ATOM 3083 C CA . LEU A 1 386 ? -0.575 4.450 28.095 1.00 81.00 386 LEU A CA 1
ATOM 3084 C C . LEU A 1 386 ? -0.688 3.336 29.137 1.00 81.00 386 LEU A C 1
ATOM 3086 O O . LEU A 1 386 ? -1.686 3.278 29.845 1.00 81.00 386 LEU A O 1
ATOM 3090 N N . VAL A 1 387 ? 0.348 2.512 29.316 1.00 84.31 387 VAL A N 1
ATOM 3091 C CA . VAL A 1 387 ? 0.396 1.497 30.383 1.00 84.31 387 VAL A CA 1
ATOM 3092 C C . VAL A 1 387 ? 0.260 2.158 31.751 1.00 84.31 387 VAL A C 1
ATOM 3094 O O . VAL A 1 387 ? -0.527 1.703 32.583 1.00 84.31 387 VAL A O 1
ATOM 3097 N N . ARG A 1 388 ? 0.981 3.263 31.984 1.00 84.00 388 ARG A N 1
ATOM 3098 C CA . ARG A 1 388 ? 0.874 4.011 33.238 1.00 84.00 388 ARG A CA 1
ATOM 3099 C C . ARG A 1 388 ? -0.532 4.589 33.418 1.00 84.00 388 ARG A C 1
ATOM 3101 O O . ARG A 1 388 ? -1.070 4.461 34.509 1.00 84.00 388 ARG A O 1
ATOM 3108 N N . GLN A 1 389 ? -1.134 5.181 32.392 1.00 85.56 389 GLN A N 1
ATOM 3109 C CA . GLN A 1 389 ? -2.475 5.771 32.474 1.00 85.56 389 GLN A CA 1
ATOM 3110 C C . GLN A 1 389 ? -3.555 4.707 32.706 1.00 85.56 389 GLN A C 1
ATOM 3112 O O . GLN A 1 389 ? -4.370 4.867 33.607 1.00 85.56 389 GLN A O 1
ATOM 3117 N N . VAL A 1 390 ? -3.505 3.578 31.991 1.00 90.25 390 VAL A N 1
ATOM 3118 C CA . VAL A 1 390 ? -4.444 2.458 32.178 1.00 90.25 390 VAL A CA 1
ATOM 3119 C C . VAL A 1 390 ? -4.379 1.928 33.612 1.00 90.25 390 VAL A C 1
ATOM 3121 O O . VAL A 1 390 ? -5.412 1.750 34.244 1.00 90.25 390 VAL A O 1
ATOM 3124 N N . GLN A 1 391 ? -3.182 1.746 34.179 1.00 88.06 391 GLN A N 1
ATOM 3125 C CA . GLN A 1 391 ? -3.031 1.276 35.563 1.00 88.06 391 GLN A CA 1
ATOM 3126 C C . GLN A 1 391 ? -3.648 2.211 36.617 1.00 88.06 391 GLN A C 1
ATOM 3128 O O . GLN A 1 391 ? -4.053 1.727 37.673 1.00 88.06 391 GLN A O 1
ATOM 3133 N N . HIS A 1 392 ? -3.703 3.520 36.355 1.00 89.00 392 HIS A N 1
ATOM 3134 C CA . HIS A 1 392 ? -4.287 4.512 37.268 1.00 89.00 392 HIS A CA 1
ATOM 3135 C C . HIS A 1 392 ? -5.753 4.829 36.946 1.00 89.00 392 HIS A C 1
ATOM 3137 O O . HIS A 1 392 ? -6.339 5.675 37.613 1.00 89.00 392 HIS A O 1
ATOM 3143 N N . SER A 1 393 ? -6.350 4.166 35.951 1.00 92.19 393 SER A N 1
ATOM 3144 C CA . SER A 1 393 ? -7.781 4.296 35.694 1.00 92.19 393 SER A CA 1
ATOM 3145 C C . SER A 1 393 ? -8.564 3.760 36.888 1.00 92.19 393 SER A C 1
ATOM 3147 O O . SER A 1 393 ? -8.282 2.664 37.381 1.00 92.19 393 SER A O 1
ATOM 3149 N N . GLU A 1 394 ? -9.537 4.538 37.347 1.00 92.06 394 GLU A N 1
ATOM 3150 C CA . GLU A 1 394 ? -10.457 4.138 38.407 1.00 92.06 394 GLU A CA 1
ATOM 3151 C C . GLU A 1 394 ? -11.515 3.180 37.854 1.00 92.06 394 GLU A C 1
ATOM 3153 O O . GLU A 1 394 ? -11.989 3.336 36.726 1.00 92.06 394 GLU A O 1
ATOM 3158 N N . LEU A 1 395 ? -11.864 2.185 38.661 1.00 92.12 395 LEU A N 1
ATOM 3159 C CA . LEU A 1 395 ? -12.922 1.213 38.430 1.00 92.12 395 LEU A CA 1
ATOM 3160 C C . LEU A 1 395 ? -13.842 1.192 39.652 1.00 92.12 395 LEU A C 1
ATOM 3162 O O . LEU A 1 395 ? -13.389 1.364 40.786 1.00 92.12 395 LEU A O 1
ATOM 3166 N N . GLU A 1 396 ? -15.125 0.937 39.421 1.00 92.00 396 GLU A N 1
ATOM 3167 C CA . GLU A 1 396 ? -16.103 0.683 40.477 1.00 92.00 396 GLU A CA 1
ATOM 3168 C C . GLU A 1 396 ? -16.232 -0.834 40.669 1.00 92.00 396 GLU A C 1
ATOM 3170 O O . GLU A 1 396 ? -16.636 -1.563 39.760 1.00 92.00 396 GLU A O 1
ATOM 3175 N N . LEU A 1 397 ? -15.837 -1.320 41.845 1.00 92.06 397 LEU A N 1
ATOM 3176 C CA . LEU A 1 397 ? -16.004 -2.708 42.250 1.00 92.06 397 LEU A CA 1
ATOM 3177 C C . LEU A 1 397 ? -17.326 -2.835 43.012 1.00 92.06 397 LEU A C 1
ATOM 3179 O O . LEU A 1 397 ? -17.502 -2.210 44.056 1.00 92.06 397 LEU A O 1
ATOM 3183 N N . VAL A 1 398 ? -18.235 -3.666 42.510 1.00 91.50 398 VAL A N 1
ATOM 3184 C CA . VAL A 1 398 ? -19.570 -3.874 43.084 1.00 91.50 398 VAL A CA 1
ATOM 3185 C C . VAL A 1 398 ? -19.659 -5.265 43.701 1.00 91.50 398 VAL A C 1
ATOM 3187 O O . VAL A 1 398 ? -19.391 -6.270 43.038 1.00 91.50 398 VAL A O 1
ATOM 3190 N N . ALA A 1 399 ? -20.032 -5.335 44.976 1.00 90.25 399 ALA A N 1
ATOM 3191 C CA . ALA A 1 399 ? -20.218 -6.579 45.709 1.00 90.25 399 ALA A CA 1
ATOM 3192 C C . ALA A 1 399 ? -21.705 -6.955 45.749 1.00 90.25 399 ALA A C 1
ATOM 3194 O O . ALA A 1 399 ? -22.492 -6.343 46.471 1.00 90.25 399 ALA A O 1
ATOM 3195 N N . ASN A 1 400 ? -22.091 -7.992 45.003 1.00 89.06 400 ASN A N 1
ATOM 3196 C CA . ASN A 1 400 ? -23.481 -8.449 44.976 1.00 89.06 400 ASN A CA 1
ATOM 3197 C C . ASN A 1 400 ? -23.737 -9.419 46.130 1.00 89.06 400 ASN A C 1
ATOM 3199 O O . ASN A 1 400 ? -23.017 -10.408 46.277 1.00 89.06 400 ASN A O 1
ATOM 3203 N N . PHE A 1 401 ? -24.772 -9.148 46.925 1.00 86.31 401 PHE A N 1
ATOM 3204 C CA . PHE A 1 401 ? -25.181 -10.008 48.029 1.00 86.31 401 PHE A CA 1
ATOM 3205 C C . PHE A 1 401 ? -26.002 -11.191 47.528 1.00 86.31 401 PHE A C 1
ATOM 3207 O O . PHE A 1 401 ? -25.642 -12.327 47.798 1.00 86.31 401 PHE A O 1
ATOM 3214 N N . ALA A 1 402 ? -27.080 -10.951 46.783 1.00 85.38 402 ALA A N 1
ATOM 3215 C CA . ALA A 1 402 ? -27.935 -12.019 46.277 1.00 85.38 402 ALA A CA 1
ATOM 3216 C C . ALA A 1 402 ? -28.689 -11.600 45.017 1.00 85.38 402 ALA A C 1
ATOM 3218 O O . ALA A 1 402 ? -28.975 -10.423 44.804 1.00 85.38 402 ALA A O 1
ATOM 3219 N N . ASP A 1 403 ? -29.057 -12.597 44.220 1.00 86.81 403 ASP A N 1
ATOM 3220 C CA . ASP A 1 403 ? -29.871 -12.431 43.028 1.00 86.81 403 ASP A CA 1
ATOM 3221 C C . ASP A 1 403 ? -31.203 -13.160 43.205 1.00 86.81 403 ASP A C 1
ATOM 3223 O O . ASP A 1 403 ? -31.236 -14.370 43.431 1.00 86.81 403 ASP A O 1
ATOM 3227 N N . ILE A 1 404 ? -32.306 -12.430 43.073 1.00 87.00 404 ILE A N 1
ATOM 3228 C CA . ILE A 1 404 ? -33.659 -12.944 43.258 1.00 87.00 404 ILE A CA 1
ATOM 3229 C C . ILE A 1 404 ? -34.354 -12.947 41.888 1.00 87.00 404 ILE A C 1
ATOM 3231 O O . ILE A 1 404 ? -34.623 -11.879 41.326 1.00 87.00 404 ILE A O 1
ATOM 3235 N N . PRO A 1 405 ? -34.651 -14.123 41.309 1.00 84.38 405 PRO A N 1
ATOM 3236 C CA . PRO A 1 405 ? -35.433 -14.197 40.084 1.00 84.38 405 PRO A CA 1
ATOM 3237 C C . PRO A 1 405 ? -36.904 -13.882 40.392 1.00 84.38 405 PRO A C 1
ATOM 3239 O O . PRO A 1 405 ? -37.572 -14.636 41.099 1.00 84.38 405 PRO A O 1
ATOM 3242 N N . LEU A 1 406 ? -37.427 -12.787 39.840 1.00 85.62 406 LEU A N 1
ATOM 3243 C CA . LEU A 1 406 ? -38.834 -12.390 39.960 1.00 85.62 406 LEU A CA 1
ATOM 3244 C C . LEU A 1 406 ? -39.449 -12.175 38.582 1.00 85.62 406 LEU A C 1
ATOM 3246 O O . LEU A 1 406 ? -38.756 -11.867 37.620 1.00 85.62 406 LEU A O 1
ATOM 3250 N N . ARG A 1 407 ? -40.770 -12.300 38.463 1.00 86.31 407 ARG A N 1
ATOM 3251 C CA . ARG A 1 407 ? -41.470 -11.861 37.243 1.00 86.31 407 ARG A CA 1
ATOM 3252 C C . ARG A 1 407 ? -41.794 -10.376 37.317 1.00 86.31 407 ARG A C 1
ATOM 3254 O O . ARG A 1 407 ? -42.060 -9.856 38.403 1.00 86.31 407 ARG A O 1
ATOM 3261 N N . LEU A 1 408 ? -41.865 -9.708 36.166 1.00 81.69 408 LEU A N 1
ATOM 3262 C CA . LEU A 1 408 ? -42.239 -8.290 36.096 1.00 81.69 408 LEU A CA 1
ATOM 3263 C C . LEU A 1 408 ? -43.581 -8.002 36.798 1.00 81.69 408 LEU A C 1
ATOM 3265 O O . LEU A 1 408 ? -43.709 -7.017 37.524 1.00 81.69 408 LEU A O 1
ATOM 3269 N N . SER A 1 409 ? -44.552 -8.910 36.670 1.00 80.94 409 SER A N 1
ATOM 3270 C CA . SER A 1 409 ? -45.843 -8.837 37.369 1.00 80.94 409 SER A CA 1
ATOM 3271 C C . SER A 1 409 ? -45.747 -8.841 38.897 1.00 80.94 409 SER A C 1
ATOM 3273 O O . SER A 1 409 ? -46.599 -8.249 39.559 1.00 80.94 409 SER A O 1
ATOM 3275 N N . GLN A 1 410 ? -44.749 -9.517 39.469 1.00 81.06 410 GLN A N 1
ATOM 3276 C CA . GLN A 1 410 ? -44.522 -9.555 40.914 1.00 81.06 410 GLN A CA 1
ATOM 3277 C C . GLN A 1 410 ? -43.830 -8.277 41.378 1.00 81.06 410 GLN A C 1
ATOM 3279 O O . GLN A 1 410 ? -44.249 -7.705 42.377 1.00 81.06 410 GLN A O 1
ATOM 3284 N N . ILE A 1 411 ? -42.857 -7.783 40.606 1.00 83.06 411 ILE A N 1
ATOM 3285 C CA . ILE A 1 411 ? -42.147 -6.527 40.888 1.00 83.06 411 ILE A CA 1
ATOM 3286 C C . ILE A 1 411 ? -43.122 -5.345 40.929 1.00 83.06 411 ILE A C 1
ATOM 3288 O O . ILE A 1 411 ? -43.098 -4.561 41.870 1.00 83.06 411 ILE A O 1
ATOM 3292 N N . LEU A 1 412 ? -44.035 -5.249 39.956 1.00 81.12 412 LEU A N 1
ATOM 3293 C CA . LEU A 1 412 ? -45.043 -4.181 39.907 1.00 81.12 412 LEU A CA 1
ATOM 3294 C C . LEU A 1 412 ? -46.063 -4.236 41.057 1.00 81.12 412 LEU A C 1
ATOM 3296 O O . LEU A 1 412 ? -46.754 -3.251 41.310 1.00 81.12 412 LEU A O 1
ATOM 3300 N N . LYS A 1 413 ? -46.186 -5.383 41.735 1.00 82.12 413 LYS A N 1
ATOM 3301 C CA . LYS A 1 413 ? -47.071 -5.572 42.892 1.00 82.12 413 LYS A CA 1
ATOM 3302 C C . LYS A 1 413 ? -46.365 -5.354 44.230 1.00 82.12 413 LYS A C 1
ATOM 3304 O O . LYS A 1 413 ? -47.070 -5.353 45.239 1.00 82.12 413 LYS A O 1
ATOM 3309 N N . LEU A 1 414 ? -45.038 -5.174 44.238 1.00 82.50 414 LEU A N 1
ATOM 3310 C CA . LEU A 1 414 ? -44.269 -4.959 45.461 1.00 82.50 414 LEU A CA 1
ATOM 3311 C C . LEU A 1 414 ? -44.711 -3.677 46.158 1.00 82.50 414 LEU A C 1
ATOM 3313 O O . LEU A 1 414 ? -44.854 -2.618 45.540 1.00 82.50 414 LEU A O 1
ATOM 3317 N N . LYS A 1 415 ? -44.913 -3.779 47.467 1.00 80.75 415 LYS A N 1
ATOM 3318 C CA . LYS A 1 415 ? -45.254 -2.662 48.341 1.00 80.75 415 LYS A CA 1
ATOM 3319 C C . LYS A 1 415 ? -44.163 -2.456 49.387 1.00 80.75 415 LYS A C 1
ATOM 3321 O O . LYS A 1 415 ? -43.501 -3.416 49.780 1.00 80.75 415 LYS A O 1
ATOM 3326 N N . PRO A 1 416 ? -43.993 -1.216 49.882 1.00 80.38 416 PRO A N 1
ATOM 3327 C CA . PRO A 1 416 ? -43.148 -0.973 51.040 1.00 80.38 416 PRO A CA 1
ATOM 3328 C C . PRO A 1 416 ? -43.561 -1.882 52.206 1.00 80.38 416 PRO A C 1
ATOM 3330 O O . PRO A 1 416 ? -44.738 -1.915 52.570 1.00 80.38 416 PRO A O 1
ATOM 3333 N N . GLY A 1 417 ? -42.599 -2.611 52.768 1.00 78.12 417 GLY A N 1
ATOM 3334 C CA . GLY A 1 417 ? -42.805 -3.608 53.821 1.00 78.12 417 GLY A CA 1
ATOM 3335 C C . GLY A 1 417 ? -42.878 -5.062 53.342 1.00 78.12 417 GLY A C 1
ATOM 3336 O O . GLY A 1 417 ? -42.848 -5.959 54.184 1.00 78.12 417 GLY A O 1
ATOM 3337 N N . ASP A 1 418 ? -42.929 -5.320 52.031 1.00 84.12 418 ASP A N 1
ATOM 3338 C CA . ASP A 1 418 ? -42.824 -6.685 51.509 1.00 84.12 418 ASP A CA 1
ATOM 3339 C C . ASP A 1 418 ? -41.426 -7.263 51.791 1.00 84.12 418 ASP A C 1
ATOM 3341 O O . ASP A 1 418 ? -40.416 -6.560 51.700 1.00 84.12 418 ASP A O 1
ATOM 3345 N N . VAL A 1 419 ? -41.371 -8.554 52.134 1.00 84.19 419 VAL A N 1
ATOM 3346 C CA . VAL A 1 419 ? -40.124 -9.281 52.416 1.00 84.19 419 VAL A CA 1
ATOM 3347 C C . VAL A 1 419 ? -39.800 -10.189 51.237 1.00 84.19 419 VAL A C 1
ATOM 3349 O O . VAL A 1 419 ? -40.527 -11.144 50.955 1.00 84.19 419 VAL A O 1
ATOM 3352 N N . LEU A 1 420 ? -38.694 -9.903 50.557 1.00 85.06 420 LEU A N 1
ATOM 3353 C CA . LEU A 1 420 ? -38.157 -10.739 49.492 1.00 85.06 420 LEU A CA 1
ATOM 3354 C C . LEU A 1 420 ? -37.298 -11.852 50.106 1.00 85.06 420 LEU A C 1
ATOM 3356 O O . LEU A 1 420 ? -36.333 -11.531 50.799 1.00 85.06 420 LEU A O 1
ATOM 3360 N N . PRO A 1 421 ? -37.604 -13.141 49.883 1.00 82.44 421 PRO A N 1
ATOM 3361 C CA . PRO A 1 421 ? -36.809 -14.231 50.437 1.00 82.44 421 PRO A CA 1
ATOM 3362 C C . PRO A 1 421 ? -35.418 -14.259 49.795 1.00 82.44 421 PRO A C 1
ATOM 3364 O O . PRO A 1 421 ? -35.294 -14.218 48.571 1.00 82.44 421 PRO A O 1
ATOM 3367 N N . ILE A 1 422 ? -34.380 -14.355 50.626 1.00 83.19 422 ILE A N 1
ATOM 3368 C CA . ILE A 1 422 ? -32.982 -14.432 50.198 1.00 83.19 422 ILE A CA 1
ATOM 3369 C C . ILE A 1 422 ? -32.337 -15.653 50.844 1.00 83.19 422 ILE A C 1
ATOM 3371 O O . ILE A 1 422 ? -32.425 -15.858 52.053 1.00 83.19 422 ILE A O 1
ATOM 3375 N N . GLU A 1 423 ? -31.647 -16.457 50.044 1.00 80.00 423 GLU A N 1
ATOM 3376 C CA . GLU A 1 423 ? -30.731 -17.464 50.573 1.00 80.00 423 GLU A CA 1
ATOM 3377 C C . GLU A 1 423 ? -29.410 -16.782 50.914 1.00 80.00 423 GLU A C 1
ATOM 3379 O O . GLU A 1 423 ? -28.809 -16.128 50.064 1.00 80.00 423 GLU A O 1
ATOM 3384 N N . LYS A 1 424 ? -28.970 -16.900 52.170 1.00 80.56 424 LYS A N 1
ATOM 3385 C CA . LYS A 1 424 ? -27.700 -16.326 52.617 1.00 80.56 424 LYS A CA 1
ATOM 3386 C C . LYS A 1 424 ? -26.541 -17.065 51.934 1.00 80.56 424 LYS A C 1
ATOM 3388 O O . LYS A 1 424 ? -26.377 -18.256 52.198 1.00 80.56 424 LYS A O 1
ATOM 3393 N N . PRO A 1 425 ? -25.719 -16.394 51.111 1.00 81.25 425 PRO A N 1
ATOM 3394 C CA . PRO A 1 425 ? -24.580 -17.046 50.487 1.00 81.25 425 PRO A CA 1
ATOM 3395 C C . PRO A 1 425 ? -23.359 -17.036 51.411 1.00 81.25 425 PRO A C 1
ATOM 3397 O O . PRO A 1 425 ? -23.089 -16.049 52.088 1.00 81.25 425 PRO A O 1
ATOM 3400 N N . ASP A 1 426 ? -22.565 -18.107 51.388 1.00 82.50 426 ASP A N 1
ATOM 3401 C CA . ASP A 1 426 ? -21.292 -18.174 52.130 1.00 82.50 426 ASP A CA 1
ATOM 3402 C C . ASP A 1 426 ? -20.192 -17.302 51.503 1.00 82.50 426 ASP A C 1
ATOM 3404 O O . ASP A 1 426 ? -19.209 -16.933 52.152 1.00 82.50 426 ASP A O 1
ATOM 3408 N N . ARG A 1 427 ? -20.321 -17.019 50.203 1.00 87.31 427 ARG A N 1
ATOM 3409 C CA . ARG A 1 427 ? -19.374 -16.236 49.408 1.00 87.31 427 ARG A CA 1
ATOM 3410 C C . ARG A 1 427 ? -20.127 -15.356 48.428 1.00 87.31 427 ARG A C 1
ATOM 3412 O O . ARG A 1 427 ? -21.073 -15.805 47.790 1.00 87.31 427 ARG A O 1
ATOM 3419 N N . ILE A 1 428 ? -19.645 -14.136 48.271 1.00 89.38 428 ILE A N 1
ATOM 3420 C CA . ILE A 1 428 ? -20.161 -13.153 47.323 1.00 89.38 428 ILE A CA 1
ATOM 3421 C C . ILE A 1 428 ? -19.200 -13.005 46.146 1.00 89.38 428 ILE A C 1
ATOM 3423 O O . ILE A 1 428 ? -17.997 -13.256 46.264 1.00 89.38 428 ILE A O 1
ATOM 3427 N N . ILE A 1 429 ? -19.730 -12.599 44.998 1.00 88.94 429 ILE A N 1
ATOM 3428 C CA . ILE A 1 429 ? -18.936 -12.347 43.795 1.00 88.94 429 ILE A CA 1
ATOM 3429 C C . ILE A 1 429 ? -18.866 -10.838 43.589 1.00 88.94 429 ILE A C 1
ATOM 3431 O O . ILE A 1 429 ? -19.896 -10.166 43.493 1.00 88.94 429 ILE A O 1
ATOM 3435 N N . ALA A 1 430 ? -17.646 -10.315 43.515 1.00 90.88 430 ALA A N 1
ATOM 3436 C CA . ALA A 1 430 ? -17.415 -8.923 43.173 1.00 90.88 430 ALA A CA 1
ATOM 3437 C C . ALA A 1 430 ? -17.308 -8.773 41.652 1.00 90.88 430 ALA A C 1
ATOM 3439 O O . ALA A 1 430 ? -16.658 -9.585 40.982 1.00 90.88 430 ALA A O 1
ATOM 3440 N N . HIS A 1 431 ? -17.937 -7.731 41.121 1.00 90.81 431 HIS A N 1
ATOM 3441 C CA . HIS A 1 431 ? -18.014 -7.446 39.697 1.00 90.81 431 HIS A CA 1
ATOM 3442 C C . HIS A 1 431 ? -17.400 -6.082 39.382 1.00 90.81 431 HIS A C 1
ATOM 3444 O O . HIS A 1 431 ? -17.495 -5.156 40.183 1.00 90.81 431 HIS A O 1
ATOM 3450 N N . VAL A 1 432 ? -16.814 -5.959 38.194 1.00 90.56 432 VAL A N 1
ATOM 3451 C CA . VAL A 1 432 ? -16.451 -4.678 37.569 1.00 90.56 432 VAL A CA 1
ATOM 3452 C C . VAL A 1 432 ? -17.177 -4.625 36.233 1.00 90.56 432 VAL A C 1
ATOM 3454 O O . VAL A 1 432 ? -17.042 -5.556 35.440 1.00 90.56 432 VAL A O 1
ATOM 3457 N N . ASP A 1 433 ? -17.992 -3.593 36.003 1.00 84.19 433 ASP A N 1
ATOM 3458 C CA . ASP A 1 433 ? -18.831 -3.453 34.798 1.00 84.19 433 ASP A CA 1
ATOM 3459 C C . ASP A 1 433 ? -19.638 -4.726 34.450 1.00 84.19 433 ASP A C 1
ATOM 3461 O O . ASP A 1 433 ? -19.816 -5.097 33.289 1.00 84.19 433 ASP A O 1
ATOM 3465 N N . GLY A 1 434 ? -20.112 -5.445 35.475 1.00 82.81 434 GLY A N 1
ATOM 3466 C CA . GLY A 1 434 ? -20.878 -6.687 35.321 1.00 82.81 434 GLY A CA 1
ATOM 3467 C C . GLY A 1 434 ? -20.046 -7.943 35.029 1.00 82.81 434 GLY A C 1
ATOM 3468 O O . GLY A 1 434 ? -20.612 -9.033 34.940 1.00 82.81 434 GLY A O 1
ATOM 3469 N N . VAL A 1 435 ? -18.717 -7.838 34.929 1.00 89.31 435 VAL A N 1
ATOM 3470 C CA . VAL A 1 435 ? -17.812 -8.987 34.784 1.00 89.31 435 VAL A CA 1
ATOM 3471 C C . VAL A 1 435 ? -17.370 -9.471 36.169 1.00 89.31 435 VAL A C 1
ATOM 3473 O O . VAL A 1 435 ? -16.848 -8.666 36.944 1.00 89.31 435 VAL A O 1
ATOM 3476 N N . PRO A 1 436 ? -17.542 -10.762 36.509 1.00 89.69 436 PRO A N 1
ATOM 3477 C CA . PRO A 1 436 ? -17.093 -11.299 37.789 1.00 89.69 436 PRO A CA 1
ATOM 3478 C C . PRO A 1 436 ? -15.563 -11.304 37.847 1.00 89.69 436 PRO A C 1
ATOM 3480 O O . PRO A 1 436 ? -14.904 -11.933 37.018 1.00 89.69 436 PRO A O 1
ATOM 3483 N N . VAL A 1 437 ? -14.997 -10.606 38.831 1.00 91.56 437 VAL A N 1
ATOM 3484 C CA . VAL A 1 437 ? -13.541 -10.447 38.985 1.00 91.56 437 VAL A CA 1
ATOM 3485 C C . VAL A 1 437 ? -12.982 -11.205 40.186 1.00 91.56 437 VAL A C 1
ATOM 3487 O O . VAL A 1 437 ? -11.863 -11.708 40.117 1.00 91.56 437 VAL A O 1
ATOM 3490 N N . LEU A 1 438 ? -13.740 -11.304 41.284 1.00 89.56 438 LEU A N 1
ATOM 3491 C CA . LEU A 1 438 ? -13.272 -11.858 42.560 1.00 89.56 438 LEU A CA 1
ATOM 3492 C C . LEU A 1 438 ? -14.392 -12.656 43.240 1.00 89.56 438 LEU A C 1
ATOM 3494 O O . LEU A 1 438 ? -15.572 -12.336 43.098 1.00 89.56 438 LEU A O 1
ATOM 3498 N N . THR A 1 439 ? -14.024 -13.654 44.041 1.00 90.31 439 THR A N 1
ATOM 3499 C CA . THR A 1 439 ? -14.932 -14.309 44.994 1.00 90.31 439 THR A CA 1
ATOM 3500 C C . THR A 1 439 ? -14.456 -14.008 46.407 1.00 90.31 439 THR A C 1
ATOM 3502 O O . THR A 1 439 ? -13.306 -14.295 46.740 1.00 90.31 439 THR A O 1
ATOM 3505 N N . SER A 1 440 ? -15.342 -13.467 47.236 1.00 88.50 440 SER A N 1
ATOM 3506 C CA . SER A 1 440 ? -14.997 -12.897 48.537 1.00 88.50 440 SER A CA 1
ATOM 3507 C C . SER A 1 440 ? -15.931 -13.402 49.634 1.00 88.50 440 SER A C 1
ATOM 3509 O O . SER A 1 440 ? -17.070 -13.787 49.380 1.00 88.50 440 SER A O 1
ATOM 3511 N N . GLN A 1 441 ? -15.444 -13.397 50.871 1.00 88.06 441 GLN A N 1
ATOM 3512 C CA . GLN A 1 441 ? -16.291 -13.474 52.063 1.00 88.06 441 GLN A CA 1
ATOM 3513 C C . GLN A 1 441 ? -16.598 -12.052 52.536 1.00 88.06 441 GLN A C 1
ATOM 3515 O O . GLN A 1 441 ? -15.828 -11.133 52.257 1.00 88.06 441 GLN A O 1
ATOM 3520 N N . TYR A 1 442 ? -17.711 -11.871 53.240 1.00 84.56 442 TYR A N 1
ATOM 3521 C CA . TYR A 1 442 ? -18.107 -10.584 53.806 1.00 84.56 442 TYR A CA 1
ATOM 3522 C C . TYR A 1 442 ? -18.128 -10.662 55.336 1.00 84.56 442 TYR A C 1
ATOM 3524 O O . TYR A 1 442 ? -18.475 -11.693 55.911 1.00 84.56 442 TYR A O 1
ATOM 3532 N N . ALA A 1 443 ? -17.741 -9.572 55.994 1.00 78.75 443 ALA A N 1
ATOM 3533 C CA . ALA A 1 443 ? -17.734 -9.440 57.445 1.00 78.75 443 ALA A CA 1
ATOM 3534 C C . ALA A 1 443 ? -17.987 -7.981 57.836 1.00 78.75 443 ALA A C 1
ATOM 3536 O O . ALA A 1 443 ? -17.680 -7.066 57.072 1.00 78.75 443 ALA A O 1
ATOM 3537 N N . GLN A 1 444 ? -18.536 -7.767 59.030 1.00 78.31 444 GLN A N 1
ATOM 3538 C CA . GLN A 1 444 ? -18.669 -6.433 59.602 1.00 78.31 444 GLN A CA 1
ATOM 3539 C C . GLN A 1 444 ? -17.328 -6.005 60.205 1.00 78.31 444 GLN A C 1
ATOM 3541 O O . GLN A 1 444 ? -16.721 -6.746 60.978 1.00 78.31 444 GLN A O 1
ATOM 3546 N N . MET A 1 445 ? -16.866 -4.809 59.846 1.00 61.91 445 MET A N 1
ATOM 3547 C CA . MET A 1 445 ? -15.640 -4.233 60.391 1.00 61.91 445 MET A CA 1
ATOM 3548 C C . MET A 1 445 ? -15.943 -3.626 61.773 1.00 61.91 445 MET A C 1
ATOM 3550 O O . MET A 1 445 ? -16.386 -2.485 61.867 1.00 61.91 445 MET A O 1
ATOM 3554 N N . SER A 1 446 ? -15.755 -4.398 62.844 1.00 48.03 446 SER A N 1
ATOM 3555 C CA . SER A 1 446 ? -15.763 -3.896 64.229 1.00 48.03 446 SER A CA 1
ATOM 3556 C C . SER A 1 446 ? -14.336 -3.522 64.639 1.00 48.03 446 SER A C 1
ATOM 3558 O O . SER A 1 446 ? -13.411 -4.233 64.247 1.00 48.03 446 SER A O 1
ATOM 3560 N N . ASP A 1 44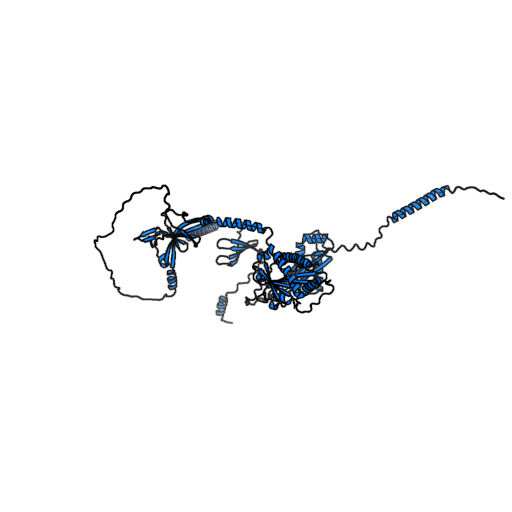7 ? -14.155 -2.437 65.406 1.00 40.66 447 ASP A N 1
ATOM 3561 C CA . ASP A 1 447 ? -12.852 -1.929 65.878 1.00 40.66 447 ASP A CA 1
ATOM 3562 C C . ASP A 1 447 ? -11.887 -3.065 66.259 1.00 40.66 447 ASP A C 1
ATOM 3564 O O . ASP A 1 447 ? -12.068 -3.766 67.257 1.00 40.66 447 ASP A O 1
ATOM 3568 N N . ILE A 1 448 ? -10.842 -3.251 65.450 1.00 43.19 448 ILE A N 1
ATOM 3569 C CA . ILE A 1 448 ? -9.773 -4.201 65.742 1.00 43.19 448 ILE A CA 1
ATOM 3570 C C . ILE A 1 448 ? -8.845 -3.515 66.738 1.00 43.19 448 ILE A C 1
ATOM 3572 O O . ILE A 1 448 ? -7.897 -2.834 66.351 1.00 43.19 448 ILE A O 1
ATOM 3576 N N . ASN A 1 449 ? -9.110 -3.704 68.030 1.00 36.16 449 ASN A N 1
ATOM 3577 C CA . ASN A 1 449 ? -8.075 -3.601 69.047 1.00 36.16 449 ASN A CA 1
ATOM 3578 C C . ASN A 1 449 ? -8.253 -4.640 70.161 1.00 36.16 449 ASN A C 1
ATOM 3580 O O . ASN A 1 449 ? -9.220 -4.628 70.915 1.00 36.16 449 ASN A O 1
ATOM 3584 N N . GLN A 1 450 ? -7.186 -5.433 70.275 1.00 32.12 450 GLN A N 1
ATOM 3585 C CA . GLN A 1 450 ? -6.722 -6.254 71.391 1.00 32.12 450 GLN A CA 1
ATOM 3586 C C . GLN A 1 450 ? -7.176 -7.728 71.452 1.00 32.12 450 GLN A C 1
ATOM 3588 O O . GLN A 1 450 ? -8.368 -8.023 71.435 1.00 32.12 450 GLN A O 1
ATOM 3593 N N . PRO A 1 451 ? -6.213 -8.672 71.549 1.00 38.38 451 PRO A N 1
ATOM 3594 C CA . PRO A 1 451 ? -6.505 -10.068 71.815 1.00 38.38 451 PRO A CA 1
ATOM 3595 C C . PRO A 1 451 ? -6.777 -10.241 73.311 1.00 38.38 451 PRO A C 1
ATOM 3597 O O . PRO A 1 451 ? -6.016 -9.753 74.148 1.00 38.38 451 PRO A O 1
ATOM 3600 N N . SER A 1 452 ? -7.832 -10.970 73.644 1.00 37.00 452 SER A N 1
ATOM 3601 C CA . SER A 1 452 ? -7.995 -11.576 74.960 1.00 37.00 452 SER A CA 1
ATOM 3602 C C . SER A 1 452 ? -7.981 -13.087 74.781 1.00 37.00 452 SER A C 1
ATOM 3604 O O . SER A 1 452 ? -8.952 -13.675 74.301 1.00 37.00 452 SER A O 1
ATOM 3606 N N . ASP A 1 453 ? -6.850 -13.684 75.148 1.00 35.84 453 ASP A N 1
ATOM 3607 C CA . ASP A 1 453 ? -6.841 -15.012 75.748 1.00 35.84 453 ASP A CA 1
ATOM 3608 C C . ASP A 1 453 ? -7.850 -15.026 76.903 1.00 35.84 453 ASP A C 1
ATOM 3610 O O . ASP A 1 453 ? -7.862 -14.101 77.712 1.00 35.84 453 ASP A O 1
ATOM 3614 N N . ASP A 1 454 ? -8.681 -16.065 76.977 1.00 33.12 454 ASP A N 1
ATOM 3615 C CA . ASP A 1 454 ? -8.722 -16.886 78.185 1.00 33.12 454 ASP A CA 1
ATOM 3616 C C . ASP A 1 454 ? -9.485 -18.200 77.963 1.00 33.12 454 ASP A C 1
ATOM 3618 O O . ASP A 1 454 ? -10.612 -18.260 77.470 1.00 33.12 454 ASP A O 1
ATOM 3622 N N . ASN A 1 455 ? -8.806 -19.272 78.368 1.00 33.78 455 ASN A N 1
ATOM 3623 C CA . ASN A 1 455 ? -9.334 -20.610 78.591 1.00 33.78 455 ASN A CA 1
ATOM 3624 C C . ASN A 1 455 ? -10.423 -20.613 79.674 1.00 33.78 455 ASN A C 1
ATOM 3626 O O . ASN A 1 455 ? -10.183 -20.109 80.767 1.00 33.78 455 ASN A O 1
ATOM 3630 N N . ALA A 1 456 ? -11.507 -21.363 79.458 1.00 28.84 456 ALA A N 1
ATOM 3631 C CA . ALA A 1 456 ? -12.113 -22.230 80.478 1.00 28.84 456 ALA A CA 1
ATOM 3632 C C . ALA A 1 456 ? -13.139 -23.170 79.826 1.00 28.84 456 ALA A C 1
ATOM 3634 O O . ALA A 1 456 ? -14.072 -22.727 79.162 1.00 28.84 456 ALA A O 1
ATOM 3635 N N . GLY A 1 457 ? -12.942 -24.477 80.003 1.00 28.55 457 GLY A N 1
ATOM 3636 C CA . GLY A 1 457 ? -13.825 -25.523 79.490 1.00 28.55 457 GLY A CA 1
ATOM 3637 C C . GLY A 1 457 ? -14.986 -25.896 80.417 1.00 28.55 457 GLY A C 1
ATOM 3638 O O . GLY A 1 457 ? -15.045 -25.484 81.572 1.00 28.55 457 GLY A O 1
ATOM 3639 N N . SER A 1 458 ? -15.887 -26.707 79.860 1.00 31.31 458 SER A N 1
ATOM 3640 C CA . SER A 1 458 ? -16.819 -27.707 80.443 1.00 31.31 458 SER A CA 1
ATOM 3641 C C . SER A 1 458 ? -17.937 -27.857 79.400 1.00 31.31 458 SER A C 1
ATOM 3643 O O . SER A 1 458 ? -18.629 -26.894 79.099 1.00 31.31 458 SER A O 1
ATOM 3645 N N . VAL A 1 459 ? -17.947 -28.872 78.532 1.00 31.27 459 VAL A N 1
ATOM 3646 C CA . VAL A 1 459 ? -18.241 -30.304 78.746 1.00 31.27 459 VAL A CA 1
ATOM 3647 C C . VAL A 1 459 ? -19.484 -30.523 79.612 1.00 31.27 459 VAL A C 1
ATOM 3649 O O . VAL A 1 459 ? -19.460 -30.186 80.791 1.00 31.27 459 VAL A O 1
ATOM 3652 N N . ASP A 1 460 ? -20.489 -31.112 78.957 1.00 29.31 460 ASP A N 1
ATOM 3653 C CA . ASP A 1 460 ? -21.698 -31.802 79.430 1.00 29.31 460 ASP A CA 1
ATOM 3654 C C . ASP A 1 460 ? -23.004 -31.067 79.069 1.00 29.31 460 ASP A C 1
ATOM 3656 O O . ASP A 1 460 ? -23.171 -29.892 79.364 1.00 29.31 460 ASP A O 1
ATOM 3660 N N . ASP A 1 461 ? -24.045 -31.654 78.491 1.00 31.45 461 ASP A N 1
ATOM 3661 C CA . ASP A 1 461 ? -24.285 -32.927 77.825 1.00 31.45 461 ASP A CA 1
ATOM 3662 C C . ASP A 1 461 ? -25.789 -32.901 77.454 1.00 31.45 461 ASP A C 1
ATOM 3664 O O . ASP A 1 461 ? -26.582 -32.199 78.085 1.00 31.45 461 ASP A O 1
ATOM 3668 N N . LEU A 1 462 ? -26.175 -33.745 76.501 1.00 30.72 462 LEU A N 1
ATOM 3669 C CA . LEU A 1 462 ? -27.514 -34.339 76.372 1.00 30.72 462 LEU A CA 1
ATOM 3670 C C . LEU A 1 462 ? -28.599 -33.588 75.586 1.00 30.72 462 LEU A C 1
ATOM 3672 O O . LEU A 1 462 ? -29.273 -32.649 76.004 1.00 30.72 462 LEU A O 1
ATOM 3676 N N . TRP A 1 463 ? -28.829 -34.191 74.428 1.00 30.91 463 TRP A N 1
ATOM 3677 C CA . TRP A 1 463 ? -30.068 -34.196 73.685 1.00 30.91 463 TRP A CA 1
ATOM 3678 C C . TRP A 1 463 ? -31.159 -35.002 74.416 1.00 30.91 463 TRP A C 1
ATOM 3680 O O . TRP A 1 463 ? -30.875 -36.029 75.028 1.00 30.91 463 TRP A O 1
ATOM 3690 N N . ALA A 1 464 ? -32.397 -34.593 74.138 1.00 27.97 464 ALA A N 1
ATOM 3691 C CA . ALA A 1 464 ? -33.589 -35.420 73.920 1.00 27.97 464 ALA A CA 1
ATOM 3692 C C . ALA A 1 464 ? -34.593 -35.681 75.069 1.00 27.97 464 ALA A C 1
ATOM 3694 O O . ALA A 1 464 ? -34.279 -36.178 76.145 1.00 27.97 464 ALA A O 1
ATOM 3695 N N . ASP A 1 465 ? -35.846 -35.428 74.668 1.00 29.84 465 ASP A N 1
ATOM 3696 C CA . ASP A 1 465 ? -37.114 -36.065 75.036 1.00 29.84 465 ASP A CA 1
ATOM 3697 C C . ASP A 1 465 ? -37.838 -35.687 76.338 1.00 29.84 465 ASP A C 1
ATOM 3699 O O . ASP A 1 465 ? -37.624 -36.271 77.393 1.00 29.84 465 ASP A O 1
ATOM 3703 N N . ALA A 1 466 ? -38.873 -34.843 76.196 1.00 28.86 466 ALA A N 1
ATOM 3704 C CA . ALA A 1 466 ? -40.200 -35.123 76.762 1.00 28.86 466 ALA A CA 1
ATOM 3705 C C . ALA A 1 466 ? -41.299 -34.250 76.124 1.00 28.86 466 ALA A C 1
ATOM 3707 O O . ALA A 1 466 ? -41.244 -33.022 76.127 1.00 28.86 466 ALA A O 1
ATOM 3708 N N . LEU A 1 467 ? -42.320 -34.925 75.599 1.00 32.31 467 LEU A N 1
ATOM 3709 C CA . LEU A 1 467 ? -43.564 -34.381 75.066 1.00 32.31 467 LEU A CA 1
ATOM 3710 C C . LEU A 1 467 ? -44.405 -33.639 76.123 1.00 32.31 467 LEU A C 1
ATOM 3712 O O . LEU A 1 467 ? -44.516 -34.092 77.258 1.00 32.31 467 LEU A O 1
ATOM 3716 N N . ASN A 1 468 ? -45.101 -32.582 75.693 1.00 34.94 468 ASN A N 1
ATOM 3717 C CA . ASN A 1 468 ? -46.530 -32.364 75.972 1.00 34.94 468 ASN A CA 1
ATOM 3718 C C . ASN A 1 468 ? -47.044 -31.259 75.030 1.00 34.94 468 ASN A C 1
ATOM 3720 O O . ASN A 1 468 ? -46.596 -30.121 75.087 1.00 34.94 468 ASN A O 1
ATOM 3724 N N . GLU A 1 469 ? -47.725 -31.605 73.943 1.00 35.19 469 GLU A N 1
ATOM 3725 C CA . GLU A 1 469 ? -49.182 -31.771 73.819 1.00 35.19 469 GLU A CA 1
ATOM 3726 C C . GLU A 1 469 ? -50.012 -30.462 73.842 1.00 35.19 469 GLU A C 1
ATOM 3728 O O . GLU A 1 469 ? -50.262 -29.855 74.877 1.00 35.19 469 GLU A O 1
ATOM 3733 N N . GLN A 1 470 ? -50.564 -30.175 72.653 1.00 29.00 470 GLN A N 1
ATOM 3734 C CA . GLN A 1 470 ? -51.981 -29.892 72.366 1.00 29.00 470 GLN A CA 1
ATOM 3735 C C . GLN A 1 470 ? -52.533 -28.457 72.163 1.00 29.00 470 GLN A C 1
ATOM 3737 O O . GLN A 1 470 ? -52.438 -27.581 73.015 1.00 29.00 470 GLN A O 1
ATOM 3742 N N . LYS A 1 471 ? -53.342 -28.399 71.076 1.00 28.39 471 LYS A N 1
ATOM 3743 C CA . LYS A 1 471 ? -54.420 -27.463 70.649 1.00 28.39 471 LYS A CA 1
ATOM 3744 C C . LYS A 1 471 ? -53.957 -26.223 69.857 1.00 28.39 471 LYS A C 1
ATOM 3746 O O . LYS A 1 471 ? -53.009 -25.571 70.245 1.00 28.39 471 LYS A O 1
ATOM 3751 N N . SER A 1 472 ? -54.563 -25.845 68.721 1.00 27.36 472 SER A N 1
ATOM 3752 C CA . SER A 1 472 ? -55.931 -26.066 68.205 1.00 27.36 472 SER A CA 1
ATOM 3753 C C . SER A 1 472 ? -56.082 -25.745 66.698 1.00 27.36 472 SER A C 1
ATOM 3755 O O . SER A 1 472 ? -55.347 -24.905 66.196 1.00 27.36 472 SER A O 1
ATOM 3757 N N . SER A 1 473 ? -57.127 -26.346 66.084 1.00 28.34 473 SER A N 1
ATOM 3758 C CA . SER A 1 473 ? -58.027 -25.862 64.992 1.00 28.34 473 SER A CA 1
ATOM 3759 C C . SER A 1 473 ? -57.441 -25.487 63.611 1.00 28.34 473 SER A C 1
ATOM 3761 O O . SER A 1 473 ? -56.356 -24.955 63.502 1.00 28.34 473 SER A O 1
ATOM 3763 N N . GLY A 1 474 ? -58.095 -25.684 62.460 1.00 27.09 474 GLY A N 1
ATOM 3764 C CA . GLY A 1 474 ? -59.438 -26.131 62.079 1.00 27.09 474 GLY A CA 1
ATOM 3765 C C . GLY A 1 474 ? -59.583 -26.004 60.543 1.00 27.09 474 GLY A C 1
ATOM 3766 O O . GLY A 1 474 ? -58.924 -25.175 59.923 1.00 27.09 474 GLY A O 1
ATOM 3767 N N . LYS A 1 475 ? -60.402 -26.869 59.929 1.00 27.95 475 LYS A N 1
ATOM 3768 C CA . LYS A 1 475 ? -60.648 -26.989 58.475 1.00 27.95 475 LYS A CA 1
ATOM 3769 C C . LYS A 1 475 ? -61.344 -25.763 57.861 1.00 27.95 475 LYS A C 1
ATOM 3771 O O . LYS A 1 475 ? -62.248 -25.206 58.473 1.00 27.95 475 LYS A O 1
ATOM 3776 N N . SER A 1 476 ? -61.027 -25.478 56.595 1.00 28.59 476 SER A N 1
ATOM 3777 C CA . SER A 1 476 ? -61.827 -24.653 55.680 1.00 28.59 476 SER A CA 1
ATOM 3778 C C . SER A 1 476 ? -62.451 -25.542 54.598 1.00 28.59 476 SER A C 1
ATOM 3780 O O . SER A 1 476 ? -61.758 -26.285 53.903 1.00 28.59 476 SER A O 1
ATOM 3782 N N . THR A 1 477 ? -63.774 -25.481 54.479 1.00 28.44 477 THR A N 1
ATOM 3783 C CA . THR A 1 477 ? -64.542 -25.936 53.319 1.00 28.44 477 THR A CA 1
ATOM 3784 C C . THR A 1 477 ? -65.542 -24.828 53.041 1.00 28.44 477 THR A C 1
ATOM 3786 O O . THR A 1 477 ? -66.365 -24.522 53.900 1.00 28.44 477 THR A O 1
ATOM 3789 N N . ALA A 1 478 ? -65.449 -24.209 51.872 1.00 27.23 478 ALA A N 1
ATOM 3790 C CA . ALA A 1 478 ? -66.501 -23.352 51.357 1.00 27.23 478 ALA A CA 1
ATOM 3791 C C . ALA A 1 478 ? -66.664 -23.675 49.878 1.00 27.23 478 ALA A C 1
ATOM 3793 O O . ALA A 1 478 ? -65.814 -23.357 49.046 1.00 27.23 478 ALA A O 1
ATOM 3794 N N . ASP A 1 479 ? -67.751 -24.391 49.621 1.00 28.95 479 ASP A N 1
ATOM 3795 C CA . ASP A 1 479 ? -68.307 -24.649 48.312 1.00 28.95 479 ASP A CA 1
ATOM 3796 C C . ASP A 1 479 ? -68.619 -23.356 47.559 1.00 28.95 479 ASP A C 1
ATOM 3798 O O . ASP A 1 479 ? -69.022 -22.331 48.113 1.00 28.95 479 ASP A O 1
ATOM 3802 N N . ASN A 1 480 ? -68.482 -23.486 46.247 1.00 35.03 480 ASN A N 1
ATOM 3803 C CA . ASN A 1 480 ? -68.982 -22.585 45.227 1.00 35.03 480 ASN A CA 1
ATOM 3804 C C . ASN A 1 480 ? -70.508 -22.403 45.305 1.00 35.03 480 ASN A C 1
ATOM 3806 O O . ASN A 1 480 ? -71.245 -23.382 45.409 1.00 35.03 480 ASN A O 1
ATOM 3810 N N . VAL A 1 481 ? -70.986 -21.177 45.064 1.00 30.59 481 VAL A N 1
ATOM 3811 C CA . VAL A 1 481 ? -72.374 -20.904 44.649 1.00 30.59 481 VAL A CA 1
ATOM 3812 C C . VAL A 1 481 ? -72.388 -19.932 43.453 1.00 30.59 481 VAL A C 1
ATOM 3814 O O . VAL A 1 481 ? -72.149 -18.741 43.593 1.00 30.59 481 VAL A O 1
ATOM 3817 N N . PHE A 1 482 ? -72.629 -20.511 42.271 1.00 31.47 482 PHE A N 1
ATOM 3818 C CA . PHE A 1 482 ? -73.320 -20.023 41.058 1.00 31.47 482 PHE A CA 1
ATOM 3819 C C . PHE A 1 482 ? -73.235 -18.553 40.551 1.00 31.47 482 PHE A C 1
ATOM 3821 O O . PHE A 1 482 ? -73.888 -17.654 41.062 1.00 31.47 482 PHE A O 1
ATOM 3828 N N . ARG A 1 483 ? -72.552 -18.410 39.394 1.00 34.62 483 ARG A N 1
ATOM 3829 C CA . ARG A 1 483 ? -72.968 -17.857 38.065 1.00 34.62 483 ARG A CA 1
ATOM 3830 C C . ARG A 1 483 ? -73.992 -16.697 37.961 1.00 34.62 483 ARG A C 1
ATOM 3832 O O . ARG A 1 483 ? -75.164 -16.911 38.243 1.00 34.62 483 ARG A O 1
ATOM 3839 N N . ALA A 1 484 ? -73.611 -15.611 37.260 1.00 29.95 484 ALA A N 1
ATOM 3840 C CA . ALA A 1 484 ? -73.963 -15.292 35.846 1.00 29.95 484 ALA A CA 1
ATOM 3841 C C . ALA A 1 484 ? -73.983 -13.770 35.537 1.00 29.95 484 ALA A C 1
ATOM 3843 O O . ALA A 1 484 ? -74.432 -13.003 36.382 1.00 29.95 484 ALA A O 1
ATOM 3844 N N . LEU A 1 485 ? -73.543 -13.403 34.313 1.00 28.77 485 LEU A N 1
ATOM 3845 C CA . LEU A 1 485 ? -73.908 -12.267 33.413 1.00 28.77 485 LEU A CA 1
ATOM 3846 C C . LEU A 1 485 ? -72.655 -11.828 32.608 1.00 28.77 485 LEU A C 1
ATOM 3848 O O . LEU A 1 485 ? -71.723 -11.270 33.172 1.00 28.77 485 LEU A O 1
ATOM 3852 N N . GLU A 1 486 ? -72.439 -12.388 31.408 1.00 32.59 486 GLU A N 1
ATOM 3853 C CA . GLU A 1 486 ? -72.721 -11.796 30.068 1.00 32.59 486 GLU A CA 1
ATOM 3854 C C . GLU A 1 486 ? -71.792 -10.624 29.685 1.00 32.59 486 GLU A C 1
ATOM 3856 O O . GLU A 1 486 ? -71.890 -9.547 30.255 1.00 32.59 486 GLU A O 1
ATOM 3861 N N . GLY A 1 487 ? -70.804 -10.860 28.802 1.00 31.44 487 GLY A N 1
ATOM 3862 C CA . GLY A 1 487 ? -70.743 -10.311 27.422 1.00 31.44 487 GLY A CA 1
ATOM 3863 C C . GLY A 1 487 ? -69.861 -9.041 27.383 1.00 31.44 487 GLY A C 1
ATOM 3864 O O . GLY A 1 487 ? -69.871 -8.284 28.336 1.00 31.44 487 GLY A O 1
ATOM 3865 N N . ASN A 1 488 ? -69.038 -8.680 26.398 1.00 31.45 488 ASN A N 1
ATOM 3866 C CA . ASN A 1 488 ? -68.779 -9.108 25.029 1.00 31.45 488 ASN A CA 1
ATOM 3867 C C . ASN A 1 488 ? -67.439 -8.441 24.584 1.00 31.45 488 ASN A C 1
ATOM 3869 O O . ASN A 1 488 ? -67.156 -7.321 25.004 1.00 31.45 488 ASN A O 1
ATOM 3873 N N . ASP A 1 489 ? -66.647 -9.125 23.753 1.00 42.12 489 ASP A N 1
ATOM 3874 C CA . ASP A 1 489 ? -65.660 -8.627 22.768 1.00 42.12 489 ASP A CA 1
ATOM 3875 C C . ASP A 1 489 ? -64.739 -7.419 23.064 1.00 42.12 489 ASP A C 1
ATOM 3877 O O . ASP A 1 489 ? -65.068 -6.307 22.668 1.00 42.12 489 ASP A O 1
ATOM 3881 N N . ILE A 1 490 ? -63.504 -7.663 23.551 1.00 38.72 490 ILE A N 1
ATOM 3882 C CA . ILE A 1 490 ? -62.267 -6.935 23.142 1.00 38.72 490 ILE A CA 1
ATOM 3883 C C . ILE A 1 490 ? -61.037 -7.870 23.294 1.00 38.72 490 ILE A C 1
ATOM 3885 O O . ILE A 1 490 ? -60.153 -7.653 24.121 1.00 38.72 490 ILE A O 1
ATOM 3889 N N . ALA A 1 491 ? -60.972 -8.962 22.528 1.00 42.34 491 ALA A N 1
ATOM 3890 C CA . ALA A 1 491 ? -59.818 -9.870 22.520 1.00 42.34 491 ALA A CA 1
ATOM 3891 C C . ALA A 1 491 ? -58.887 -9.525 21.345 1.00 42.34 491 ALA A C 1
ATOM 3893 O O . ALA A 1 491 ? -59.121 -9.936 20.214 1.00 42.34 491 ALA A O 1
ATOM 3894 N N . GLY A 1 492 ? -57.848 -8.735 21.611 1.00 42.88 492 GLY A N 1
ATOM 3895 C CA . GLY A 1 492 ? -56.813 -8.445 20.612 1.00 42.88 492 GLY A CA 1
ATOM 3896 C C . GLY A 1 492 ? -55.680 -7.531 21.076 1.00 42.88 492 GLY A C 1
ATOM 3897 O O . GLY A 1 492 ? -54.640 -7.522 20.438 1.00 42.88 492 GLY A O 1
ATOM 3898 N N . ASN A 1 493 ? -55.845 -6.802 22.189 1.00 44.84 493 ASN A N 1
ATOM 3899 C CA . ASN A 1 493 ? -54.831 -5.848 22.674 1.00 44.84 493 ASN A CA 1
ATOM 3900 C C . ASN A 1 493 ? -54.371 -6.091 24.129 1.00 44.84 493 ASN A C 1
ATOM 3902 O O . ASN A 1 493 ? -53.573 -5.328 24.659 1.00 44.84 493 ASN A O 1
ATOM 3906 N N . VAL A 1 494 ? -54.889 -7.134 24.794 1.00 47.84 494 VAL A N 1
ATOM 3907 C CA . VAL A 1 494 ? -54.549 -7.487 26.193 1.00 47.84 494 VAL A CA 1
ATOM 3908 C C . VAL A 1 494 ? -53.492 -8.598 26.259 1.00 47.84 494 VAL A C 1
ATOM 3910 O O . VAL A 1 494 ? -52.657 -8.597 27.157 1.00 47.84 494 VAL A O 1
ATOM 3913 N N . GLN A 1 495 ? -53.442 -9.481 25.254 1.00 52.53 495 GLN A N 1
ATOM 3914 C CA . GLN A 1 495 ? -52.490 -10.600 25.225 1.00 52.53 495 GLN A CA 1
ATOM 3915 C C . GLN A 1 495 ? -51.023 -10.143 25.137 1.00 52.53 495 GLN A C 1
ATOM 3917 O O . GLN A 1 495 ? -50.165 -10.770 25.751 1.00 52.53 495 GLN A O 1
ATOM 3922 N N . ASP A 1 496 ? -50.731 -9.024 24.462 1.00 55.59 496 ASP A N 1
ATOM 3923 C CA . ASP A 1 496 ? -49.363 -8.484 24.373 1.00 55.59 496 ASP A CA 1
ATOM 3924 C C . ASP A 1 496 ? -48.856 -7.910 25.708 1.00 55.59 496 ASP A C 1
ATOM 3926 O O . ASP A 1 496 ? -47.669 -7.999 26.015 1.00 55.59 496 ASP A O 1
ATOM 3930 N N . ILE A 1 497 ? -49.749 -7.359 26.537 1.00 62.50 497 ILE A N 1
ATOM 3931 C CA . ILE A 1 497 ? -49.400 -6.865 27.877 1.00 62.50 497 ILE A CA 1
ATOM 3932 C C . ILE A 1 497 ? -49.205 -8.029 28.848 1.00 62.50 497 ILE A C 1
ATOM 3934 O O . ILE A 1 497 ? -48.252 -8.008 29.626 1.00 62.50 497 ILE A O 1
ATOM 3938 N N . ASP A 1 498 ? -50.038 -9.067 28.761 1.00 64.44 498 ASP A N 1
ATOM 3939 C CA . ASP A 1 498 ? -49.894 -10.267 29.588 1.00 64.44 498 ASP A CA 1
ATOM 3940 C C . ASP A 1 498 ? -48.573 -11.010 29.301 1.00 64.44 498 ASP A C 1
ATOM 3942 O O . ASP A 1 498 ? -47.932 -11.505 30.227 1.00 64.44 498 ASP A O 1
ATOM 3946 N N . LEU A 1 499 ? -48.096 -11.003 28.047 1.00 67.81 499 LEU A N 1
ATOM 3947 C CA . LEU A 1 499 ? -46.795 -11.576 27.669 1.00 67.81 499 LEU A CA 1
ATOM 3948 C C . LEU A 1 499 ? -45.602 -10.827 28.289 1.00 67.81 499 LEU A C 1
ATOM 3950 O O . LEU A 1 499 ? -44.623 -11.456 28.692 1.00 67.81 499 LEU A O 1
ATOM 3954 N N . ILE A 1 500 ? -45.673 -9.496 28.401 1.00 70.88 500 ILE A N 1
ATOM 3955 C CA . ILE A 1 500 ? -44.610 -8.683 29.020 1.00 70.88 500 ILE A CA 1
ATOM 3956 C C . ILE A 1 500 ? -44.563 -8.907 30.544 1.00 70.88 500 ILE A C 1
ATOM 3958 O O . ILE A 1 500 ? -43.491 -8.886 31.151 1.00 70.88 500 ILE A O 1
ATOM 3962 N N . MET A 1 501 ? -45.712 -9.173 31.169 1.00 75.88 501 MET A N 1
ATOM 3963 C CA . MET A 1 501 ? -45.847 -9.387 32.616 1.00 75.88 501 MET A CA 1
ATOM 3964 C C . MET A 1 501 ? -45.193 -10.684 33.127 1.00 75.88 501 MET A C 1
ATOM 3966 O O . MET A 1 501 ? -44.852 -10.771 34.315 1.00 75.88 501 MET A O 1
ATOM 3970 N N . ASP A 1 502 ? -44.990 -11.665 32.245 1.00 77.31 502 ASP A N 1
ATOM 3971 C CA . ASP A 1 502 ? -44.356 -12.953 32.550 1.00 77.31 502 ASP A CA 1
ATOM 3972 C C . ASP A 1 502 ? -42.839 -12.982 32.306 1.00 77.31 502 ASP A C 1
ATOM 3974 O O . ASP A 1 502 ? -42.190 -13.995 32.584 1.00 77.31 502 ASP A O 1
ATOM 3978 N N . ILE A 1 503 ? -42.249 -11.872 31.849 1.00 82.69 503 ILE A N 1
ATOM 3979 C CA . ILE A 1 503 ? -40.803 -11.775 31.636 1.00 82.69 503 ILE A CA 1
ATOM 3980 C C . ILE A 1 503 ? -40.076 -11.950 32.984 1.00 82.69 503 ILE A C 1
ATOM 3982 O O . ILE A 1 503 ? -40.344 -11.190 33.926 1.00 82.69 503 ILE A O 1
ATOM 3986 N N . PRO A 1 504 ? -39.159 -12.932 33.105 1.00 80.50 504 PRO A N 1
ATOM 3987 C CA . PRO A 1 504 ? -38.311 -13.067 34.278 1.00 80.50 504 PRO A CA 1
ATOM 3988 C C . PRO A 1 504 ? -37.289 -11.929 34.299 1.00 80.50 504 PRO A C 1
ATOM 3990 O O . PRO A 1 504 ? -36.582 -11.676 33.324 1.00 80.50 504 PRO A O 1
ATOM 3993 N N . VAL A 1 505 ? -37.208 -11.253 35.433 1.00 85.50 505 VAL A N 1
ATOM 3994 C CA . VAL A 1 505 ? -36.298 -10.152 35.710 1.00 85.50 505 VAL A CA 1
ATOM 3995 C C . VAL A 1 505 ? -35.452 -10.532 36.919 1.00 85.50 505 VAL A C 1
ATOM 3997 O O . VAL A 1 505 ? -35.938 -11.085 37.906 1.00 85.50 505 VAL A O 1
ATOM 4000 N N . LYS A 1 506 ? -34.155 -10.252 36.826 1.00 84.69 506 LYS A N 1
ATOM 4001 C CA . LYS A 1 506 ? -33.195 -10.518 37.889 1.00 84.69 506 LYS A CA 1
ATOM 4002 C C . LYS A 1 506 ? -33.092 -9.281 38.776 1.00 84.69 506 LYS A C 1
ATOM 4004 O O . LYS A 1 506 ? -32.699 -8.218 38.296 1.00 84.69 506 LYS A O 1
ATOM 4009 N N . LEU A 1 507 ? -33.489 -9.423 40.033 1.00 86.56 507 LEU A N 1
ATOM 4010 C CA . LEU A 1 507 ? -33.395 -8.374 41.037 1.00 86.56 507 LEU A CA 1
ATOM 4011 C C . LEU A 1 507 ? -32.157 -8.650 41.894 1.00 86.56 507 LEU A C 1
ATOM 4013 O O . LEU A 1 507 ? -32.038 -9.725 42.476 1.00 86.56 507 LEU A O 1
ATOM 4017 N N . THR A 1 508 ? -31.215 -7.715 41.914 1.00 88.06 508 THR A N 1
ATOM 4018 C CA . THR A 1 508 ? -29.922 -7.860 42.590 1.00 88.06 508 THR A CA 1
ATOM 4019 C C . THR A 1 508 ? -29.922 -7.008 43.848 1.00 88.06 508 THR A C 1
ATOM 4021 O O . THR A 1 508 ? -30.257 -5.828 43.799 1.00 88.06 508 THR A O 1
ATOM 4024 N N . VAL A 1 509 ? -29.553 -7.610 44.973 1.00 88.38 509 VAL A N 1
ATOM 4025 C CA . VAL A 1 509 ? -29.313 -6.905 46.233 1.00 88.38 509 VAL A CA 1
ATOM 4026 C C . VAL A 1 509 ? -27.814 -6.647 46.329 1.00 88.38 509 VAL A C 1
ATOM 4028 O O . VAL A 1 509 ? -27.029 -7.598 46.368 1.00 88.38 509 VAL A O 1
ATOM 4031 N N . GLU A 1 510 ? -27.407 -5.383 46.318 1.00 88.56 510 GLU A N 1
ATOM 4032 C CA . GLU A 1 510 ? -26.005 -4.975 46.426 1.00 88.56 510 GLU A CA 1
ATOM 4033 C C . GLU A 1 510 ? -25.614 -4.810 47.897 1.00 88.56 510 GLU A C 1
ATOM 4035 O O . GLU A 1 510 ? -26.312 -4.160 48.671 1.00 88.56 510 GLU A O 1
ATOM 4040 N N . LEU A 1 511 ? -24.485 -5.413 48.287 1.00 85.81 511 LEU A N 1
ATOM 4041 C CA . LEU A 1 511 ? -23.907 -5.241 49.623 1.00 85.81 511 LEU A CA 1
ATOM 4042 C C . LEU A 1 511 ? -23.227 -3.872 49.757 1.00 85.81 511 LEU A C 1
ATOM 4044 O O . LEU A 1 511 ? -23.194 -3.303 50.841 1.00 85.81 511 LEU A O 1
ATOM 4048 N N . GLY A 1 512 ? -22.648 -3.381 48.661 1.00 87.12 512 GLY A N 1
ATOM 4049 C CA . GLY A 1 512 ? -21.938 -2.112 48.604 1.00 87.12 512 GLY A CA 1
ATOM 4050 C C . GLY A 1 512 ? -21.020 -2.025 47.390 1.00 87.12 512 GLY A C 1
ATOM 4051 O O . GLY A 1 512 ? -20.833 -2.993 46.639 1.00 87.12 512 GLY A O 1
ATOM 4052 N N . ARG A 1 513 ? -20.430 -0.847 47.206 1.00 89.94 513 ARG A N 1
ATOM 4053 C CA . ARG A 1 513 ? -19.525 -0.529 46.094 1.00 89.94 513 ARG A CA 1
ATOM 4054 C C . ARG A 1 513 ? -18.232 0.052 46.629 1.00 89.94 513 ARG A C 1
ATOM 4056 O O . ARG A 1 513 ? -18.188 0.470 47.770 1.00 89.94 513 ARG A O 1
ATOM 4063 N N . THR A 1 514 ? -17.167 0.060 45.847 1.00 92.06 514 THR A N 1
ATOM 4064 C CA . THR A 1 514 ? -15.963 0.821 46.193 1.00 92.06 514 THR A CA 1
ATOM 4065 C C . THR A 1 514 ? -15.220 1.217 44.931 1.00 92.06 514 THR A C 1
ATOM 4067 O O . THR A 1 514 ? -15.254 0.499 43.928 1.00 92.06 514 THR A O 1
ATOM 4070 N N . ARG A 1 515 ? -14.538 2.362 44.962 1.00 92.50 515 ARG A N 1
ATOM 4071 C CA . ARG A 1 515 ? -13.676 2.798 43.860 1.00 92.50 515 ARG A CA 1
ATOM 4072 C C . ARG A 1 515 ? -12.235 2.412 44.136 1.00 92.50 515 ARG A C 1
ATOM 4074 O O . ARG A 1 515 ? -11.687 2.746 45.181 1.00 92.50 515 ARG A O 1
ATOM 4081 N N . MET A 1 516 ? -11.611 1.752 43.168 1.00 93.50 516 MET A N 1
ATOM 4082 C CA . MET A 1 516 ? -10.188 1.428 43.209 1.00 93.50 516 MET A CA 1
ATOM 4083 C C . MET A 1 516 ? -9.574 1.497 41.817 1.00 93.50 516 MET A C 1
ATOM 4085 O O . MET A 1 516 ? -10.253 1.368 40.802 1.00 93.50 516 MET A O 1
ATOM 4089 N N . THR A 1 517 ? -8.266 1.687 41.752 1.00 94.56 517 THR A N 1
ATOM 4090 C CA . THR A 1 517 ? -7.536 1.693 40.482 1.00 94.56 517 THR A CA 1
ATOM 4091 C C . THR A 1 517 ? -7.326 0.277 39.943 1.00 94.56 517 THR A C 1
ATOM 4093 O O . THR A 1 517 ? -7.233 -0.686 40.710 1.00 94.56 517 THR A O 1
ATOM 4096 N N . ILE A 1 518 ? -7.144 0.131 38.622 1.00 91.50 518 ILE A N 1
ATOM 4097 C CA . ILE A 1 518 ? -6.753 -1.158 38.005 1.00 91.50 518 ILE A CA 1
ATOM 4098 C C . ILE A 1 518 ? -5.519 -1.744 38.707 1.00 91.50 518 ILE A C 1
ATOM 4100 O O . ILE A 1 518 ? -5.428 -2.946 38.956 1.00 91.50 518 ILE A O 1
ATOM 4104 N N . LYS A 1 519 ? -4.558 -0.887 39.059 1.00 91.69 519 LYS A N 1
ATOM 4105 C CA . LYS A 1 519 ? -3.347 -1.274 39.784 1.00 91.69 519 LYS A CA 1
ATOM 4106 C C . LYS A 1 519 ? -3.628 -1.853 41.170 1.00 91.69 519 LYS A C 1
ATOM 4108 O O . LYS A 1 519 ? -2.930 -2.782 41.568 1.00 91.69 519 LYS A O 1
ATOM 4113 N N . GLU A 1 520 ? -4.578 -1.300 41.915 1.00 90.81 520 GLU A N 1
ATOM 4114 C CA . GLU A 1 520 ? -4.979 -1.815 43.230 1.00 90.81 520 GLU A CA 1
ATOM 4115 C C . GLU A 1 520 ? -5.720 -3.141 43.096 1.00 90.81 520 GLU A C 1
ATOM 4117 O O . GLU A 1 520 ? -5.358 -4.095 43.781 1.00 90.81 520 GLU A O 1
ATOM 4122 N N . LEU A 1 521 ? -6.647 -3.244 42.138 1.00 91.38 521 LEU A N 1
ATOM 4123 C CA . LEU A 1 521 ? -7.369 -4.482 41.834 1.00 91.38 521 LEU A CA 1
ATOM 4124 C C . LEU A 1 521 ? -6.405 -5.632 41.493 1.00 91.38 521 LEU A C 1
ATOM 4126 O O . LEU A 1 521 ? -6.517 -6.722 42.048 1.00 91.38 521 LEU A O 1
ATOM 4130 N N . LEU A 1 522 ? -5.405 -5.381 40.638 1.00 90.06 522 LEU A N 1
ATOM 4131 C CA . LEU A 1 522 ? -4.377 -6.366 40.264 1.00 90.06 522 LEU A CA 1
ATOM 4132 C C . LEU A 1 522 ? -3.434 -6.754 41.417 1.00 90.06 522 LEU A C 1
ATOM 4134 O O . LEU A 1 522 ? -2.711 -7.743 41.306 1.00 90.06 522 LEU A O 1
ATOM 4138 N N . ARG A 1 523 ? -3.393 -5.971 42.501 1.00 90.38 523 ARG A N 1
ATOM 4139 C CA . ARG A 1 523 ? -2.588 -6.256 43.699 1.00 90.38 523 ARG A CA 1
ATOM 4140 C C . ARG A 1 523 ? -3.348 -7.047 44.757 1.00 90.38 523 ARG A C 1
ATOM 4142 O O . ARG A 1 523 ? -2.712 -7.504 45.707 1.00 90.38 523 ARG A O 1
ATOM 4149 N N . LEU A 1 524 ? -4.663 -7.211 44.613 1.00 91.12 524 LEU A N 1
ATOM 4150 C CA . LEU A 1 524 ? -5.448 -8.025 45.530 1.00 91.12 524 LEU A CA 1
ATOM 4151 C C . LEU A 1 524 ? -5.000 -9.485 45.435 1.00 91.12 524 LEU A C 1
ATOM 4153 O O . LEU A 1 524 ? -4.988 -10.100 44.371 1.00 91.12 524 LEU A O 1
ATOM 4157 N N . THR A 1 525 ? -4.632 -10.041 46.580 1.00 88.00 525 THR A N 1
ATOM 4158 C CA . THR A 1 525 ? -4.301 -11.458 46.750 1.00 88.00 525 THR A CA 1
ATOM 4159 C C . THR A 1 525 ? -5.246 -12.102 47.760 1.00 88.00 525 THR A C 1
ATOM 4161 O O . THR A 1 525 ? -6.013 -11.415 48.442 1.00 88.00 525 THR A O 1
ATOM 4164 N N . GLN A 1 526 ? -5.219 -13.431 47.864 1.00 84.00 526 GLN A N 1
ATOM 4165 C CA . GLN A 1 526 ? -6.024 -14.157 48.844 1.00 84.00 526 GLN A CA 1
ATOM 4166 C C . GLN A 1 526 ? -5.769 -13.618 50.263 1.00 84.00 526 GLN A C 1
ATOM 4168 O O . GLN A 1 526 ? -4.628 -13.567 50.713 1.00 84.00 526 GLN A O 1
ATOM 4173 N N . GLY A 1 527 ? -6.839 -13.221 50.958 1.00 83.00 527 GLY A N 1
ATOM 4174 C CA . GLY A 1 527 ? -6.770 -12.602 52.287 1.00 83.00 527 GLY A CA 1
ATOM 4175 C C . GLY A 1 527 ? -6.755 -11.068 52.286 1.00 83.00 527 GLY A C 1
ATOM 4176 O O . GLY A 1 527 ? -6.788 -10.472 53.358 1.00 83.00 527 GLY A O 1
ATOM 4177 N N . SER A 1 528 ? -6.743 -10.419 51.117 1.00 88.62 528 SER A N 1
ATOM 4178 C CA . SER A 1 528 ? -6.900 -8.962 51.028 1.00 88.62 528 SER A CA 1
ATOM 4179 C C . SER A 1 528 ? -8.296 -8.542 51.486 1.00 88.62 528 SER A C 1
ATOM 4181 O O . SER A 1 528 ? -9.293 -9.140 51.082 1.00 88.62 528 SER A O 1
ATOM 4183 N N . VAL A 1 529 ? -8.359 -7.496 52.308 1.00 88.81 529 VAL A N 1
ATOM 4184 C CA . VAL A 1 529 ? -9.615 -6.909 52.786 1.00 88.81 529 VAL A CA 1
ATOM 4185 C C . VAL A 1 529 ? -9.926 -5.680 51.943 1.00 88.81 529 VAL A C 1
ATOM 4187 O O . VAL A 1 529 ? -9.092 -4.783 51.821 1.00 88.81 529 VAL A O 1
ATOM 4190 N N . VAL A 1 530 ? -11.122 -5.650 51.359 1.00 89.25 530 VAL A N 1
ATOM 4191 C CA . VAL A 1 530 ? -11.627 -4.518 50.577 1.00 89.25 530 VAL A CA 1
ATOM 4192 C C . VAL A 1 530 ? -12.758 -3.876 51.367 1.00 89.25 530 VAL A C 1
ATOM 4194 O O . VAL A 1 530 ? -13.755 -4.534 51.657 1.00 89.25 530 VAL A O 1
ATOM 4197 N N . ALA A 1 531 ? -12.588 -2.607 51.731 1.00 87.69 531 ALA A N 1
ATOM 4198 C CA . ALA A 1 531 ? -13.647 -1.832 52.360 1.00 87.69 531 ALA A CA 1
ATOM 4199 C C . ALA A 1 531 ? -14.677 -1.426 51.298 1.00 87.69 531 ALA A C 1
ATOM 4201 O O . ALA A 1 531 ? -14.305 -0.921 50.240 1.00 87.69 531 ALA A O 1
ATOM 4202 N N . LEU A 1 532 ? -15.953 -1.672 51.585 1.00 86.94 532 LEU A N 1
ATOM 4203 C CA . LEU A 1 532 ? -17.068 -1.199 50.771 1.00 86.94 532 LEU A CA 1
ATOM 4204 C C . LEU A 1 532 ? -17.579 0.133 51.328 1.00 86.94 532 LEU A C 1
ATOM 4206 O O . LEU A 1 532 ? -17.466 0.402 52.524 1.00 86.94 532 LEU A O 1
ATOM 4210 N N . ASP A 1 533 ? -18.139 0.942 50.443 1.00 79.12 533 ASP A N 1
ATOM 4211 C CA . ASP A 1 533 ? -18.867 2.158 50.754 1.00 79.12 533 ASP A CA 1
ATOM 4212 C C . ASP A 1 533 ? -20.189 1.770 51.432 1.00 79.12 533 ASP A C 1
ATOM 4214 O O . ASP A 1 533 ? -20.907 0.889 50.951 1.00 79.12 533 ASP A O 1
ATOM 4218 N N . GLY A 1 534 ? -20.493 2.428 52.550 1.00 70.31 534 GLY A N 1
ATOM 4219 C CA . GLY A 1 534 ? -21.675 2.168 53.372 1.00 70.31 534 GLY A CA 1
ATOM 4220 C C . GLY A 1 534 ? -21.315 1.733 54.792 1.00 70.31 534 GLY A C 1
ATOM 4221 O O . GLY A 1 534 ? -20.391 0.947 55.020 1.00 70.31 534 GLY A O 1
ATOM 4222 N N . LEU A 1 535 ? -22.024 2.276 55.779 1.00 67.75 535 LEU A N 1
ATOM 4223 C CA . LEU A 1 535 ? -21.861 1.875 57.174 1.00 67.75 535 LEU A CA 1
ATOM 4224 C C . LEU A 1 535 ? -22.601 0.560 57.425 1.00 67.75 535 LEU A C 1
ATOM 4226 O O . LEU A 1 535 ? -23.686 0.309 56.904 1.00 67.75 535 LEU A O 1
ATOM 4230 N N . ALA A 1 536 ? -22.030 -0.293 58.273 1.00 64.38 536 ALA A N 1
ATOM 4231 C CA . ALA A 1 536 ? -22.697 -1.529 58.650 1.00 64.38 536 ALA A CA 1
ATOM 4232 C C . ALA A 1 536 ? -24.039 -1.232 59.343 1.00 64.38 536 ALA A C 1
ATOM 4234 O O . ALA A 1 536 ? -24.074 -0.540 60.361 1.00 64.38 536 ALA A O 1
ATOM 4235 N N . GLY A 1 537 ? -25.124 -1.781 58.792 1.00 65.12 537 GLY A N 1
ATOM 4236 C CA . GLY A 1 537 ? -26.493 -1.518 59.243 1.00 65.12 537 GLY A CA 1
ATOM 4237 C C . GLY A 1 537 ? -27.252 -0.488 58.402 1.00 65.12 537 GLY A C 1
ATOM 4238 O O . GLY A 1 537 ? -28.424 -0.256 58.680 1.00 65.12 537 GLY A O 1
ATOM 4239 N N . GLU A 1 538 ? -26.634 0.106 57.376 1.00 75.50 538 GLU A N 1
ATOM 4240 C CA . GLU A 1 538 ? -27.365 0.873 56.364 1.00 75.50 538 GLU A CA 1
ATOM 4241 C C . GLU A 1 538 ? -28.230 -0.045 55.481 1.00 75.50 538 GLU A C 1
ATOM 4243 O O . GLU A 1 538 ? -27.877 -1.211 55.259 1.00 75.50 538 GLU A O 1
ATOM 4248 N N . PRO A 1 539 ? -29.381 0.453 54.988 1.00 79.81 539 PRO A N 1
ATOM 4249 C CA . PRO A 1 539 ? -30.231 -0.317 54.095 1.00 79.81 539 PRO A CA 1
ATOM 4250 C C . PRO A 1 539 ? -29.491 -0.608 52.780 1.00 79.81 539 PRO A C 1
ATOM 4252 O O . PRO A 1 539 ? -28.860 0.271 52.199 1.00 79.81 539 PRO A O 1
ATOM 4255 N N . LEU A 1 540 ? -29.587 -1.852 52.317 1.00 83.81 540 LEU A N 1
ATOM 4256 C CA . LEU A 1 540 ? -28.973 -2.341 51.089 1.00 83.81 540 LEU A CA 1
ATOM 4257 C C . LEU A 1 540 ? -29.744 -1.869 49.859 1.00 83.81 540 LEU A C 1
ATOM 4259 O O . LEU A 1 540 ? -30.976 -1.801 49.865 1.00 83.81 540 LEU A O 1
ATOM 4263 N N . ASP A 1 541 ? -29.014 -1.620 48.779 1.00 87.12 541 ASP A N 1
ATOM 4264 C CA . ASP A 1 541 ? -29.596 -1.221 47.507 1.00 87.12 541 ASP A CA 1
ATOM 4265 C C . ASP A 1 541 ? -30.176 -2.434 46.771 1.00 87.12 541 ASP A C 1
ATOM 4267 O O . ASP A 1 541 ? -29.543 -3.485 46.634 1.00 87.12 541 ASP A O 1
ATOM 4271 N N . ILE A 1 542 ? -31.400 -2.281 46.269 1.00 86.69 542 ILE A N 1
ATOM 4272 C CA . ILE A 1 542 ? -32.101 -3.283 45.471 1.00 86.69 542 ILE A CA 1
ATOM 4273 C C . ILE A 1 542 ? -32.223 -2.759 44.042 1.00 86.69 542 ILE A C 1
ATOM 4275 O O . ILE A 1 542 ? -32.870 -1.736 43.794 1.00 86.69 542 ILE A O 1
ATOM 4279 N N . LEU A 1 543 ? -31.623 -3.470 43.087 1.00 86.44 543 LEU A N 1
ATOM 4280 C CA . LEU A 1 543 ? -31.485 -3.020 41.707 1.00 86.44 543 LEU A CA 1
ATOM 4281 C C . LEU A 1 543 ? -32.074 -4.000 40.696 1.00 86.44 543 LEU A C 1
ATOM 4283 O O . LEU A 1 543 ? -32.081 -5.214 40.884 1.00 86.44 543 LEU A O 1
ATOM 4287 N N . ILE A 1 544 ? -32.508 -3.453 39.563 1.00 84.19 544 ILE A N 1
ATOM 4288 C CA . ILE A 1 544 ? -32.874 -4.207 38.363 1.00 84.19 544 ILE A CA 1
ATOM 4289 C C . ILE A 1 544 ? -32.058 -3.661 37.199 1.00 84.19 544 ILE A C 1
ATOM 4291 O O . ILE A 1 544 ? -32.166 -2.481 36.872 1.00 84.19 544 ILE A O 1
ATOM 4295 N N . ASN A 1 545 ? -31.259 -4.512 36.549 1.00 76.12 545 ASN A N 1
ATOM 4296 C CA . ASN A 1 545 ? -30.386 -4.112 35.435 1.00 76.12 545 ASN A CA 1
ATOM 4297 C C . ASN A 1 545 ? -29.533 -2.860 35.756 1.00 76.12 545 ASN A C 1
ATOM 4299 O O . ASN A 1 545 ? -29.342 -2.003 34.896 1.00 76.12 545 ASN A O 1
ATOM 4303 N N . GLY A 1 546 ? -29.074 -2.729 37.007 1.00 75.62 546 GLY A N 1
ATOM 4304 C CA . GLY A 1 546 ? -28.283 -1.588 37.488 1.00 75.62 546 GLY A CA 1
ATOM 4305 C C . GLY A 1 546 ? -29.083 -0.338 37.886 1.00 75.62 546 GLY A C 1
ATOM 4306 O O . GLY A 1 546 ? -28.487 0.635 38.339 1.00 75.62 546 GLY A O 1
ATOM 4307 N N . TYR A 1 547 ? -30.414 -0.342 37.758 1.00 79.94 547 TYR A N 1
ATOM 4308 C CA . TYR A 1 547 ? -31.274 0.743 38.240 1.00 79.94 547 TYR A CA 1
ATOM 4309 C C . TYR A 1 547 ? -31.751 0.467 39.664 1.00 79.94 547 TYR A C 1
ATOM 4311 O O . TYR A 1 547 ? -32.402 -0.550 39.898 1.00 79.94 547 TYR A O 1
ATOM 4319 N N . LEU A 1 548 ? -31.475 1.391 40.588 1.00 81.56 548 LEU A N 1
ATOM 4320 C CA . LEU A 1 548 ? -32.002 1.359 41.953 1.00 81.56 548 LEU A CA 1
ATOM 4321 C C . LEU A 1 548 ? -33.528 1.496 41.924 1.00 81.56 548 LEU A C 1
ATOM 4323 O O . LEU A 1 548 ? -34.059 2.482 41.409 1.00 81.56 548 LEU A O 1
ATOM 4327 N N . ILE A 1 549 ? -34.226 0.509 42.478 1.00 82.38 549 ILE A N 1
ATOM 4328 C CA . ILE A 1 549 ? -35.694 0.497 42.546 1.00 82.38 549 ILE A CA 1
ATOM 4329 C C . ILE A 1 549 ? -36.215 0.650 43.975 1.00 82.38 549 ILE A C 1
ATOM 4331 O O . ILE A 1 549 ? -37.317 1.165 44.169 1.00 82.38 549 ILE A O 1
ATOM 4335 N N . ALA A 1 550 ? -35.432 0.219 44.964 1.00 83.62 550 ALA A N 1
ATOM 4336 C CA . ALA A 1 550 ? -35.751 0.300 46.381 1.00 83.62 550 ALA A CA 1
ATOM 4337 C C . ALA A 1 550 ? -34.478 0.154 47.221 1.00 83.62 550 ALA A C 1
ATOM 4339 O O . ALA A 1 550 ? -33.453 -0.315 46.729 1.00 83.62 550 ALA A O 1
ATOM 4340 N N . GLN A 1 551 ? -34.578 0.512 48.495 1.00 84.12 551 GLN A N 1
ATOM 4341 C CA . GLN A 1 551 ? -33.589 0.152 49.506 1.00 84.12 551 GLN A CA 1
ATOM 4342 C C . GLN A 1 551 ? -34.223 -0.836 50.487 1.00 84.12 551 GLN A C 1
ATOM 4344 O O . GLN A 1 551 ? -35.444 -1.017 50.472 1.00 84.12 551 GLN A O 1
ATOM 4349 N N . GLY A 1 552 ? -33.421 -1.527 51.292 1.00 80.94 552 GLY A N 1
ATOM 4350 C CA . GLY A 1 552 ? -33.948 -2.593 52.129 1.00 80.94 552 GLY A CA 1
ATOM 4351 C C . GLY A 1 552 ? -33.019 -3.113 53.206 1.00 80.94 552 GLY A C 1
ATOM 4352 O O . GLY A 1 552 ? -31.825 -3.266 52.992 1.00 80.94 552 GLY A O 1
ATOM 4353 N N . GLU A 1 553 ? -33.566 -3.450 54.368 1.00 80.69 553 GLU A N 1
ATOM 4354 C CA . GLU A 1 553 ? -32.794 -4.095 55.433 1.00 80.69 553 GLU A CA 1
ATOM 4355 C C . GLU A 1 553 ? -32.912 -5.618 55.342 1.00 80.69 553 GLU A C 1
ATOM 4357 O O . GLU A 1 553 ? -33.984 -6.154 55.028 1.00 80.69 553 GLU A O 1
ATOM 4362 N N . VAL A 1 554 ? -31.819 -6.318 55.656 1.00 74.88 554 VAL A N 1
ATOM 4363 C CA . VAL A 1 554 ? -31.817 -7.780 55.777 1.00 74.88 554 VAL A CA 1
ATOM 4364 C C . VAL A 1 554 ? -32.461 -8.168 57.105 1.00 74.88 554 VAL A C 1
ATOM 4366 O O . VAL A 1 554 ? -31.906 -7.929 58.175 1.00 74.88 554 VAL A O 1
ATOM 4369 N N . VAL A 1 555 ? -33.623 -8.807 57.033 1.00 77.94 555 VAL A N 1
ATOM 4370 C CA . VAL A 1 555 ? -34.383 -9.314 58.177 1.00 77.94 555 VAL A CA 1
ATOM 4371 C C . VAL A 1 555 ? -34.381 -10.839 58.194 1.00 77.94 555 VAL A C 1
ATOM 4373 O O . VAL A 1 555 ? -34.314 -11.494 57.155 1.00 77.94 555 VAL A O 1
ATOM 4376 N N . VAL A 1 556 ? -34.482 -11.424 59.387 1.00 73.56 556 VAL A N 1
ATOM 4377 C CA . VAL A 1 556 ? -34.690 -12.867 59.562 1.00 73.56 556 VAL A CA 1
ATOM 4378 C C . VAL A 1 556 ? -36.147 -13.089 59.942 1.00 73.56 556 VAL A C 1
ATOM 4380 O O . VAL A 1 556 ? -36.599 -12.608 60.980 1.00 73.56 556 VAL A O 1
ATOM 4383 N N . VAL A 1 557 ? -36.892 -13.810 59.105 1.00 63.47 557 VAL A N 1
ATOM 4384 C CA . VAL A 1 557 ? -38.305 -14.137 59.335 1.00 63.47 557 VAL A CA 1
ATOM 4385 C C . VAL A 1 557 ? -38.478 -15.647 59.229 1.00 63.47 557 VAL A C 1
ATOM 4387 O O . VAL A 1 557 ? -38.194 -16.233 58.189 1.00 63.47 557 VAL A O 1
ATOM 4390 N N . ALA A 1 558 ? -38.962 -16.280 60.304 1.00 59.09 558 ALA A N 1
ATOM 4391 C CA . ALA A 1 558 ? -39.247 -17.719 60.355 1.00 59.09 558 ALA A CA 1
ATOM 4392 C C . ALA A 1 558 ? -38.076 -18.602 59.864 1.00 59.09 558 ALA A C 1
ATOM 4394 O O . ALA A 1 558 ? -38.261 -19.469 59.011 1.00 59.09 558 ALA A O 1
ATOM 4395 N N . ASP A 1 559 ? -36.873 -18.354 60.399 1.00 65.62 559 ASP A N 1
ATOM 4396 C CA . ASP A 1 559 ? -35.635 -19.091 60.079 1.00 65.62 559 ASP A CA 1
ATOM 4397 C C . ASP A 1 559 ? -35.118 -18.921 58.634 1.00 65.62 559 ASP A C 1
ATOM 4399 O O . ASP A 1 559 ? -34.222 -19.639 58.189 1.00 65.62 559 ASP A O 1
ATOM 4403 N N . LYS A 1 560 ? -35.649 -17.943 57.886 1.00 63.31 560 LYS A N 1
ATOM 4404 C CA . LYS A 1 560 ? -35.188 -17.575 56.540 1.00 63.31 560 LYS A CA 1
ATOM 4405 C C . LYS A 1 560 ? -34.779 -16.106 56.491 1.00 63.31 560 LYS A C 1
ATOM 4407 O O . LYS A 1 560 ? -35.427 -15.250 57.092 1.00 63.31 560 LYS A O 1
ATOM 4412 N N . TYR A 1 561 ? -33.706 -15.811 55.764 1.00 74.00 561 TYR A N 1
ATOM 4413 C CA . TYR A 1 561 ? -33.285 -14.437 55.501 1.00 74.00 561 TYR A CA 1
ATOM 4414 C C . TYR A 1 561 ? -34.186 -13.814 54.426 1.00 74.00 561 TYR A C 1
ATOM 4416 O O . TYR A 1 561 ? -34.652 -14.492 53.508 1.00 74.00 561 TYR A O 1
ATOM 4424 N N . GLY A 1 562 ? -34.433 -12.515 54.525 1.00 75.44 562 GLY A N 1
ATOM 4425 C CA . GLY A 1 562 ? -35.108 -11.760 53.482 1.00 75.44 562 GLY A CA 1
ATOM 4426 C C . GLY A 1 562 ? -34.707 -10.294 53.486 1.00 75.44 562 GLY A C 1
ATOM 4427 O O . GLY A 1 562 ? -34.274 -9.776 54.508 1.00 75.44 562 GLY A O 1
ATOM 4428 N N . ALA A 1 563 ? -34.831 -9.625 52.344 1.00 79.62 563 ALA A N 1
ATOM 4429 C CA . ALA A 1 563 ? -34.690 -8.175 52.260 1.00 79.62 563 ALA A CA 1
ATOM 4430 C C . ALA A 1 563 ? -36.074 -7.535 52.333 1.00 79.62 563 ALA A C 1
ATOM 4432 O O . ALA A 1 563 ? -36.970 -7.887 51.563 1.00 79.62 563 ALA A O 1
ATOM 4433 N N . THR A 1 564 ? -36.255 -6.602 53.261 1.00 82.44 564 THR A N 1
ATOM 4434 C CA . THR A 1 564 ? -37.448 -5.749 53.283 1.00 82.44 564 THR A CA 1
ATOM 4435 C C . THR A 1 564 ? -37.366 -4.722 52.167 1.00 82.44 564 THR A C 1
ATOM 4437 O O . THR A 1 564 ? -36.297 -4.203 51.891 1.00 82.44 564 THR A O 1
ATOM 4440 N N . VAL A 1 565 ? -38.483 -4.390 51.529 1.00 80.81 565 VAL A N 1
ATOM 4441 C CA . VAL A 1 565 ? -38.543 -3.255 50.600 1.00 80.81 565 VAL A CA 1
ATOM 4442 C C . VAL A 1 565 ? -38.907 -2.007 51.410 1.00 80.81 565 VAL A C 1
ATOM 4444 O O . VAL A 1 565 ? -40.069 -1.828 51.777 1.00 80.81 565 VAL A O 1
ATOM 4447 N N . THR A 1 566 ? -37.944 -1.142 51.731 1.00 68.44 566 THR A N 1
ATOM 4448 C CA . THR A 1 566 ? -38.224 0.218 52.218 1.00 68.44 566 THR A CA 1
ATOM 4449 C C . THR A 1 566 ? -38.469 1.141 51.022 1.00 68.44 566 THR A C 1
ATOM 4451 O O . THR A 1 566 ? -38.111 0.809 49.895 1.00 68.44 566 THR A O 1
ATOM 4454 N N . GLN A 1 567 ? -39.241 2.215 51.245 1.00 58.47 567 GLN A N 1
ATOM 4455 C CA . GLN A 1 567 ? -39.922 3.021 50.216 1.00 58.47 567 GLN A CA 1
ATOM 4456 C C . GLN A 1 567 ? -39.163 3.134 48.880 1.00 58.47 567 GLN A C 1
ATOM 4458 O O . GLN A 1 567 ? -37.953 3.360 48.898 1.00 58.47 567 GLN A O 1
ATOM 4463 N N . PRO A 1 568 ? -39.859 3.071 47.725 1.00 51.25 568 PRO A N 1
ATOM 4464 C CA . PRO A 1 568 ? -39.215 3.315 46.445 1.00 51.25 568 PRO A CA 1
ATOM 4465 C C . PRO A 1 568 ? -38.540 4.683 46.505 1.00 51.25 568 PRO A C 1
ATOM 4467 O O . PRO A 1 568 ? -39.212 5.711 46.603 1.00 51.25 568 PRO A O 1
ATOM 4470 N N . SER A 1 569 ? -37.212 4.707 46.408 1.00 42.97 569 SER A N 1
ATOM 4471 C CA . SER A 1 569 ? -36.418 5.922 46.232 1.00 42.97 569 SER A CA 1
ATOM 4472 C C . SER A 1 569 ? -36.598 6.468 44.813 1.00 42.97 569 SER A C 1
ATOM 4474 O O . SER A 1 569 ? -35.664 6.938 44.171 1.00 42.97 569 SER A O 1
ATOM 4476 N N . VAL A 1 570 ? -37.824 6.428 44.291 1.00 39.78 570 VAL A N 1
ATOM 4477 C CA . VAL A 1 570 ? -38.228 7.298 43.207 1.00 39.78 570 VAL A CA 1
ATOM 4478 C C . VAL A 1 570 ? -38.518 8.628 43.887 1.00 39.78 570 VAL A C 1
ATOM 4480 O O . VAL A 1 570 ? -39.659 8.953 44.211 1.00 39.78 570 VAL A O 1
ATOM 4483 N N . ASN A 1 571 ? -37.469 9.427 44.091 1.00 35.91 571 ASN A N 1
ATOM 4484 C CA . ASN A 1 571 ? -37.638 10.871 44.073 1.00 35.91 571 ASN A CA 1
ATOM 4485 C C . ASN A 1 571 ? -38.189 11.222 42.686 1.00 35.91 571 ASN A C 1
ATOM 4487 O O . ASN A 1 571 ? -37.470 11.620 41.776 1.00 35.91 571 ASN A O 1
ATOM 4491 N N . ALA A 1 572 ? -39.502 11.072 42.525 1.00 37.53 572 ALA A N 1
ATOM 4492 C CA . ALA A 1 572 ? -40.272 11.696 41.474 1.00 37.53 572 ALA A CA 1
ATOM 4493 C C . ALA A 1 572 ? -40.424 13.185 41.819 1.00 37.53 572 ALA A C 1
ATOM 4495 O O . ALA A 1 572 ? -41.518 13.739 41.788 1.00 37.53 572 ALA A O 1
ATOM 4496 N N . SER A 1 573 ? -39.317 13.881 42.097 1.00 36.62 573 SER A N 1
ATOM 4497 C CA . SER A 1 573 ? -39.209 15.289 41.734 1.00 36.62 573 SER A CA 1
ATOM 4498 C C . SER A 1 573 ? -39.060 15.321 40.217 1.00 36.62 573 SER A C 1
ATOM 4500 O O . SER A 1 573 ? -37.997 15.523 39.640 1.00 36.62 573 SER A O 1
ATOM 4502 N N . SER A 1 574 ? -40.174 15.030 39.550 1.00 39.44 574 SER A N 1
ATOM 4503 C CA . SER A 1 574 ? -40.297 15.080 38.108 1.00 39.44 574 SER A CA 1
ATOM 4504 C C . SER A 1 574 ? -39.788 16.443 37.613 1.00 39.44 574 SER A C 1
ATOM 4506 O O . SER A 1 574 ? -40.375 17.464 37.993 1.00 39.44 574 SER A O 1
ATOM 4508 N N . PRO A 1 575 ? -38.775 16.497 36.724 1.00 44.81 575 PRO A N 1
ATOM 4509 C CA . PRO A 1 575 ? -38.345 17.748 36.094 1.00 44.81 575 PRO A CA 1
ATOM 4510 C C . PRO A 1 575 ? -39.479 18.411 35.289 1.00 44.81 575 PRO A C 1
ATOM 4512 O O . PRO A 1 575 ? -39.386 19.577 34.918 1.00 44.81 575 PRO A O 1
ATOM 4515 N N . LEU A 1 576 ? -40.602 17.714 35.082 1.00 42.44 576 LEU A N 1
ATOM 4516 C CA . LEU A 1 576 ? -41.817 18.258 34.484 1.00 42.44 576 LEU A CA 1
ATOM 4517 C C . LEU A 1 576 ? -42.503 19.355 35.322 1.00 42.44 576 LEU A C 1
ATOM 4519 O O . LEU A 1 576 ? -43.017 20.307 34.740 1.00 42.44 576 LEU A O 1
ATOM 4523 N N . VAL A 1 577 ? -42.502 19.268 36.660 1.00 43.34 577 VAL A N 1
ATOM 4524 C CA . VAL A 1 577 ? -43.228 20.236 37.518 1.00 43.34 577 VAL A CA 1
ATOM 4525 C C . VAL A 1 577 ? -42.431 21.534 37.709 1.00 43.34 577 VAL A C 1
ATOM 4527 O O . VAL A 1 577 ? -43.003 22.620 37.809 1.00 43.34 577 VAL A O 1
ATOM 4530 N N . GLN A 1 578 ? -41.099 21.459 37.665 1.00 44.53 578 GLN A N 1
ATOM 4531 C CA . GLN A 1 578 ? -40.234 22.642 37.719 1.00 44.53 578 GLN A CA 1
ATOM 4532 C C . GLN A 1 578 ? -40.237 23.409 36.385 1.00 44.53 578 GLN A C 1
ATOM 4534 O O . GLN A 1 578 ? -40.196 24.641 36.367 1.00 44.53 578 GLN A O 1
ATOM 4539 N N . VAL A 1 579 ? -40.380 22.692 35.265 1.00 42.38 579 VAL A N 1
ATOM 4540 C CA . VAL A 1 579 ? -40.487 23.294 33.929 1.00 42.38 579 VAL A CA 1
ATOM 4541 C C . VAL A 1 579 ? -41.879 23.892 33.686 1.00 42.38 579 VAL A C 1
ATOM 4543 O O . VAL A 1 579 ? -41.967 24.952 33.068 1.00 42.38 579 VAL A O 1
ATOM 4546 N N . SER A 1 580 ? -42.964 23.323 34.232 1.00 47.19 580 SER A N 1
ATOM 4547 C CA . SER A 1 580 ? -44.311 23.899 34.069 1.00 47.19 580 SER A CA 1
ATOM 4548 C C . SER A 1 580 ? -44.516 25.194 34.864 1.00 47.19 580 SER A C 1
ATOM 4550 O O . SER A 1 580 ? -45.152 26.122 34.364 1.00 47.19 580 SER A O 1
ATOM 4552 N N . GLY A 1 581 ? -43.948 25.294 36.072 1.00 50.59 581 GLY A N 1
ATOM 4553 C CA . GLY A 1 581 ? -44.008 26.515 36.885 1.00 50.59 581 GLY A CA 1
ATOM 4554 C C . GLY A 1 581 ? -43.220 27.678 36.273 1.00 50.59 581 GLY A C 1
ATOM 4555 O O . GLY A 1 581 ? -43.711 28.807 36.226 1.00 50.59 581 GLY A O 1
ATOM 4556 N N . ALA A 1 582 ? -42.034 27.394 35.725 1.00 50.62 582 ALA A N 1
ATOM 4557 C CA . ALA A 1 582 ? -41.207 28.396 35.056 1.00 50.62 582 ALA A CA 1
ATOM 4558 C C . ALA A 1 582 ? -41.836 28.883 33.737 1.00 50.62 582 ALA A C 1
ATOM 4560 O O . ALA A 1 582 ? -41.857 30.087 33.479 1.00 50.62 582 ALA A O 1
ATOM 4561 N N . LEU A 1 583 ? -42.419 27.984 32.932 1.00 55.34 583 LEU A N 1
ATOM 4562 C CA . LEU A 1 583 ? -43.109 28.366 31.693 1.00 55.34 583 LEU A CA 1
ATOM 4563 C C . LEU A 1 583 ? -44.380 29.182 31.957 1.00 55.34 583 LEU A C 1
ATOM 4565 O O . LEU A 1 583 ? -44.602 30.183 31.279 1.00 55.34 583 LEU A O 1
ATOM 4569 N N . ALA A 1 584 ? -45.188 28.810 32.954 1.00 63.50 584 ALA A N 1
ATOM 4570 C CA . ALA A 1 584 ? -46.379 29.578 33.321 1.00 63.50 584 ALA A CA 1
ATOM 4571 C C . ALA A 1 584 ? -46.011 30.983 33.829 1.00 63.50 584 ALA A C 1
ATOM 4573 O O . ALA A 1 584 ? -46.636 31.968 33.430 1.00 63.50 584 ALA A O 1
ATOM 4574 N N . GLY A 1 585 ? -44.948 31.094 34.634 1.00 68.56 585 GLY A N 1
ATOM 4575 C CA . GLY A 1 585 ? -44.413 32.379 35.089 1.00 68.56 585 GLY A CA 1
ATOM 4576 C C . GLY A 1 585 ? -43.923 33.263 33.939 1.00 68.56 585 GLY A C 1
ATOM 4577 O O . GLY A 1 585 ? -44.242 34.449 33.898 1.00 68.56 585 GLY A O 1
ATOM 4578 N N . ILE A 1 586 ? -43.217 32.686 32.960 1.00 67.19 586 ILE A N 1
ATOM 4579 C CA . ILE A 1 586 ? -42.718 33.412 31.782 1.00 67.19 586 ILE A CA 1
ATOM 4580 C C . ILE A 1 586 ? -43.868 33.857 30.871 1.00 67.19 586 ILE A C 1
ATOM 4582 O O . ILE A 1 586 ? -43.857 34.988 30.394 1.00 67.19 586 ILE A O 1
ATOM 4586 N N . VAL A 1 587 ? -44.891 33.025 30.657 1.00 69.19 587 VAL A N 1
ATOM 4587 C CA . VAL A 1 587 ? -46.059 33.399 29.840 1.00 69.19 587 VAL A CA 1
ATOM 4588 C C . VAL A 1 587 ? -46.855 34.528 30.500 1.00 69.19 587 VAL A C 1
ATOM 4590 O O . VAL A 1 587 ? -47.223 35.488 29.822 1.00 69.19 587 VAL A O 1
ATOM 4593 N N . ILE A 1 588 ? -47.059 34.478 31.820 1.00 75.56 588 ILE A N 1
ATOM 4594 C CA . ILE A 1 588 ? -47.706 35.568 32.566 1.00 75.56 588 ILE A CA 1
ATOM 4595 C C . ILE A 1 588 ? -46.853 36.840 32.499 1.00 75.56 588 ILE A C 1
ATOM 4597 O O . ILE A 1 588 ? -47.386 37.918 32.241 1.00 75.56 588 ILE A O 1
ATOM 4601 N N . PHE A 1 589 ? -45.531 36.730 32.646 1.00 73.38 589 PHE A N 1
ATOM 4602 C CA . PHE A 1 589 ? -44.622 37.870 32.542 1.00 73.38 589 PHE A CA 1
ATOM 4603 C C . PHE A 1 589 ? -44.622 38.494 31.140 1.00 73.38 589 PHE A C 1
ATOM 4605 O O . PHE A 1 589 ? -44.670 39.715 31.021 1.00 73.38 589 PHE A O 1
ATOM 4612 N N . ILE A 1 590 ? -44.645 37.686 30.075 1.00 74.88 590 ILE A N 1
ATOM 4613 C CA . ILE A 1 590 ? -44.733 38.164 28.686 1.00 74.88 590 ILE A CA 1
ATOM 4614 C C . ILE A 1 590 ? -46.079 38.850 28.430 1.00 74.88 590 ILE A C 1
ATOM 4616 O O . ILE A 1 590 ? -46.109 39.898 27.790 1.00 74.88 590 ILE A O 1
ATOM 4620 N N . LEU A 1 591 ? -47.188 38.321 28.954 1.00 73.75 591 LEU A N 1
ATOM 4621 C CA . LEU A 1 591 ? -48.506 38.951 28.816 1.00 73.75 591 LEU A CA 1
ATOM 4622 C C . LEU A 1 591 ? -48.601 40.270 29.597 1.00 73.75 591 LEU A C 1
ATOM 4624 O O . LEU A 1 591 ? -49.147 41.246 29.083 1.00 73.75 591 LEU A O 1
ATOM 4628 N N . VAL A 1 592 ? -48.013 40.336 30.795 1.00 74.00 592 VAL A N 1
ATOM 4629 C CA . VAL A 1 592 ? -47.920 41.567 31.597 1.00 74.00 592 VAL A CA 1
ATOM 4630 C C . VAL A 1 592 ? -47.005 42.593 30.920 1.00 74.00 592 VAL A C 1
ATOM 4632 O O . VAL A 1 592 ? -47.376 43.761 30.819 1.00 74.00 592 VAL A O 1
ATOM 4635 N N . ALA A 1 593 ? -45.863 42.168 30.374 1.00 67.50 593 ALA A N 1
ATOM 4636 C CA . ALA A 1 593 ? -44.938 43.025 29.634 1.00 67.50 593 ALA A CA 1
ATOM 4637 C C . ALA A 1 593 ? -45.543 43.536 28.316 1.00 67.50 593 ALA A C 1
ATOM 4639 O O . ALA A 1 593 ? -45.383 44.708 27.986 1.00 67.50 593 ALA A O 1
ATOM 4640 N N . ALA A 1 594 ? -46.300 42.706 27.591 1.00 65.12 594 ALA A N 1
ATOM 4641 C CA . ALA A 1 594 ? -47.020 43.110 26.383 1.00 65.12 594 ALA A CA 1
ATOM 4642 C C . ALA A 1 594 ? -48.167 44.086 26.696 1.00 65.12 594 ALA A C 1
ATOM 4644 O O . ALA A 1 594 ? -48.402 45.035 25.946 1.00 65.12 594 ALA A O 1
ATOM 4645 N N . TRP A 1 595 ? -48.857 43.901 27.825 1.00 72.69 595 TRP A N 1
ATOM 4646 C CA . TRP A 1 595 ? -49.878 44.834 28.300 1.00 72.69 595 TRP A CA 1
ATOM 4647 C C . TRP A 1 595 ? -49.273 46.181 28.728 1.00 72.69 595 TRP A C 1
ATOM 4649 O O . TRP A 1 595 ? -49.802 47.234 28.371 1.00 72.69 595 TRP A O 1
ATOM 4659 N N . LEU A 1 596 ? -48.119 46.163 29.404 1.00 66.50 596 LEU A N 1
ATOM 4660 C CA . LEU A 1 596 ? -47.343 47.358 29.759 1.00 66.50 596 LEU A CA 1
ATOM 4661 C C . LEU A 1 596 ? -46.804 48.091 28.522 1.00 66.50 596 LEU A C 1
ATOM 4663 O O . LEU A 1 596 ? -46.963 49.306 28.431 1.00 66.50 596 LEU A O 1
ATOM 4667 N N . ALA A 1 597 ? -46.260 47.373 27.537 1.00 58.53 597 ALA A N 1
ATOM 4668 C CA . ALA A 1 597 ? -45.754 47.955 26.291 1.00 58.53 597 ALA A CA 1
ATOM 4669 C C . ALA A 1 597 ? -46.864 48.580 25.429 1.00 58.53 597 ALA A C 1
ATOM 4671 O O . ALA A 1 597 ? -46.631 49.556 24.719 1.00 58.53 597 ALA A O 1
ATOM 4672 N N . LYS A 1 598 ? -48.095 48.057 25.510 1.00 60.47 598 LYS A N 1
ATOM 4673 C CA . LYS A 1 598 ? -49.255 48.636 24.816 1.00 60.47 598 LYS A CA 1
ATOM 4674 C C . LYS A 1 598 ? -49.862 49.827 25.566 1.00 60.47 598 LYS A C 1
ATOM 4676 O O . LYS A 1 598 ? -50.504 50.669 24.944 1.00 60.47 598 LYS A O 1
ATOM 4681 N N . ARG A 1 599 ? -49.669 49.904 26.889 1.00 55.50 599 ARG A N 1
ATOM 4682 C CA . ARG A 1 599 ? -50.195 50.975 27.752 1.00 55.50 599 ARG A CA 1
ATOM 4683 C C . ARG A 1 599 ? -49.255 52.177 27.868 1.00 55.50 599 ARG A C 1
ATOM 4685 O O . ARG A 1 599 ? -49.734 53.298 28.009 1.00 55.50 599 ARG A O 1
ATOM 4692 N N . PHE A 1 600 ? -47.948 51.958 27.766 1.00 52.81 600 PHE A N 1
ATOM 4693 C CA . PHE A 1 600 ? -46.927 53.002 27.728 1.00 52.81 600 PHE A CA 1
ATOM 4694 C C . PHE A 1 600 ? -46.327 53.034 26.325 1.00 52.81 600 PHE A C 1
ATOM 4696 O O . PHE A 1 600 ? -45.357 52.343 26.036 1.00 52.81 600 PHE A O 1
ATOM 4703 N N . GLY A 1 601 ? -46.967 53.774 25.420 1.00 50.19 601 GLY A N 1
ATOM 4704 C CA . GLY A 1 601 ? -46.551 53.853 24.024 1.00 50.19 601 GLY A CA 1
ATOM 4705 C C . GLY A 1 601 ? -45.105 54.331 23.876 1.00 50.19 601 GLY A C 1
ATOM 4706 O O . GLY A 1 601 ? -44.815 55.502 24.098 1.00 50.19 601 GLY A O 1
ATOM 4707 N N . PHE A 1 602 ? -44.224 53.434 23.434 1.00 43.25 602 PHE A N 1
ATOM 4708 C CA . PHE A 1 602 ? -42.873 53.759 22.986 1.00 43.25 602 PHE A CA 1
ATOM 4709 C C . PHE A 1 602 ? -42.767 53.495 21.482 1.00 43.25 602 PHE A C 1
ATOM 4711 O O . PHE A 1 602 ? -42.609 52.361 21.036 1.00 43.25 602 PHE A O 1
ATOM 4718 N N . HIS A 1 603 ? -42.882 54.568 20.696 1.00 35.38 603 HIS A N 1
ATOM 4719 C CA . HIS A 1 603 ? -42.411 54.610 19.315 1.00 35.38 603 HIS A CA 1
ATOM 4720 C C . HIS A 1 603 ? -40.972 55.140 19.295 1.00 35.38 603 HIS A C 1
ATOM 4722 O O . HIS A 1 603 ? -40.722 56.245 19.767 1.00 35.38 603 HIS A O 1
ATOM 4728 N N . GLY A 1 604 ? -40.077 54.378 18.659 1.00 32.31 604 GLY A N 1
ATOM 4729 C CA . GLY A 1 604 ? -38.840 54.877 18.052 1.00 32.31 604 GLY A CA 1
ATOM 4730 C C . GLY A 1 604 ? -37.547 54.661 18.842 1.00 32.31 604 GLY A C 1
ATOM 4731 O O . GLY A 1 604 ? -37.311 55.334 19.836 1.00 32.31 604 GLY A O 1
ATOM 4732 N N . ALA A 1 605 ? -36.690 53.769 18.331 1.00 29.12 605 ALA A N 1
ATOM 4733 C CA . ALA A 1 605 ? -35.256 53.973 18.050 1.00 29.12 605 ALA A CA 1
ATOM 4734 C C . ALA A 1 605 ? -34.556 52.606 17.939 1.00 29.12 605 ALA A C 1
ATOM 4736 O O . ALA A 1 605 ? -34.762 51.720 18.765 1.00 29.12 605 ALA A O 1
ATOM 4737 N N . GLY A 1 606 ? -33.766 52.421 16.880 1.00 40.59 606 GLY A N 1
ATOM 4738 C CA . GLY A 1 606 ? -33.141 51.148 16.530 1.00 40.59 606 GLY A CA 1
ATOM 4739 C C . GLY A 1 606 ? -32.204 50.593 17.604 1.00 40.59 606 GLY A C 1
ATOM 4740 O O . GLY A 1 606 ? -31.351 51.303 18.128 1.00 40.59 606 GLY A O 1
ATOM 4741 N N . VAL A 1 607 ? -32.336 49.290 17.859 1.00 31.11 607 VAL A N 1
ATOM 4742 C CA . VAL A 1 607 ? -31.350 48.450 18.545 1.00 31.11 607 VAL A CA 1
ATOM 4743 C C . VAL A 1 607 ? -31.349 47.089 17.842 1.00 31.11 607 VAL A C 1
ATOM 4745 O O . VAL A 1 607 ? -32.409 46.519 17.586 1.00 31.11 607 VAL A O 1
ATOM 4748 N N . GLY A 1 608 ? -30.153 46.629 17.465 1.00 36.41 608 GLY A N 1
ATOM 4749 C CA . GLY A 1 608 ? -29.891 45.513 16.555 1.00 36.41 608 GLY A CA 1
ATOM 4750 C C . GLY A 1 608 ? -30.644 44.222 16.876 1.00 36.41 608 GLY A C 1
ATOM 4751 O O . GLY A 1 608 ? -30.614 43.714 17.999 1.00 36.41 608 GLY A O 1
ATOM 4752 N N . ALA A 1 609 ? -31.301 43.687 15.847 1.00 33.28 609 ALA A N 1
ATOM 4753 C CA . ALA A 1 609 ? -31.966 42.399 15.890 1.00 33.28 609 ALA A CA 1
ATOM 4754 C C . ALA A 1 609 ? -30.937 41.282 16.115 1.00 33.28 609 ALA A C 1
ATOM 4756 O O . ALA A 1 609 ? -29.913 41.194 15.441 1.00 33.28 609 ALA A O 1
ATOM 4757 N N . LYS A 1 610 ? -31.224 40.445 17.110 1.00 37.22 610 LYS A N 1
ATOM 4758 C CA . LYS A 1 610 ? -30.429 39.284 17.501 1.00 37.22 610 LYS A CA 1
ATOM 4759 C C . LYS A 1 610 ? -30.263 38.306 16.335 1.00 37.22 610 LYS A C 1
ATOM 4761 O O . LYS A 1 610 ? -31.243 37.912 15.709 1.00 37.22 610 LYS A O 1
ATOM 4766 N N . LYS A 1 611 ? -29.010 37.882 16.149 1.00 41.75 611 LYS A N 1
ATOM 4767 C CA . LYS A 1 611 ? -28.532 36.811 15.267 1.00 41.75 611 LYS A CA 1
ATOM 4768 C C . LYS A 1 611 ? -29.400 35.561 15.376 1.00 41.75 611 LYS A C 1
ATOM 4770 O O . LYS A 1 611 ? -29.449 34.928 16.431 1.00 41.75 611 LYS A O 1
ATOM 4775 N N . SER A 1 612 ? -30.050 35.190 14.283 1.00 44.28 612 SER A N 1
ATOM 4776 C CA . SER A 1 612 ? -30.782 33.932 14.169 1.00 44.28 612 SER A CA 1
ATOM 4777 C C . SER A 1 612 ? -29.888 32.889 13.496 1.00 44.28 612 SER A C 1
ATOM 4779 O O . SER A 1 612 ? -29.580 33.022 12.314 1.00 44.28 612 SER A O 1
ATOM 4781 N N . LEU A 1 613 ? -29.479 31.865 14.252 1.00 59.31 613 LEU A N 1
ATOM 4782 C CA . LEU A 1 613 ? -28.922 30.624 13.706 1.00 59.31 613 LEU A CA 1
ATOM 4783 C C . LEU A 1 613 ? -30.035 29.927 12.918 1.00 59.31 613 LEU A C 1
ATOM 4785 O O . LEU A 1 613 ? -31.093 29.658 13.489 1.00 59.31 613 LEU A O 1
ATOM 4789 N N . ASN A 1 614 ? -29.802 29.614 11.646 1.00 65.06 614 ASN A N 1
ATOM 4790 C CA . ASN A 1 614 ? -30.757 28.853 10.846 1.00 65.06 614 ASN A CA 1
ATOM 4791 C C . ASN A 1 614 ? -30.157 27.491 10.487 1.00 65.06 614 ASN A C 1
ATOM 4793 O O . ASN A 1 614 ? -29.022 27.417 10.031 1.00 65.06 614 ASN A O 1
ATOM 4797 N N . ILE A 1 615 ? -30.887 26.402 10.719 1.00 74.12 615 ILE A N 1
ATOM 4798 C CA . ILE A 1 615 ? -30.419 25.053 10.376 1.00 74.12 615 ILE A CA 1
ATOM 4799 C C . ILE A 1 615 ? -30.847 24.770 8.937 1.00 74.12 615 ILE A C 1
ATOM 4801 O O . ILE A 1 615 ? -32.041 24.652 8.668 1.00 74.12 615 ILE A O 1
ATOM 4805 N N . SER A 1 616 ? -29.889 24.661 8.017 1.00 78.12 616 SER A N 1
ATOM 4806 C CA . SER A 1 616 ? -30.163 24.464 6.589 1.00 78.12 616 SER A CA 1
ATOM 4807 C C . SER A 1 616 ? -30.318 23.001 6.191 1.00 78.12 616 SER A C 1
ATOM 4809 O O . SER A 1 616 ? -31.048 22.699 5.249 1.00 78.12 616 SER A O 1
ATOM 4811 N N . ALA A 1 617 ? -29.679 22.077 6.914 1.00 73.88 617 ALA A N 1
ATOM 4812 C CA . ALA A 1 617 ? -29.822 20.642 6.683 1.00 73.88 617 ALA A CA 1
ATOM 4813 C C . ALA A 1 617 ? -29.471 19.825 7.932 1.00 73.88 617 ALA A C 1
ATOM 4815 O O . ALA A 1 617 ? -28.644 20.234 8.744 1.00 73.88 617 ALA A O 1
ATOM 4816 N N . SER A 1 618 ? -30.054 18.632 8.069 1.00 82.19 618 SER A N 1
ATOM 4817 C CA . SER A 1 618 ? -29.629 17.653 9.076 1.00 82.19 618 SER A CA 1
ATOM 4818 C C . SER A 1 618 ? -29.805 16.226 8.568 1.00 82.19 618 SER A C 1
ATOM 4820 O O . SER A 1 618 ? -30.807 15.935 7.915 1.00 82.19 618 SER A O 1
ATOM 4822 N N . VAL A 1 619 ? -28.867 15.337 8.893 1.00 77.06 619 VAL A N 1
ATOM 4823 C CA . VAL A 1 619 ? -28.920 13.908 8.551 1.00 77.06 619 VAL A CA 1
ATOM 4824 C C . VAL A 1 619 ? -28.510 13.058 9.754 1.00 77.06 619 VAL A C 1
ATOM 4826 O O . VAL A 1 619 ? -27.588 13.413 10.487 1.00 77.06 619 VAL A O 1
ATOM 4829 N N . SER A 1 620 ? -29.215 11.947 9.990 1.00 84.50 620 SER A N 1
ATOM 4830 C CA . SER A 1 620 ? -28.876 10.996 11.059 1.00 84.50 620 SER A CA 1
ATOM 4831 C C . SER A 1 620 ? -27.792 10.040 10.570 1.00 84.50 620 SER A C 1
ATOM 4833 O O . SER A 1 620 ? -27.966 9.420 9.525 1.00 84.50 620 SER A O 1
ATOM 4835 N N . VAL A 1 621 ? -26.698 9.918 11.322 1.00 78.81 621 VAL A N 1
ATOM 4836 C CA . VAL A 1 621 ? -25.559 9.032 11.004 1.00 78.81 621 VAL A CA 1
ATOM 4837 C C . VAL A 1 621 ? -25.515 7.819 11.945 1.00 78.81 621 VAL A C 1
ATOM 4839 O O . VAL A 1 621 ? -24.934 6.792 11.616 1.00 78.81 621 VAL A O 1
ATOM 4842 N N . GLY A 1 622 ? -26.237 7.887 13.067 1.00 75.19 622 GLY A N 1
ATOM 4843 C CA . GLY A 1 622 ? -26.444 6.781 13.998 1.00 75.19 622 GLY A CA 1
ATOM 4844 C C . GLY A 1 622 ? -27.734 6.955 14.812 1.00 75.19 622 GLY A C 1
ATOM 4845 O O . GLY A 1 622 ? -28.465 7.931 14.607 1.00 75.19 622 GLY A O 1
ATOM 4846 N N . PRO A 1 623 ? -28.027 6.047 15.764 1.00 64.81 623 PRO A N 1
ATOM 4847 C CA . PRO A 1 623 ? -29.246 6.097 16.578 1.00 64.81 623 PRO A CA 1
ATOM 4848 C C . PRO A 1 623 ? -29.347 7.357 17.454 1.00 64.81 623 PRO A C 1
ATOM 4850 O O . PRO A 1 623 ? -30.451 7.774 17.800 1.00 64.81 623 PRO A O 1
ATOM 4853 N N . ARG A 1 624 ? -28.213 7.989 17.798 1.00 69.00 624 ARG A N 1
ATOM 4854 C CA . ARG A 1 624 ? -28.151 9.257 18.557 1.00 69.00 624 ARG A CA 1
ATOM 4855 C C . ARG A 1 624 ? -27.150 10.267 17.983 1.00 69.00 624 ARG A C 1
ATOM 4857 O O . ARG A 1 624 ? -26.787 11.218 18.669 1.00 69.00 624 ARG A O 1
ATOM 4864 N N . GLU A 1 625 ? -26.707 10.058 16.746 1.00 85.06 625 GLU A N 1
ATOM 4865 C CA . GLU A 1 625 ? -25.687 10.878 16.089 1.00 85.06 625 GLU A CA 1
ATOM 4866 C C . GLU A 1 625 ? -26.272 11.546 14.849 1.00 85.06 625 GLU A C 1
ATOM 4868 O O . GLU A 1 625 ? -26.898 10.891 14.008 1.00 85.06 625 GLU A O 1
ATOM 4873 N N . ARG A 1 626 ? -26.076 12.857 14.732 1.00 82.75 626 ARG A N 1
ATOM 4874 C CA . ARG A 1 626 ? -26.565 13.669 13.619 1.00 82.75 626 ARG A CA 1
ATOM 4875 C C . ARG A 1 626 ? -25.472 14.577 13.100 1.00 82.75 626 ARG A C 1
ATOM 4877 O O . ARG A 1 626 ? -24.696 15.111 13.875 1.00 82.75 626 ARG A O 1
ATOM 4884 N N . VAL A 1 627 ? -25.459 14.808 11.799 1.00 86.50 627 VAL A N 1
ATOM 4885 C CA . VAL A 1 627 ? -24.681 15.891 11.200 1.00 86.50 627 VAL A CA 1
ATOM 4886 C C . VAL A 1 627 ? -25.655 16.982 10.788 1.00 86.50 627 VAL A C 1
ATOM 4888 O O . VAL A 1 627 ? -26.656 16.707 10.127 1.00 86.50 627 VAL A O 1
ATOM 4891 N N . VAL A 1 628 ? -25.393 18.207 11.226 1.00 83.50 628 VAL A N 1
ATOM 4892 C CA . VAL A 1 628 ? -26.265 19.370 11.056 1.00 83.50 628 VAL A CA 1
ATOM 4893 C C . VAL A 1 628 ? -25.474 20.482 10.386 1.00 83.50 628 VAL A C 1
ATOM 4895 O O . VAL A 1 628 ? -24.363 20.788 10.808 1.00 83.50 628 VAL A O 1
ATOM 4898 N N . VAL A 1 629 ? -26.042 21.097 9.355 1.00 83.31 629 VAL A N 1
ATOM 4899 C CA . VAL A 1 629 ? -25.488 22.293 8.721 1.00 83.31 629 VAL A CA 1
ATOM 4900 C C . VAL A 1 629 ? -26.243 23.504 9.247 1.00 83.31 629 VAL A C 1
ATOM 4902 O O . VAL A 1 629 ? -27.470 23.570 9.166 1.00 83.31 629 VAL A O 1
ATOM 4905 N N . VAL A 1 630 ? -25.502 24.436 9.831 1.00 81.56 630 VAL A N 1
ATOM 4906 C CA . VAL A 1 630 ? -26.012 25.664 10.430 1.00 81.56 630 VAL A CA 1
ATOM 4907 C C . VAL A 1 630 ? -25.508 26.843 9.619 1.00 81.56 630 VAL A C 1
ATOM 4909 O O . VAL A 1 630 ? -24.303 27.059 9.511 1.00 81.56 630 VAL A O 1
ATOM 4912 N N . ASP A 1 631 ? -26.429 27.629 9.087 1.00 76.38 631 ASP A N 1
ATOM 4913 C CA . ASP A 1 631 ? -26.120 28.859 8.382 1.00 76.38 631 ASP A CA 1
ATOM 4914 C C . ASP A 1 631 ? -25.882 29.985 9.396 1.00 76.38 631 ASP A C 1
ATOM 4916 O O . ASP A 1 631 ? -26.714 30.270 10.266 1.00 76.38 631 ASP A O 1
ATOM 4920 N N . VAL A 1 632 ? -24.719 30.617 9.272 1.00 77.25 632 VAL A N 1
ATOM 4921 C CA . VAL A 1 632 ? -24.281 31.802 10.011 1.00 77.25 632 VAL A CA 1
ATOM 4922 C C . VAL A 1 632 ? -23.972 32.894 8.978 1.00 77.25 632 VAL A C 1
ATOM 4924 O O . VAL A 1 632 ? -23.697 32.577 7.823 1.00 77.25 632 VAL A O 1
ATOM 4927 N N . GLU A 1 633 ? -24.036 34.172 9.369 1.00 63.00 633 GLU A N 1
ATOM 4928 C CA . GLU A 1 633 ? -23.952 35.339 8.461 1.00 63.00 633 GLU A CA 1
ATOM 4929 C C . GLU A 1 633 ? -22.852 35.223 7.387 1.00 63.00 633 GLU A C 1
ATOM 4931 O O . GLU A 1 633 ? -23.118 35.495 6.218 1.00 63.00 633 GLU A O 1
ATOM 4936 N N . ASP A 1 634 ? -21.668 34.723 7.757 1.00 68.81 634 ASP A N 1
ATOM 4937 C CA . ASP A 1 634 ? -20.497 34.684 6.873 1.00 68.81 634 ASP A CA 1
ATOM 4938 C C . ASP A 1 634 ? -20.074 33.268 6.438 1.00 68.81 634 ASP A C 1
ATOM 4940 O O . ASP A 1 634 ? -19.108 33.118 5.690 1.00 68.81 634 ASP A O 1
ATOM 4944 N N . ALA A 1 635 ? -20.749 32.213 6.913 1.00 77.31 635 ALA A N 1
ATOM 4945 C CA . ALA A 1 635 ? -20.361 30.827 6.640 1.00 77.31 635 ALA A CA 1
ATOM 4946 C C . ALA A 1 635 ? -21.451 29.816 7.016 1.00 77.31 635 ALA A C 1
ATOM 4948 O O . ALA A 1 635 ? -22.288 30.065 7.879 1.00 77.31 635 ALA A O 1
ATOM 4949 N N . ARG A 1 636 ? -21.396 28.615 6.436 1.00 80.81 636 ARG A N 1
ATOM 4950 C CA . ARG A 1 636 ? -22.252 27.493 6.849 1.00 80.81 636 ARG A CA 1
ATOM 4951 C C . ARG A 1 636 ? -21.426 26.466 7.615 1.00 80.81 636 ARG A C 1
ATOM 4953 O O . ARG A 1 636 ? -20.500 25.879 7.068 1.00 80.81 636 ARG A O 1
ATOM 4960 N N . LEU A 1 637 ? -21.728 26.259 8.890 1.00 85.56 637 LEU A N 1
ATOM 4961 C CA . LEU A 1 637 ? -20.996 25.356 9.776 1.00 85.56 637 LEU A CA 1
ATOM 4962 C C . LEU A 1 637 ? -21.600 23.954 9.724 1.00 85.56 637 LEU A C 1
ATOM 4964 O O . LEU A 1 637 ? -22.787 23.777 9.972 1.00 85.56 637 LEU A O 1
ATOM 4968 N N . VAL A 1 638 ? -20.778 22.950 9.450 1.00 87.69 638 VAL A N 1
ATOM 4969 C CA . VAL A 1 638 ? -21.129 21.532 9.527 1.00 87.69 638 VAL A CA 1
ATOM 4970 C C . VAL A 1 638 ? -20.740 21.025 10.909 1.00 87.69 638 VAL A C 1
ATOM 4972 O O . VAL A 1 638 ? -19.562 21.008 11.269 1.00 87.69 638 VAL A O 1
ATOM 4975 N N . LEU A 1 639 ? -21.731 20.618 11.693 1.00 86.06 639 LEU A N 1
ATOM 4976 C CA . LEU A 1 639 ? -21.589 20.198 13.081 1.00 86.06 639 LEU A CA 1
ATOM 4977 C C . LEU A 1 639 ? -22.001 18.733 13.232 1.00 86.06 639 LEU A C 1
ATOM 4979 O O . LEU A 1 639 ? -23.082 18.341 12.802 1.00 86.06 639 LEU A O 1
ATOM 4983 N N . GLY A 1 640 ? -21.160 17.930 13.869 1.00 83.88 640 GLY A N 1
ATOM 4984 C CA . GLY A 1 640 ? -21.507 16.605 14.366 1.00 83.88 640 GLY A CA 1
ATOM 4985 C C . GLY A 1 640 ? -22.127 16.737 15.749 1.00 83.88 640 GLY A C 1
ATOM 4986 O O . GLY A 1 640 ? -21.565 17.394 16.616 1.00 83.88 640 GLY A O 1
ATOM 4987 N N . VAL A 1 641 ? -23.290 16.141 15.955 1.00 82.69 641 VAL A N 1
ATOM 4988 C CA . VAL A 1 641 ? -24.088 16.231 17.175 1.00 82.69 641 VAL A CA 1
ATOM 4989 C C . VAL A 1 641 ? -24.310 14.820 17.698 1.00 82.69 641 VAL A C 1
ATOM 4991 O O . VAL A 1 641 ? -24.965 14.011 17.044 1.00 82.69 641 VAL A O 1
ATOM 4994 N N . THR A 1 642 ? -23.777 14.529 18.878 1.00 83.31 642 THR A N 1
ATOM 4995 C CA . THR A 1 642 ? -24.067 13.312 19.644 1.00 83.31 642 THR A CA 1
ATOM 4996 C C . THR A 1 642 ? -24.996 13.646 20.813 1.00 83.31 642 THR A C 1
ATOM 4998 O O . THR A 1 642 ? -25.366 14.801 21.028 1.00 83.31 642 THR A O 1
ATOM 5001 N N . ALA A 1 643 ? -25.377 12.642 21.605 1.00 71.94 643 ALA A N 1
ATOM 5002 C CA . ALA A 1 643 ? -26.194 12.855 22.800 1.00 71.94 643 ALA A CA 1
ATOM 5003 C C . ALA A 1 643 ? -25.502 13.708 23.886 1.00 71.94 643 ALA A C 1
ATOM 5005 O O . ALA A 1 643 ? -26.192 14.240 24.752 1.00 71.94 643 ALA A O 1
ATOM 5006 N N . SER A 1 644 ? -24.170 13.827 23.849 1.00 69.69 644 SER A N 1
ATOM 5007 C CA . SER A 1 644 ? -23.370 14.512 24.872 1.00 69.69 644 SER A CA 1
ATOM 5008 C C . SER A 1 644 ? -22.538 15.683 24.342 1.00 69.69 644 SER A C 1
ATOM 5010 O O . SER A 1 644 ? -22.116 16.515 25.143 1.00 69.69 644 SER A O 1
ATOM 5012 N N . GLN A 1 645 ? -22.293 15.781 23.029 1.00 74.75 645 GLN A N 1
ATOM 5013 C CA . GLN A 1 645 ? -21.350 16.757 22.481 1.00 74.75 645 GLN A CA 1
ATOM 5014 C C . GLN A 1 645 ? -21.728 17.252 21.078 1.00 74.75 645 GLN A C 1
ATOM 5016 O O . GLN A 1 645 ? -22.257 16.509 20.252 1.00 74.75 645 GLN A O 1
ATOM 5021 N N . ILE A 1 646 ? -21.401 18.518 20.801 1.00 84.94 646 ILE A N 1
ATOM 5022 C CA . ILE A 1 646 ? -21.425 19.112 19.461 1.00 84.94 646 ILE A CA 1
ATOM 5023 C C . ILE A 1 646 ? -19.980 19.384 19.037 1.00 84.94 646 ILE A C 1
ATOM 5025 O O . ILE A 1 646 ? -19.262 20.122 19.710 1.00 84.94 646 ILE A O 1
ATOM 5029 N N . THR A 1 647 ? -19.562 18.808 17.916 1.00 80.00 647 THR A N 1
ATOM 5030 C CA . THR A 1 647 ? -18.213 18.937 17.360 1.00 80.00 647 THR A CA 1
ATOM 5031 C C . THR A 1 647 ? -18.290 19.629 16.009 1.00 80.00 647 THR A C 1
ATOM 5033 O O . THR A 1 647 ? -19.026 19.200 15.124 1.00 80.00 647 THR A O 1
ATOM 5036 N N . HIS A 1 648 ? -17.524 20.701 15.821 1.00 88.19 648 HIS A N 1
ATOM 5037 C CA . HIS A 1 648 ? -17.418 21.346 14.517 1.00 88.19 648 HIS A CA 1
ATOM 5038 C C . HIS A 1 648 ? -16.599 20.472 13.562 1.00 88.19 648 HIS A C 1
ATOM 5040 O O . HIS A 1 648 ? -15.422 20.218 13.810 1.00 88.19 648 HIS A O 1
ATOM 5046 N N . LEU A 1 649 ? -17.229 20.010 12.482 1.00 84.06 649 LEU A N 1
ATOM 5047 C CA . LEU A 1 649 ? -16.616 19.112 11.505 1.00 84.06 649 LEU A CA 1
ATOM 5048 C C . LEU A 1 649 ? -16.015 19.885 10.330 1.00 84.06 649 LEU A C 1
ATOM 5050 O O . LEU A 1 649 ? -14.925 19.549 9.873 1.00 84.06 649 LEU A O 1
ATOM 5054 N N . HIS A 1 650 ? -16.711 20.911 9.825 1.00 81.38 650 HIS A N 1
ATOM 5055 C CA . HIS A 1 650 ? -16.252 21.667 8.658 1.00 81.38 650 HIS A CA 1
ATOM 5056 C C . HIS A 1 650 ? -16.954 23.022 8.501 1.00 81.38 650 HIS A C 1
ATOM 5058 O O . HIS A 1 650 ? -18.104 23.169 8.899 1.00 81.38 650 HIS A O 1
ATOM 5064 N N . THR A 1 651 ? -16.307 23.996 7.856 1.00 87.19 651 THR A N 1
ATOM 5065 C CA . THR A 1 651 ? -16.906 25.299 7.518 1.00 87.19 651 THR A CA 1
ATOM 5066 C C . THR A 1 651 ? -17.030 25.429 6.002 1.00 87.19 651 THR A C 1
ATOM 5068 O O . THR A 1 651 ? -16.037 25.364 5.286 1.00 87.19 651 THR A O 1
ATOM 5071 N N . LEU A 1 652 ? -18.250 25.618 5.511 1.00 76.50 652 LEU A N 1
ATOM 5072 C CA . LEU A 1 652 ? -18.574 25.855 4.108 1.00 76.50 652 LEU A CA 1
ATOM 5073 C C . LEU A 1 652 ? -18.714 27.362 3.834 1.00 76.50 652 LEU A C 1
ATOM 5075 O O . LEU A 1 652 ? -19.119 28.114 4.727 1.00 76.50 652 LEU A O 1
ATOM 5079 N N . PRO A 1 653 ? -18.455 27.814 2.593 1.00 74.31 653 PRO A N 1
ATOM 5080 C CA . PRO A 1 653 ? -18.690 29.200 2.209 1.00 74.31 653 PRO A CA 1
ATOM 5081 C C . PRO A 1 653 ? -20.181 29.577 2.340 1.00 74.31 653 PRO A C 1
ATOM 5083 O O . PRO A 1 653 ? -21.058 28.699 2.220 1.00 74.31 653 PRO A O 1
ATOM 5086 N N . PRO A 1 654 ? -20.474 30.871 2.582 1.00 73.06 654 PRO A N 1
ATOM 5087 C CA . PRO A 1 654 ? -21.840 31.366 2.688 1.00 73.06 654 PRO A CA 1
ATOM 5088 C C . PRO A 1 654 ? -22.597 31.040 1.399 1.00 73.06 654 PRO A C 1
ATOM 5090 O O . PRO A 1 654 ? -22.019 31.019 0.308 1.00 73.06 654 PRO A O 1
ATOM 5093 N N . ALA A 1 655 ? -23.881 30.701 1.528 1.00 61.78 655 ALA A N 1
ATOM 5094 C CA . ALA A 1 655 ? -24.700 30.425 0.355 1.00 61.78 655 ALA A CA 1
ATOM 5095 C C . ALA A 1 655 ? -24.685 31.660 -0.570 1.00 61.78 655 ALA A C 1
ATOM 5097 O O . ALA A 1 655 ? -24.758 32.784 -0.067 1.00 61.78 655 ALA A O 1
ATOM 5098 N N . PRO A 1 656 ? -24.561 31.486 -1.898 1.00 54.66 656 PRO A N 1
ATOM 5099 C CA . PRO A 1 656 ? -24.617 32.614 -2.815 1.00 54.66 656 PRO A CA 1
ATOM 5100 C C . PRO A 1 656 ? -25.939 33.355 -2.608 1.00 54.66 656 PRO A C 1
ATOM 5102 O O . PRO A 1 656 ? -26.994 32.723 -2.524 1.00 54.66 656 PRO A O 1
ATOM 5105 N N . VAL A 1 657 ? -25.870 34.684 -2.503 1.00 46.06 657 VAL A N 1
ATOM 5106 C CA . VAL A 1 657 ? -27.050 35.548 -2.431 1.00 46.06 657 VAL A CA 1
ATOM 5107 C C . VAL A 1 657 ? -27.796 35.378 -3.748 1.00 46.06 657 VAL A C 1
ATOM 5109 O O . VAL A 1 657 ? -27.438 35.960 -4.766 1.00 46.06 657 VAL A O 1
ATOM 5112 N N . THR A 1 658 ? -28.796 34.506 -3.757 1.00 38.19 658 THR A N 1
ATOM 5113 C CA . THR A 1 658 ? -29.776 34.473 -4.830 1.00 38.19 658 THR A CA 1
ATOM 5114 C C . THR A 1 658 ? -30.584 35.749 -4.712 1.00 38.19 658 THR A C 1
ATOM 5116 O O . THR A 1 658 ? -31.389 35.890 -3.787 1.00 38.19 658 THR A O 1
ATOM 5119 N N . ASP A 1 659 ? -30.340 36.673 -5.641 1.00 34.62 659 ASP A N 1
ATOM 5120 C CA . ASP A 1 659 ? -31.271 37.747 -5.945 1.00 34.62 659 ASP A CA 1
ATOM 5121 C C . ASP A 1 659 ? -32.685 37.175 -6.027 1.00 34.62 659 ASP A C 1
ATOM 5123 O O . ASP A 1 659 ? -32.906 36.049 -6.480 1.00 34.62 659 ASP A O 1
ATOM 5127 N N . ILE A 1 660 ? -33.623 37.964 -5.517 1.00 38.62 660 ILE A N 1
ATOM 5128 C CA . ILE A 1 660 ? -35.038 37.662 -5.356 1.00 38.62 660 ILE A CA 1
ATOM 5129 C C . ILE A 1 660 ? -35.603 37.165 -6.694 1.00 38.62 660 ILE A C 1
ATOM 5131 O O . ILE A 1 660 ? -36.028 37.950 -7.538 1.00 38.62 660 ILE A O 1
ATOM 5135 N N . VAL A 1 661 ? -35.617 35.847 -6.887 1.00 34.31 661 VAL A N 1
ATOM 5136 C CA . VAL A 1 661 ? -36.437 35.206 -7.909 1.00 34.31 661 VAL A CA 1
ATOM 5137 C C . VAL A 1 661 ? -37.822 35.072 -7.305 1.00 34.31 661 VAL A C 1
ATOM 5139 O O . VAL A 1 661 ? -38.042 34.381 -6.309 1.00 34.31 661 VAL A O 1
ATOM 5142 N N . GLU A 1 662 ? -38.737 35.818 -7.905 1.00 34.78 662 GLU A N 1
ATOM 5143 C CA . GLU A 1 662 ? -40.168 35.809 -7.669 1.00 34.78 662 GLU A CA 1
ATOM 5144 C C . GLU A 1 662 ? -40.673 34.371 -7.469 1.00 34.78 662 GLU A C 1
ATOM 5146 O O . GLU A 1 662 ? -40.521 33.493 -8.320 1.00 34.78 662 GLU A O 1
ATOM 5151 N N . LYS A 1 663 ? -41.223 34.115 -6.280 1.00 32.97 663 LYS A N 1
ATOM 5152 C CA . LYS A 1 663 ? -41.747 32.814 -5.872 1.00 32.97 663 LYS A CA 1
ATOM 5153 C C . LYS A 1 663 ? -42.849 32.396 -6.847 1.00 32.97 663 LYS A C 1
ATOM 5155 O O . LYS A 1 663 ? -43.960 32.920 -6.783 1.00 32.97 663 LYS A O 1
ATOM 5160 N N . ALA A 1 664 ? -42.549 31.429 -7.714 1.00 36.06 664 ALA A N 1
ATOM 5161 C CA . ALA A 1 664 ? -43.556 30.735 -8.507 1.00 36.06 664 ALA A CA 1
ATOM 5162 C C . ALA A 1 664 ? -44.676 30.225 -7.572 1.00 36.06 664 ALA A C 1
ATOM 5164 O O . ALA A 1 664 ? -44.378 29.720 -6.479 1.00 36.06 664 ALA A O 1
ATOM 5165 N N . PRO A 1 665 ? -45.960 30.389 -7.937 1.00 38.97 665 PRO A N 1
ATOM 5166 C CA . PRO A 1 665 ? -47.057 30.051 -7.045 1.00 38.97 665 PRO A CA 1
ATOM 5167 C C . PRO A 1 665 ? -47.050 28.548 -6.747 1.00 38.97 665 PRO A C 1
ATOM 5169 O O . PRO A 1 665 ? -46.820 27.720 -7.627 1.00 38.97 665 PRO A O 1
ATOM 5172 N N . ALA A 1 666 ? -47.288 28.209 -5.478 1.00 43.44 666 ALA A N 1
ATOM 5173 C CA . ALA A 1 666 ? -47.367 26.832 -5.006 1.00 43.44 666 ALA A CA 1
ATOM 5174 C C . ALA A 1 666 ? -48.386 26.020 -5.836 1.00 43.44 666 ALA A C 1
ATOM 5176 O O . ALA A 1 666 ? -49.422 26.572 -6.226 1.00 43.44 666 ALA A O 1
ATOM 5177 N N . PRO A 1 667 ? -48.129 24.726 -6.099 1.00 42.72 667 PRO A N 1
ATOM 5178 C CA . PRO A 1 667 ? -49.023 23.903 -6.902 1.00 42.72 667 PRO A CA 1
ATOM 5179 C C . PRO A 1 667 ? -50.405 23.841 -6.246 1.00 42.72 667 PRO A C 1
ATOM 5181 O O . PRO A 1 667 ? -50.546 23.547 -5.059 1.00 42.72 667 PRO A O 1
ATOM 5184 N N . ALA A 1 668 ? -51.426 24.182 -7.030 1.00 49.22 668 ALA A N 1
ATOM 5185 C CA . ALA A 1 668 ? -52.807 24.254 -6.586 1.00 49.22 668 ALA A CA 1
ATOM 5186 C C . ALA A 1 668 ? -53.301 22.892 -6.068 1.00 49.22 668 ALA A C 1
ATOM 5188 O O . ALA A 1 668 ? -53.140 21.872 -6.737 1.00 49.22 668 ALA A O 1
ATOM 5189 N N . ASP A 1 669 ? -53.959 22.905 -4.904 1.00 58.25 669 ASP A N 1
ATOM 5190 C CA . ASP A 1 669 ? -54.701 21.774 -4.337 1.00 58.25 669 ASP A CA 1
ATOM 5191 C C . ASP A 1 669 ? -55.595 21.126 -5.405 1.00 58.25 669 ASP A C 1
ATOM 5193 O O . ASP A 1 669 ? -56.660 21.642 -5.763 1.00 58.25 669 ASP A O 1
ATOM 5197 N N . PHE A 1 670 ? -55.199 19.948 -5.879 1.00 50.97 670 PHE A N 1
ATOM 5198 C CA . PHE A 1 670 ? -55.968 19.127 -6.814 1.00 50.97 670 PHE A CA 1
ATOM 5199 C C . PHE A 1 670 ? -57.395 18.847 -6.298 1.00 50.97 670 PHE A C 1
ATOM 5201 O O . PHE A 1 670 ? -58.355 18.828 -7.067 1.00 50.97 670 PHE A O 1
ATOM 5208 N N . GLN A 1 671 ? -57.574 18.760 -4.973 1.00 54.38 671 GLN A N 1
ATOM 5209 C CA . GLN A 1 671 ? -58.889 18.654 -4.330 1.00 54.38 671 GLN A CA 1
ATOM 5210 C C . GLN A 1 671 ? -59.787 19.892 -4.525 1.00 54.38 671 GLN A C 1
ATOM 5212 O O . GLN A 1 671 ? -61.010 19.744 -4.597 1.00 54.38 671 GLN A O 1
ATOM 5217 N N . LYS A 1 672 ? -59.224 21.105 -4.636 1.00 56.56 672 LYS A N 1
ATOM 5218 C CA . LYS A 1 672 ? -59.990 22.331 -4.942 1.00 56.56 672 LYS A CA 1
ATOM 5219 C C . LYS A 1 672 ? -60.371 22.398 -6.420 1.00 56.56 672 LYS A C 1
ATOM 5221 O O . LYS A 1 672 ? -61.491 22.792 -6.731 1.00 56.56 672 LYS A O 1
ATOM 5226 N N . LEU A 1 673 ? -59.490 21.948 -7.316 1.00 54.75 673 LEU A N 1
ATOM 5227 C CA . LEU A 1 673 ? -59.783 21.833 -8.750 1.00 54.75 673 LEU A CA 1
ATOM 5228 C C . LEU A 1 673 ? -60.877 20.790 -9.034 1.00 54.75 673 LEU A C 1
ATOM 5230 O O . LEU A 1 673 ? -61.803 21.074 -9.791 1.00 54.75 673 LEU A O 1
ATOM 5234 N N . MET A 1 674 ? -60.854 19.644 -8.347 1.00 50.84 674 MET A N 1
ATOM 5235 C CA . MET A 1 674 ? -61.873 18.596 -8.492 1.00 50.84 674 MET A CA 1
ATOM 5236 C C . MET A 1 674 ? -63.251 19.033 -7.961 1.00 50.84 674 MET A C 1
ATOM 5238 O O . MET A 1 674 ? -64.277 18.778 -8.591 1.00 50.84 674 MET A O 1
ATOM 5242 N N . LYS A 1 675 ? -63.292 19.770 -6.838 1.00 56.84 675 LYS A N 1
ATOM 5243 C CA . LYS A 1 675 ? -64.535 20.356 -6.296 1.00 56.84 675 LYS A CA 1
ATOM 5244 C C . LYS A 1 675 ? -65.114 21.473 -7.172 1.00 56.84 675 LYS A C 1
ATOM 5246 O O . LYS A 1 675 ? -66.326 21.678 -7.146 1.00 56.84 675 LYS A O 1
ATOM 5251 N N . ASN A 1 676 ? -64.279 22.170 -7.942 1.00 58.62 676 ASN A N 1
ATOM 5252 C CA . ASN A 1 676 ? -64.713 23.221 -8.865 1.00 58.62 676 ASN A CA 1
ATOM 5253 C C . ASN A 1 676 ? -65.181 22.661 -10.220 1.00 58.62 676 ASN A C 1
ATOM 5255 O O . ASN A 1 676 ? -66.130 23.195 -10.790 1.00 58.62 676 ASN A O 1
ATOM 5259 N N . LEU A 1 677 ? -64.595 21.554 -10.693 1.00 54.16 677 LEU A N 1
ATOM 5260 C CA . LEU A 1 677 ? -65.045 20.842 -11.898 1.00 54.16 677 LEU A CA 1
ATOM 5261 C C . LEU A 1 677 ? -66.390 20.128 -11.694 1.00 54.16 677 LEU A C 1
ATOM 5263 O O . LEU A 1 677 ? -67.246 20.177 -12.570 1.00 54.16 677 LEU A O 1
ATOM 5267 N N . LEU A 1 678 ? -66.641 19.570 -10.505 1.00 60.19 678 LEU A N 1
ATOM 5268 C CA . LEU A 1 678 ? -67.940 18.975 -10.149 1.00 60.19 678 LEU A CA 1
ATOM 5269 C C . LEU A 1 678 ? -69.067 20.007 -9.935 1.00 60.19 678 LEU A C 1
ATOM 5271 O O . LEU A 1 678 ? -70.230 19.625 -9.833 1.00 60.19 678 LEU A O 1
ATOM 5275 N N . LYS A 1 679 ? -68.750 21.309 -9.873 1.00 58.12 679 LYS A N 1
ATOM 5276 C CA . LYS A 1 679 ? -69.724 22.398 -9.659 1.00 58.12 679 LYS A CA 1
ATOM 5277 C C . LYS A 1 679 ? -70.048 23.223 -10.906 1.00 58.12 679 LYS A C 1
ATOM 5279 O O . LYS A 1 679 ? -70.877 24.125 -10.814 1.00 58.12 679 LYS A O 1
ATOM 5284 N N . ARG A 1 680 ? -69.443 22.937 -12.063 1.00 46.78 680 ARG A N 1
ATOM 5285 C CA . ARG A 1 680 ? -69.633 23.733 -13.285 1.00 46.78 680 ARG A CA 1
ATOM 5286 C C . ARG A 1 680 ? -70.106 22.876 -14.462 1.00 46.78 680 ARG A C 1
ATOM 5288 O O . ARG A 1 680 ? -69.461 22.826 -15.496 1.00 46.78 680 ARG A O 1
ATOM 5295 N N . ASN A 1 681 ? -71.265 22.240 -14.295 1.00 47.22 681 ASN A N 1
ATOM 5296 C CA . ASN A 1 681 ? -72.150 21.890 -15.407 1.00 47.22 681 ASN A CA 1
ATOM 5297 C C . ASN A 1 681 ? -73.375 22.800 -15.317 1.00 47.22 681 ASN A C 1
ATOM 5299 O O . ASN A 1 681 ? -74.194 22.649 -14.412 1.00 47.22 681 ASN A O 1
ATOM 5303 N N . GLY A 1 682 ? -73.480 23.764 -16.231 1.00 39.25 682 GLY A N 1
ATOM 5304 C CA . GLY A 1 682 ? -74.629 24.660 -16.285 1.00 39.25 682 GLY A CA 1
ATOM 5305 C C . GLY A 1 682 ? -74.411 25.898 -17.147 1.00 39.25 682 GLY A C 1
ATOM 5306 O O . GLY A 1 682 ? -74.038 26.936 -16.616 1.00 39.25 682 GLY A O 1
ATOM 5307 N N . LYS A 1 683 ? -74.772 25.744 -18.425 1.00 36.50 683 LYS A N 1
ATOM 5308 C CA . LYS A 1 683 ? -75.178 26.757 -19.414 1.00 36.50 683 LYS A CA 1
ATOM 5309 C C . LYS A 1 683 ? -74.126 27.641 -20.104 1.00 36.50 683 LYS A C 1
ATOM 5311 O O . LYS A 1 683 ? -73.406 28.398 -19.461 1.00 36.50 683 LYS A O 1
ATOM 5316 N N . ASP A 1 684 ? -74.248 27.519 -21.430 1.00 38.38 684 ASP A N 1
ATOM 5317 C CA . ASP A 1 684 ? -73.956 28.394 -22.573 1.00 38.38 684 ASP A CA 1
ATOM 5318 C C . ASP A 1 684 ? -72.497 28.689 -22.942 1.00 38.38 684 ASP A C 1
ATOM 5320 O O . ASP A 1 684 ? -71.796 29.431 -22.217 1.00 38.38 684 ASP A O 1
#

InterPro domains:
  IPR001172 Flagellar motor switch FliN/Type III secretion HrcQb [PR00956] (499-515)
  IPR001172 Flagellar motor switch FliN/Type III secretion HrcQb [PR00956] (516-532)
  IPR001172 Flagellar motor switch FliN/Type III secretion HrcQb [PR00956] (532-545)
  IPR001172 Flagellar motor switch FliN/Type III secretion HrcQb [PR00956] (545-560)
  IPR001543 Flagellar motor switch protein FliN-like, C-terminal domain [PF01052] (389-444)
  IPR001543 Flagellar motor switch protein FliN-like, C-terminal domain [PF01052] (499-567)
  IPR001689 Flagellar motor switch protein FliM [TIGR01397] (155-442)
  IPR001689 Flagellar motor switch protein FliM [cd17908] (184-365)
  IPR005503 Flagellar basal body-associated protein FliL [PF03748] (57-153)
  IPR012826 Flagellar motor switch FliN [TIGR02480] (497-567)
  IPR022781 Flagellar biosynthesis protein, FliO [PF04347] (595-679)
  IPR022781 Flagellar biosynthesis protein, FliO [TIGR03500] (583-652)
  IPR028976 CheC-like superfamily [G3DSA:3.40.1550.10] (180-368)
  IPR028976 CheC-like superfamily [SSF103039] (185-367)
  IPR031576 Flagellar motor switch protein FliN, N-terminal [PF16973] (445-492)
  IPR036429 SpoA-like superfamily [G3DSA:2.30.330.10] (491-569)
  IPR036429 SpoA-like superfamily [SSF101801] (386-446)
  IPR036429 SpoA-like superfamily [SSF101801] (497-568)
  IPR060008 Flagellar motor switch protein FliM, N-terminal domain [PF02154] (183-371)

Radius of gyration: 50.02 Å; chains: 1; bounding box: 170×115×146 Å

Organism: NCBI:txid1245745

Foldseek 3Di:
DDDDDDDDDPPVVVVVVVVVVVVVVVVVVVVVVVVVVVPPPPPPPVVVPVPQPDFDKDWDDWDWAQACPNQKIKTWTKIFGFNDVVLNVQCVVLVVQLVVLLRVLRNHDDPVLVVDPNSVVVSFVVSQVSQQDDPDPPDHGTGGPTMDTPDTDMDGPPVDPPPDDPDDDDDDPDDPVPPPVPPPFDLQLVVQLVVQLQVQLQVLLCVLLVFRKDKDKDDKDWAQQLVVQVPADAFWKWWWKDWPPFDFIKIKTWHPLNLVVQLCSNVPHPCPDRDPPPSDDDDPSSVVSVVSSVVSSQVSSQVSCVVQHRIHMDTDDIDRHPVPRPRDPDSRFIKIKMKMWMDGPPGIIIIMIIHGPSRCVVVRVCSRDPDDPCVVVVVVVVVVVVVVVQQQDKWKKFWFQFKAWDFQLVVVVDDFFDWAFGDGDQWIFIDTVNHGQDIGGDDADDDDDDDDDDDDDDDDDDDDDDDDDDDDDDDDDDDDDDDDDDDDDDPDPVVVVVVNRGDIWIKIWTPAMDMDGNNVSVVDDPPDDDDGPDHPQFWIFIDTPNHGQFTFDWDQDPNTITTGGHDGPPPPPPVVVVVVVVVVVVVVVVVVVVVVCVVPPDDDDDDDDDWDWDWPDKDAPDPFWMWTWIAGPFWIWTWIDGPVDIHTDDIHGHDPPPDDDDDDDDDDDPVVVVVVVVVPDDDD

Sequence (684 aa):
MTDTAITKGRKRAIWVPILVLITLAACATAGYSYWRMQQTPATAQAKAPEPPPAPVFFALDTFTVNLGDADRVLYIGVTLRLKDEATRQRLSEFLPEVRSRLLLLFSRQDANQLATDAGKQKLVEAIKTTLAPPLVAGQPQQVVSDVLYTAFILRENNDEPKARAPGESDIRPYDPNTQRRVVRERLQALEIINERFSRQFRMGLFNLLRRSPDITVGAIRIQPYHEFARNLPVPTNLNLIHLKPLRGTGLFVFSPSLVFIAVDNLFGGDGRFPTKVEGREFTHTEQRVINRMLKLALESYSDAWKAIYPLDVEYVRSEMQVKFTNITTSPNDIVVNTPFHVEIGNLTGEFNICLPFSMIEPLRELLVNPPLENSRQEDQSWRDTLVRQVQHSELELVANFADIPLRLSQILKLKPGDVLPIEKPDRIIAHVDGVPVLTSQYAQMSDINQPSDDNAGSVDDLWADALNEQKSSGKSTADNVFRALEGNDIAGNVQDIDLIMDIPVKLTVELGRTRMTIKELLRLTQGSVVALDGLAGEPLDILINGYLIAQGEVVVVADKYGATVTQPSVNASSPLVQVSGALAGIVIFILVAAWLAKRFGFHGAGVGAKKSLNISASVSVGPRERVVVVDVEDARLVLGVTASQITHLHTLPPAPVTDIVEKAPAPADFQKLMKNLLKRNGKD

Secondary structure (DSSP, 8-state):
-----------HHHHHHHHHHHHHHHHHHHHHHHHHHHT----------------EEEEPPPEEEE-SSTTEEEEEEEEEEES-HHHHHHHHHTHHHHHHHHHHHHHT--HHHHTSHHHHHHHHHHHHHHHSS-SSTTSPPP-EEEEEEEEEEEEE-TTS-----TT--------GGG------S--HHHHHHHHHHHHHHHHHHHHHHSS--EEEEPPPEEEEHHHHHHTS-SS-EEEEEEEETS-S-EEEEE-HHHHHHHHHHHTT--S-SPPP--SPPPPHHHHHHHHHHHHHHHHHHHHHHTTTS--EEEEEEEESSGGGT--SSSTTSEEEEEEEEEEETTEEEEEEEEEEHHHHGGGHHHHHSPPPTTHHHHHHHHHHHHHHHHHT-EEEEEEEEEEEEEEHHHHTT--TT-EEEEPPPSSEEEEETTEEEEEE---------------------------------------------------SSSHHHHHHHT-EEEEEEEEEEEEEEHHHHTT--TT---PPBS-TTSPEEEEETTEEEEEE-EEEETTEEEEE-B--------HHHHHHHHHHHHHHHHHHHHHHHHHS-------PPP---EEEEEEESSSS-EEEEEEETTEEEEEEE-SS-EEEEEEEPPPP-------PPPPP-HHHHHHHHTT-----

pLDDT: mean 74.4, std 20.92, range [27.09, 97.81]